Protein 7Y1S (pdb70)

B-factor: mean 58.67, std 17.25, range [24.01, 161.99]

Solvent-accessible surface area: 21332 Å² total; per-residue (Å²): 141,186,188,105,63,66,7,127,8,12,95,99,52,168,78,43,80,5,0,0,0,2,2,16,70,84,117,106,24,69,55,62,8,107,114,2,12,93,130,18,143,30,81,1,68,79,26,55,160,89,54,90,3,21,9,111,110,23,139,45,15,75,17,133,12,81,94,109,12,54,9,116,32,0,0,2,0,0,1,6,146,85,97,110,4,42,62,113,21,0,16,36,0,0,0,94,0,0,60,57,0,48,112,40,128,56,93,64,0,0,0,11,0,47,23,0,35,20,80,136,0,66,5,34,56,0,0,35,0,0,0,6,0,0,25,4,9,23,22,98,61,100,78,130,170,236,143,120,16,85,30,0,11,0,13,3,163,88,74,59,198,105,0,39,48,7,0,76,45,0,21,6,10,0,62,0,0,19,24,0,10,38,6,4,20,37,41,21,132,69,8,25,2,50,55,0,5,56,49,0,40,114,10,7,80,144,16,123,14,118,47,84,42,2,72,98,89,58,0,99,143,93,36,0,17,0,0,25,7,2,4,98,8,23,116,62,63,0,22,0,0,2,0,45,9,93,23,48,149,124,85,93,42,1,0,0,0,0,0,4,0,0,5,56,6,16,0,1,97,30,108,41,97,193,121,30,48,120,34,39,63,13,9,0,2,0,0,0,0,0,0,0,0,0,13,2,2,4,71,50,121,15,145,11,0,0,0,0,0,0,0,0,0,24,2,63,78,40,119,86,5,5,110,52,106,32,66,20,87,2,22,42,42,52,36,0,17,0,74,52,0,47,13,0,1,7,0,0,0,0,0,0,0,6,8,0,56,114,67,40,11,48,12,0,0,0,0,0,12,25,4,47,12,2,64,136,59,44,30,81,147,58,1,0,0,0,16,60,44,84,62,6,22,93,42,0,23,69,0,4,178,98,5,37,10,68,20,153,77,24,74,41,61,111,167,22,64,144,82,0,109,104,20,178,133,16,77,3,11,0,24,27,29,215,105,39,57,4,24,3,0,0,2,0,0,14,23,1,0,93,144,17,36,0,0,0,0,1,0,25,3,13,4,48,38,145,159,62,74,17,68,11,34,43,25,1,36,5,16,0,0,28,0,0,2,8,1,0,77,101,8,97,61,199

Structure (mmCIF, N/CA/C/O backbone):
data_7Y1S
#
_entry.id   7Y1S
#
_cell.length_a   200.245
_cell.length_b   200.245
_cell.length_c   89.022
_cell.angle_alpha   90.000
_cell.angle_beta   90.000
_cell.angle_gamma   120.000
#
_symmetry.space_group_name_H-M   'P 63 2 2'
#
loop_
_entity.id
_entity.type
_entity.pdbx_description
1 polymer 'leucyl aminopeptidase'
2 non-polymer 'CARBONATE ION'
3 non-polymer 'NICKEL (II) ION'
4 non-polymer 'ZINC ION'
5 water water
#
loop_
_atom_site.group_PDB
_atom_site.id
_atom_site.type_symbol
_atom_site.label_atom_id
_atom_site.label_alt_id
_atom_site.label_comp_id
_atom_site.label_asym_id
_atom_site.label_entity_id
_atom_site.label_seq_id
_atom_site.pdbx_PDB_ins_code
_atom_site.Cartn_x
_atom_site.Cartn_y
_atom_site.Cartn_z
_atom_site.occupancy
_atom_site.B_iso_or_equiv
_atom_site.auth_seq_id
_atom_site.auth_comp_id
_atom_site.auth_asym_id
_atom_site.auth_atom_id
_atom_site.pdbx_PDB_model_num
ATOM 1 N N . SER A 1 19 ? 80.248 -7.119 14.271 1.000 81.220 -4 SER A N 1
ATOM 2 C CA . SER A 1 19 ? 81.729 -7.257 14.102 1.000 100.269 -4 SER A CA 1
ATOM 3 C C . SER A 1 19 ? 82.217 -6.823 12.713 1.000 108.467 -4 SER A C 1
ATOM 4 O O . SER A 1 19 ? 83.431 -6.702 12.528 1.000 98.567 -4 SER A O 1
ATOM 7 N N . HIS A 1 20 ? 81.285 -6.627 11.752 1.000 109.243 -3 HIS A N 1
ATOM 8 C CA . HIS A 1 20 ? 81.506 -6.054 10.419 1.000 104.912 -3 HIS A CA 1
ATOM 9 C C . HIS A 1 20 ? 82.614 -6.739 9.600 1.000 116.864 -3 HIS A C 1
ATOM 10 O O . HIS A 1 20 ? 83.359 -6.032 8.921 1.000 100.667 -3 HIS A O 1
ATOM 17 N N . MET A 1 21 ? 82.715 -8.086 9.618 1.000 126.323 -2 MET A N 1
ATOM 18 C CA . MET A 1 21 ? 83.834 -8.802 8.999 1.000 116.579 -2 MET A CA 1
ATOM 19 C C . MET A 1 21 ? 83.916 -8.497 7.497 1.000 96.504 -2 MET A C 1
ATOM 20 O O . MET A 1 21 ? 82.900 -8.450 6.812 1.000 91.729 -2 MET A O 1
ATOM 25 N N . ALA A 1 22 ? 85.137 -8.225 7.008 1.000 85.268 -1 ALA A N 1
ATOM 26 C CA . ALA A 1 22 ? 85.417 -7.921 5.608 1.000 76.802 -1 ALA A CA 1
ATOM 27 C C . ALA A 1 22 ? 85.340 -9.212 4.793 1.000 80.627 -1 ALA A C 1
ATOM 28 O O . ALA A 1 22 ? 85.907 -10.220 5.196 1.000 87.602 -1 ALA A O 1
ATOM 30 N N . SER A 1 23 ? 84.643 -9.185 3.647 1.000 81.552 0 SER A N 1
ATOM 31 C CA . SER A 1 23 ? 84.579 -10.316 2.723 1.000 72.025 0 SER A CA 1
ATOM 32 C C . SER A 1 23 ? 85.510 -10.089 1.517 1.000 77.444 0 SER A C 1
ATOM 33 O O . SER A 1 23 ? 85.845 -8.938 1.208 1.000 70.712 0 SER A O 1
ATOM 36 N N . MET A 1 24 ? 85.943 -11.164 0.825 1.000 63.394 1 MET A N 1
ATOM 37 C CA . MET A 1 24 ? 86.857 -10.953 -0.293 1.000 55.978 1 MET A CA 1
ATOM 38 C C . MET A 1 24 ? 86.162 -10.189 -1.431 1.000 61.581 1 MET A C 1
ATOM 39 O O . MET A 1 24 ? 86.781 -9.398 -2.176 1.000 52.115 1 MET A O 1
ATOM 44 N N . PHE A 1 25 ? 84.851 -10.438 -1.551 1.000 52.731 2 PHE A N 1
ATOM 45 C CA . PHE A 1 25 ? 84.093 -9.866 -2.641 1.000 61.053 2 PHE A CA 1
ATOM 46 C C . PHE A 1 25 ? 83.204 -8.768 -2.072 1.000 61.220 2 PHE A C 1
ATOM 47 O O . PHE A 1 25 ? 82.492 -8.992 -1.095 1.000 55.680 2 PHE A O 1
ATOM 55 N N . TYR A 1 26 ? 83.277 -7.577 -2.682 1.000 63.514 3 TYR A N 1
ATOM 56 C CA . TYR A 1 26 ? 82.612 -6.394 -2.148 1.000 59.170 3 TYR A CA 1
ATOM 57 C C . TYR A 1 26 ? 81.885 -5.650 -3.268 1.000 54.376 3 TYR A C 1
ATOM 58 O O . TYR A 1 26 ? 82.475 -5.298 -4.301 1.000 54.269 3 TYR A O 1
ATOM 67 N N . ALA A 1 27 ? 80.589 -5.415 -3.063 1.000 49.337 4 ALA A N 1
ATOM 68 C CA . ALA A 1 27 ? 79.823 -4.572 -3.982 1.000 55.641 4 ALA A CA 1
ATOM 69 C C . ALA A 1 27 ? 79.942 -3.093 -3.584 1.000 58.444 4 ALA A C 1
ATOM 70 O O . ALA A 1 27 ? 79.682 -2.748 -2.425 1.000 58.918 4 ALA A O 1
ATOM 72 N N . SER A 1 28 ? 80.327 -2.234 -4.543 1.000 50.205 5 SER A N 1
ATOM 73 C CA . SER A 1 28 ? 80.385 -0.791 -4.350 1.000 58.441 5 SER A CA 1
ATOM 74 C C . SER A 1 28 ? 79.783 -0.067 -5.557 1.000 62.458 5 SER A C 1
ATOM 75 O O . SER A 1 28 ? 79.658 -0.652 -6.630 1.000 67.724 5 SER A O 1
ATOM 78 N N . ASP A 1 29 ? 79.398 1.206 -5.371 1.000 69.614 6 ASP A N 1
ATOM 79 C CA . ASP A 1 29 ? 78.919 2.067 -6.455 1.000 70.711 6 ASP A CA 1
ATOM 80 C C . ASP A 1 29 ? 80.045 2.988 -6.930 1.000 69.367 6 ASP A C 1
ATOM 81 O O . ASP A 1 29 ? 79.864 3.763 -7.867 1.000 61.146 6 ASP A O 1
ATOM 86 N N . GLN A 1 30 ? 81.223 2.853 -6.311 1.000 56.726 7 GLN A N 1
ATOM 87 C CA . GLN A 1 30 ? 82.315 3.763 -6.577 1.000 57.779 7 GLN A CA 1
ATOM 88 C C . GLN A 1 30 ? 83.575 2.965 -6.873 1.000 59.393 7 GLN A C 1
ATOM 89 O O . GLN A 1 30 ? 83.842 1.921 -6.267 1.000 60.283 7 GLN A O 1
ATOM 95 N N . LEU A 1 31 ? 84.394 3.554 -7.739 1.000 52.781 8 LEU A N 1
ATOM 96 C CA . LEU A 1 31 ? 85.655 2.946 -8.089 1.000 55.978 8 LEU A CA 1
ATOM 97 C C . LEU A 1 31 ? 86.734 3.455 -7.135 1.000 58.452 8 LEU A C 1
ATOM 98 O O . LEU A 1 31 ? 87.563 4.285 -7.495 1.000 64.455 8 LEU A O 1
ATOM 103 N N . ARG A 1 32 ? 86.727 2.940 -5.907 1.000 62.317 9 ARG A N 1
ATOM 104 C CA . ARG A 1 32 ? 87.680 3.386 -4.900 1.000 59.292 9 ARG A CA 1
ATOM 105 C C . ARG A 1 32 ? 89.088 2.870 -5.186 1.000 65.291 9 ARG A C 1
ATOM 106 O O . ARG A 1 32 ? 90.065 3.470 -4.759 1.000 69.912 9 ARG A O 1
ATOM 114 N N . HIS A 1 33 ? 89.194 1.751 -5.903 1.000 77.556 10 HIS A N 1
ATOM 115 C CA . HIS A 1 33 ? 90.484 1.095 -6.047 1.000 76.820 10 HIS A CA 1
ATOM 116 C C . HIS A 1 33 ? 90.809 0.929 -7.523 1.000 72.179 10 HIS A C 1
ATOM 117 O O . HIS A 1 33 ? 90.636 -0.126 -8.118 1.000 75.936 10 HIS A O 1
ATOM 124 N N . PRO A 1 34 ? 91.241 2.011 -8.183 1.000 76.267 11 PRO A N 1
ATOM 125 C CA . PRO A 1 34 ? 91.328 1.986 -9.637 1.000 67.777 11 PRO A CA 1
ATOM 126 C C . PRO A 1 34 ? 92.694 1.528 -10.136 1.000 60.450 11 PRO A C 1
ATOM 127 O O . PRO A 1 34 ? 92.942 1.565 -11.340 1.000 63.115 11 PRO A O 1
ATOM 131 N N . GLU A 1 35 ? 93.573 1.100 -9.222 1.000 63.641 12 GLU A N 1
ATOM 132 C CA . GLU A 1 35 ? 94.898 0.662 -9.643 1.000 63.651 12 GLU A CA 1
ATOM 133 C C . GLU A 1 35 ? 94.777 -0.502 -10.647 1.000 61.560 12 GLU A C 1
ATOM 134 O O . GLU A 1 35 ? 95.423 -0.483 -11.708 1.000 59.120 12 GLU A O 1
ATOM 140 N N . THR A 1 36 ? 93.905 -1.490 -10.353 1.000 53.790 13 THR A N 1
ATOM 141 C CA . THR A 1 36 ? 93.816 -2.690 -11.180 1.000 53.863 13 THR A CA 1
ATOM 142 C C . THR A 1 36 ? 92.370 -2.900 -11.639 1.000 55.870 13 THR A C 1
ATOM 143 O O . THR A 1 36 ? 91.487 -3.179 -10.814 1.000 52.447 13 THR A O 1
ATOM 147 N N . LEU A 1 37 ? 92.130 -2.799 -12.961 1.000 54.331 14 LEU A N 1
ATOM 148 C CA . LEU A 1 37 ? 90.763 -2.915 -13.469 1.000 57.155 14 LEU A CA 1
ATOM 149 C C . LEU A 1 37 ? 90.579 -4.159 -14.335 1.000 59.485 14 LEU A C 1
ATOM 150 O O . LEU A 1 37 ? 91.509 -4.596 -15.029 1.000 60.913 14 LEU A O 1
ATOM 155 N N . VAL A 1 38 ? 89.324 -4.627 -14.347 1.000 53.236 15 VAL A N 1
ATOM 156 C CA . VAL A 1 38 ? 88.809 -5.713 -15.172 1.000 53.498 15 VAL A CA 1
ATOM 157 C C . VAL A 1 38 ? 87.549 -5.201 -15.882 1.000 57.938 15 VAL A C 1
ATOM 158 O O . VAL A 1 38 ? 86.569 -4.834 -15.217 1.000 56.749 15 VAL A O 1
ATOM 162 N N . ILE A 1 39 ? 87.579 -5.193 -17.224 1.000 56.692 16 ILE A N 1
ATOM 163 C CA . ILE A 1 39 ? 86.488 -4.686 -18.052 1.000 55.210 16 ILE A CA 1
ATOM 164 C C . ILE A 1 39 ? 86.165 -5.692 -19.163 1.000 59.671 16 ILE A C 1
ATOM 165 O O . ILE A 1 39 ? 87.041 -6.053 -19.972 1.000 56.776 16 ILE A O 1
ATOM 170 N N . GLY A 1 40 ? 84.885 -6.094 -19.242 1.000 56.884 17 GLY A N 1
ATOM 171 C CA . GLY A 1 40 ? 84.378 -6.879 -20.371 1.000 51.792 17 GLY A CA 1
ATOM 172 C C . GLY A 1 40 ? 84.092 -6.019 -21.607 1.000 47.693 17 GLY A C 1
ATOM 173 O O . GLY A 1 40 ? 83.683 -4.869 -21.486 1.000 54.871 17 GLY A O 1
ATOM 174 N N . LEU A 1 41 ? 84.384 -6.554 -22.794 1.000 48.951 18 LEU A N 1
ATOM 175 C CA . LEU A 1 41 ? 84.083 -5.895 -24.058 1.000 54.158 18 LEU A CA 1
ATOM 176 C C . LEU A 1 41 ? 83.262 -6.840 -24.936 1.000 65.604 18 LEU A C 1
ATOM 177 O O . LEU A 1 41 ? 83.718 -7.938 -25.256 1.000 70.950 18 LEU A O 1
ATOM 182 N N . PHE A 1 42 ? 82.083 -6.379 -25.379 1.000 68.235 19 PHE A N 1
ATOM 183 C CA . PHE A 1 42 ? 81.352 -7.040 -26.450 1.000 59.052 19 PHE A CA 1
ATOM 184 C C . PHE A 1 42 ? 81.914 -6.635 -27.801 1.000 61.346 19 PHE A C 1
ATOM 185 O O . PHE A 1 42 ? 82.597 -5.618 -27.896 1.000 65.250 19 PHE A O 1
ATOM 193 N N . GLN A 1 43 ? 81.583 -7.419 -28.839 1.000 69.400 20 GLN A N 1
ATOM 194 C CA . GLN A 1 43 ? 81.878 -7.058 -30.221 1.000 73.328 20 GLN A CA 1
ATOM 195 C C . GLN A 1 43 ? 80.818 -6.126 -30.837 1.000 83.760 20 GLN A C 1
ATOM 196 O O . GLN A 1 43 ? 80.516 -6.249 -32.017 1.000 90.375 20 GLN A O 1
ATOM 202 N N . LYS A 1 44 ? 80.267 -5.174 -30.055 1.000 111.310 21 LYS A N 1
ATOM 203 C CA . LYS A 1 44 ? 79.722 -3.918 -30.568 1.000 93.902 21 LYS A CA 1
ATOM 204 C C . LYS A 1 44 ? 80.842 -3.227 -31.337 1.000 100.659 21 LYS A C 1
ATOM 205 O O . LYS A 1 44 ? 82.018 -3.538 -31.153 1.000 101.144 21 LYS A O 1
ATOM 211 N N . SER A 1 45 ? 80.491 -2.256 -32.177 1.000 119.949 22 SER A N 1
ATOM 212 C CA . SER A 1 45 ? 81.545 -1.485 -32.817 1.000 124.086 22 SER A CA 1
ATOM 213 C C . SER A 1 45 ? 81.453 -0.006 -32.435 1.000 120.471 22 SER A C 1
ATOM 214 O O . SER A 1 45 ? 81.923 0.857 -33.174 1.000 103.567 22 SER A O 1
ATOM 217 N N . THR A 1 46 ? 80.826 0.271 -31.283 1.000 115.760 23 THR A N 1
ATOM 218 C CA . THR A 1 46 ? 81.066 1.495 -30.531 1.000 106.933 23 THR A CA 1
ATOM 219 C C . THR A 1 46 ? 81.159 1.122 -29.059 1.000 93.052 23 THR A C 1
ATOM 220 O O . THR A 1 46 ? 80.563 0.129 -28.636 1.000 92.546 23 THR A O 1
ATOM 224 N N . LEU A 1 47 ? 81.908 1.926 -28.303 1.000 80.222 24 LEU A N 1
ATOM 225 C CA . LEU A 1 47 ? 81.882 1.803 -26.856 1.000 91.199 24 LEU A CA 1
ATOM 226 C C . LEU A 1 47 ? 80.709 2.599 -26.299 1.000 95.408 24 LEU A C 1
ATOM 227 O O . LEU A 1 47 ? 80.185 3.505 -26.950 1.000 102.952 24 LEU A O 1
ATOM 232 N N . SER A 1 48 ? 80.343 2.255 -25.064 1.000 90.472 25 SER A N 1
ATOM 233 C CA . SER A 1 48 ? 79.404 3.026 -24.277 1.000 88.647 25 SER A CA 1
ATOM 234 C C . SER A 1 48 ? 79.821 2.966 -22.809 1.000 88.392 25 SER A C 1
ATOM 235 O O . SER A 1 48 ? 80.965 2.658 -22.486 1.000 90.376 25 SER A O 1
ATOM 238 N N . GLY A 1 49 ? 78.856 3.247 -21.932 1.000 84.615 26 GLY A N 1
ATOM 239 C CA . GLY A 1 49 ? 79.051 3.377 -20.500 1.000 82.859 26 GLY A CA 1
ATOM 240 C C . GLY A 1 49 ? 80.468 3.782 -20.108 1.000 86.388 26 GLY A C 1
ATOM 241 O O . GLY A 1 49 ? 81.096 4.624 -20.761 1.000 87.798 26 GLY A O 1
ATOM 242 N N . PHE A 1 50 ? 80.941 3.151 -19.023 1.000 80.323 27 PHE A N 1
ATOM 243 C CA . PHE A 1 50 ? 82.232 3.447 -18.427 1.000 75.145 27 PHE A CA 1
ATOM 244 C C . PHE A 1 50 ? 83.317 3.369 -19.502 1.000 74.280 27 PHE A C 1
ATOM 245 O O . PHE A 1 50 ? 84.204 4.222 -19.570 1.000 74.269 27 PHE A O 1
ATOM 253 N N . THR A 1 51 ? 83.235 2.330 -20.343 1.000 74.724 28 THR A N 1
ATOM 254 C CA . THR A 1 51 ? 84.319 2.002 -21.255 1.000 75.829 28 THR A CA 1
ATOM 255 C C . THR A 1 51 ? 84.580 3.182 -22.184 1.000 78.046 28 THR A C 1
ATOM 256 O O . THR A 1 51 ? 85.746 3.528 -22.388 1.000 70.651 28 THR A O 1
ATOM 260 N N . LYS A 1 52 ? 83.489 3.787 -22.704 1.000 76.176 29 LYS A N 1
ATOM 261 C CA . LYS A 1 52 ? 83.544 4.986 -23.535 1.000 72.803 29 LYS A CA 1
ATOM 262 C C . LYS A 1 52 ? 84.229 6.148 -22.805 1.000 73.607 29 LYS A C 1
ATOM 263 O O . LYS A 1 52 ? 85.050 6.859 -23.403 1.000 60.783 29 LYS A O 1
ATOM 269 N N . GLU A 1 53 ? 83.884 6.338 -21.518 1.000 64.461 30 GLU A N 1
ATOM 270 C CA . GLU A 1 53 ? 84.468 7.413 -20.736 1.000 60.578 30 GLU A CA 1
ATOM 271 C C . GLU A 1 53 ? 85.954 7.139 -20.617 1.000 69.461 30 GLU A C 1
ATOM 272 O O . GLU A 1 53 ? 86.785 8.033 -20.790 1.000 74.659 30 GLU A O 1
ATOM 278 N N . LEU A 1 54 ? 86.269 5.878 -20.315 1.000 74.456 31 LEU A N 1
ATOM 279 C CA . LEU A 1 54 ? 87.654 5.456 -20.248 1.000 73.748 31 LEU A CA 1
ATOM 280 C C . LEU A 1 54 ? 88.355 5.776 -21.574 1.000 68.254 31 LEU A C 1
ATOM 281 O O . LEU A 1 54 ? 89.461 6.308 -21.612 1.000 63.833 31 LEU A O 1
ATOM 286 N N . ASP A 1 55 ? 87.696 5.472 -22.686 1.000 62.533 32 ASP A N 1
ATOM 287 C CA . ASP A 1 55 ? 88.345 5.667 -23.966 1.000 65.710 32 ASP A CA 1
ATOM 288 C C . ASP A 1 55 ? 88.760 7.128 -24.105 1.000 69.363 32 ASP A C 1
ATOM 289 O O . ASP A 1 55 ? 89.890 7.403 -24.503 1.000 62.923 32 ASP A O 1
ATOM 294 N N . ASP A 1 56 ? 87.825 8.040 -23.773 1.000 77.063 33 ASP A N 1
ATOM 295 C CA . ASP A 1 56 ? 88.004 9.484 -23.878 1.000 72.316 33 ASP A CA 1
ATOM 296 C C . ASP A 1 56 ? 89.104 9.913 -22.913 1.000 74.381 33 ASP A C 1
ATOM 297 O O . ASP A 1 56 ? 90.060 10.569 -23.320 1.000 69.842 33 ASP A O 1
ATOM 302 N N . LYS A 1 57 ? 88.978 9.452 -21.657 1.000 79.475 34 LYS A N 1
ATOM 303 C CA . LYS A 1 57 ? 89.967 9.628 -20.602 1.000 87.973 34 LYS A CA 1
ATOM 304 C C . LYS A 1 57 ? 91.363 9.209 -21.085 1.000 89.082 34 LYS A C 1
ATOM 305 O O . LYS A 1 57 ? 92.355 9.583 -20.465 1.000 91.116 34 LYS A O 1
ATOM 311 N N . LEU A 1 58 ? 91.431 8.433 -22.183 1.000 86.269 35 LEU A N 1
ATOM 312 C CA . LEU A 1 58 ? 92.675 7.856 -22.680 1.000 84.057 35 LEU A CA 1
ATOM 313 C C . LEU A 1 58 ? 92.981 8.370 -24.082 1.000 87.568 35 LEU A C 1
ATOM 314 O O . LEU A 1 58 ? 93.838 7.815 -24.772 1.000 80.566 35 LEU A O 1
ATOM 319 N N . ASP A 1 59 ? 92.277 9.439 -24.471 1.000 80.644 36 ASP A N 1
ATOM 320 C CA . ASP A 1 59 ? 92.469 10.121 -25.741 1.000 83.244 36 ASP A CA 1
ATOM 321 C C . ASP A 1 59 ? 92.297 9.149 -26.910 1.000 80.949 36 ASP A C 1
ATOM 322 O O . ASP A 1 59 ? 93.028 9.230 -27.890 1.000 77.402 36 ASP A O 1
ATOM 327 N N . GLY A 1 60 ? 91.316 8.240 -26.819 1.000 78.446 37 GLY A N 1
ATOM 328 C CA . GLY A 1 60 ? 90.967 7.388 -27.948 1.000 66.805 37 GLY A CA 1
ATOM 329 C C . GLY A 1 60 ? 91.933 6.218 -28.164 1.000 70.195 37 GLY A C 1
ATOM 330 O O . GLY A 1 60 ? 91.926 5.619 -29.234 1.000 68.324 37 GLY A O 1
ATOM 331 N N . HIS A 1 61 ? 92.746 5.885 -27.146 1.000 68.120 38 HIS A N 1
ATOM 332 C CA . HIS A 1 61 ? 93.758 4.838 -27.257 1.000 70.331 38 HIS A CA 1
ATOM 333 C C . HIS A 1 61 ? 93.104 3.463 -27.377 1.000 64.879 38 HIS A C 1
ATOM 334 O O . HIS A 1 61 ? 93.546 2.632 -28.166 1.000 56.966 38 HIS A O 1
ATOM 341 N N . LEU A 1 62 ? 92.049 3.256 -26.584 1.000 59.571 39 LEU A N 1
ATOM 342 C CA . LEU A 1 62 ? 91.345 1.992 -26.506 1.000 67.378 39 LEU A CA 1
ATOM 343 C C . LEU A 1 62 ? 90.704 1.682 -27.867 1.000 66.960 39 LEU A C 1
ATOM 344 O O . LEU A 1 62 ? 90.792 0.560 -28.368 1.000 67.919 39 LEU A O 1
ATOM 349 N N . THR A 1 63 ? 90.133 2.707 -28.505 1.000 65.072 40 THR A N 1
ATOM 350 C CA . THR A 1 63 ? 89.598 2.576 -29.852 1.000 64.724 40 THR A CA 1
ATOM 351 C C . THR A 1 63 ? 90.693 2.107 -30.814 1.000 64.130 40 THR A C 1
ATOM 352 O O . THR A 1 63 ? 90.476 1.227 -31.651 1.000 66.677 40 THR A O 1
ATOM 356 N N . GLN A 1 64 ? 91.867 2.739 -30.718 1.000 57.245 41 GLN A N 1
ATOM 357 C CA . GLN A 1 64 ? 92.957 2.448 -31.626 1.000 54.767 41 GLN A CA 1
ATOM 358 C C . GLN A 1 64 ? 93.378 1.002 -31.393 1.000 65.366 41 GLN A C 1
ATOM 359 O O . GLN A 1 64 ? 93.560 0.239 -32.342 1.000 60.080 41 GLN A O 1
ATOM 365 N N . LEU A 1 65 ? 93.482 0.618 -30.112 1.000 63.753 42 LEU A N 1
ATOM 366 C CA . LEU A 1 65 ? 93.961 -0.717 -29.794 1.000 57.775 42 LEU A CA 1
ATOM 367 C C . LEU A 1 65 ? 92.967 -1.754 -30.318 1.000 61.211 42 LEU A C 1
ATOM 368 O O . LEU A 1 65 ? 93.391 -2.796 -30.825 1.000 53.687 42 LEU A O 1
ATOM 373 N N . LEU A 1 66 ? 91.657 -1.476 -30.190 1.000 58.623 43 LEU A N 1
ATOM 374 C CA . LEU A 1 66 ? 90.680 -2.417 -30.723 1.000 60.634 43 LEU A CA 1
ATOM 375 C C . LEU A 1 66 ? 90.871 -2.494 -32.227 1.000 62.738 43 LEU A C 1
ATOM 376 O O . LEU A 1 66 ? 90.943 -3.590 -32.765 1.000 65.349 43 LEU A O 1
ATOM 381 N N . LYS A 1 67 ? 91.048 -1.315 -32.842 1.000 67.071 44 LYS A N 1
ATOM 382 C CA . LYS A 1 67 ? 91.135 -1.161 -34.281 1.000 66.850 44 LYS A CA 1
ATOM 383 C C . LYS A 1 67 ? 92.303 -1.990 -34.796 1.000 65.464 44 LYS A C 1
ATOM 384 O O . LYS A 1 67 ? 92.168 -2.667 -35.798 1.000 69.852 44 LYS A O 1
ATOM 390 N N . ASP A 1 68 ? 93.435 -1.958 -34.085 1.000 78.357 45 ASP A N 1
ATOM 391 C CA . ASP A 1 68 ? 94.676 -2.598 -34.512 1.000 68.444 45 ASP A CA 1
ATOM 392 C C . ASP A 1 68 ? 94.744 -4.040 -34.003 1.000 70.705 45 ASP A C 1
ATOM 393 O O . ASP A 1 68 ? 95.680 -4.772 -34.321 1.000 63.645 45 ASP A O 1
ATOM 398 N N . GLY A 1 69 ? 93.765 -4.441 -33.178 1.000 63.448 46 GLY A N 1
ATOM 399 C CA . GLY A 1 69 ? 93.724 -5.806 -32.692 1.000 52.412 46 GLY A CA 1
ATOM 400 C C . GLY A 1 69 ? 94.701 -6.064 -31.547 1.000 57.112 46 GLY A C 1
ATOM 401 O O . GLY A 1 69 ? 94.976 -7.198 -31.212 1.000 59.250 46 GLY A O 1
ATOM 402 N N . ASP A 1 70 ? 95.189 -5.015 -30.900 1.000 60.753 47 ASP A N 1
ATOM 403 C CA . ASP A 1 70 ? 95.994 -5.209 -29.715 1.000 58.273 47 ASP A CA 1
ATOM 404 C C . ASP A 1 70 ? 95.088 -5.497 -28.525 1.000 59.611 47 ASP A C 1
ATOM 405 O O . ASP A 1 70 ? 95.520 -6.076 -27.539 1.000 62.997 47 ASP A O 1
ATOM 410 N N . VAL A 1 71 ? 93.845 -5.023 -28.596 1.000 55.463 48 VAL A N 1
ATOM 411 C CA . VAL A 1 71 ? 92.860 -5.379 -27.600 1.000 51.320 48 VAL A CA 1
ATOM 412 C C . VAL A 1 71 ? 91.736 -5.991 -28.409 1.000 58.034 48 VAL A C 1
ATOM 413 O O . VAL A 1 71 ? 91.463 -5.511 -29.505 1.000 67.170 48 VAL A O 1
ATOM 417 N N . SER A 1 72 ? 91.125 -7.051 -27.871 1.000 55.564 49 SER A N 1
ATOM 418 C CA . SER A 1 72 ? 90.173 -7.821 -28.643 1.000 53.186 49 SER A CA 1
ATOM 419 C C . SER A 1 72 ? 88.923 -8.045 -27.823 1.000 58.539 49 SER A C 1
ATOM 420 O O . SER A 1 72 ? 89.019 -8.237 -26.599 1.000 66.015 49 SER A O 1
ATOM 423 N N . ALA A 1 73 ? 87.784 -8.023 -28.536 1.000 51.525 50 ALA A N 1
ATOM 424 C CA . ALA A 1 73 ? 86.517 -8.295 -27.881 1.000 56.147 50 ALA A CA 1
ATOM 425 C C . ALA A 1 73 ? 86.037 -9.707 -28.216 1.000 59.386 50 ALA A C 1
ATOM 426 O O . ALA A 1 73 ? 84.956 -10.113 -27.785 1.000 58.817 50 ALA A O 1
ATOM 428 N N . LYS A 1 74 ? 86.873 -10.459 -28.945 1.000 57.517 51 LYS A N 1
ATOM 429 C CA . LYS A 1 74 ? 86.606 -11.859 -29.218 1.000 62.333 51 LYS A CA 1
ATOM 430 C C . LYS A 1 74 ? 86.562 -12.615 -27.893 1.000 61.855 51 LYS A C 1
ATOM 431 O O . LYS A 1 74 ? 87.400 -12.357 -27.033 1.000 63.272 51 LYS A O 1
ATOM 437 N N . ARG A 1 75 ? 85.563 -13.511 -27.745 1.000 57.966 52 ARG A N 1
ATOM 438 C CA . ARG A 1 75 ? 85.328 -14.263 -26.517 1.000 58.680 52 ARG A CA 1
ATOM 439 C C . ARG A 1 75 ? 86.632 -14.851 -25.990 1.000 66.061 52 ARG A C 1
ATOM 440 O O . ARG A 1 75 ? 87.305 -15.600 -26.696 1.000 66.278 52 ARG A O 1
ATOM 448 N N . ASN A 1 76 ? 86.980 -14.467 -24.754 1.000 61.484 53 ASN A N 1
ATOM 449 C CA . ASN A 1 76 ? 88.015 -15.125 -23.981 1.000 57.576 53 ASN A CA 1
ATOM 450 C C . ASN A 1 76 ? 89.383 -14.567 -24.335 1.000 57.269 53 ASN A C 1
ATOM 451 O O . ASN A 1 76 ? 90.353 -14.963 -23.689 1.000 57.954 53 ASN A O 1
ATOM 456 N N . ARG A 1 77 ? 89.468 -13.677 -25.339 1.000 53.109 54 ARG A N 1
ATOM 457 C CA . ARG A 1 77 ? 90.722 -12.946 -25.491 1.000 59.858 54 ARG A CA 1
ATOM 458 C C . ARG A 1 77 ? 90.925 -12.036 -24.276 1.000 54.661 54 ARG A C 1
ATOM 459 O O . ARG A 1 77 ? 89.999 -11.406 -23.772 1.000 63.510 54 ARG A O 1
ATOM 467 N N . VAL A 1 78 ? 92.138 -12.059 -23.737 1.000 53.905 55 VAL A N 1
ATOM 468 C CA . VAL A 1 78 ? 92.472 -11.200 -22.617 1.000 51.976 55 VAL A CA 1
ATOM 469 C C . VAL A 1 78 ? 93.570 -10.259 -23.082 1.000 50.026 55 VAL A C 1
ATOM 470 O O . VAL A 1 78 ? 94.572 -10.735 -23.588 1.000 46.034 55 VAL A O 1
ATOM 474 N N . SER A 1 79 ? 93.363 -8.943 -22.958 1.000 59.714 56 SER A N 1
ATOM 475 C CA . SER A 1 79 ? 94.406 -7.978 -23.293 1.000 57.514 56 SER A CA 1
ATOM 476 C C . SER A 1 79 ? 94.637 -7.072 -22.087 1.000 55.847 56 SER A C 1
ATOM 477 O O . SER A 1 79 ? 93.691 -6.633 -21.443 1.000 56.529 56 SER A O 1
ATOM 480 N N . LYS A 1 80 ? 95.916 -6.875 -21.764 1.000 56.233 57 LYS A N 1
ATOM 481 C CA . LYS A 1 80 ? 96.379 -6.087 -20.640 1.000 59.733 57 LYS A CA 1
ATOM 482 C C . LYS A 1 80 ? 96.885 -4.753 -21.184 1.000 60.973 57 LYS A C 1
ATOM 483 O O . LYS A 1 80 ? 97.795 -4.727 -22.002 1.000 59.832 57 LYS A O 1
ATOM 489 N N . VAL A 1 81 ? 96.261 -3.651 -20.760 1.000 60.349 58 VAL A N 1
ATOM 490 C CA . VAL A 1 81 ? 96.739 -2.327 -21.121 1.000 62.182 58 VAL A CA 1
ATOM 491 C C . VAL A 1 81 ? 97.180 -1.624 -19.843 1.000 58.764 58 VAL A C 1
ATOM 492 O O . VAL A 1 81 ? 96.468 -1.653 -18.836 1.000 59.494 58 VAL A O 1
ATOM 496 N N . TYR A 1 82 ? 98.342 -0.968 -19.937 1.000 59.867 59 TYR A N 1
ATOM 497 C CA . TYR A 1 82 ? 98.884 -0.134 -18.879 1.000 59.619 59 TYR A CA 1
ATOM 498 C C . TYR A 1 82 ? 98.707 1.332 -19.244 1.000 56.126 59 TYR A C 1
ATOM 499 O O . TYR A 1 82 ? 99.463 1.852 -20.042 1.000 63.875 59 TYR A O 1
ATOM 508 N N . PRO A 1 83 ? 97.711 2.045 -18.686 1.000 60.486 60 PRO A N 1
ATOM 509 C CA . PRO A 1 83 ? 97.484 3.445 -19.040 1.000 63.215 60 PRO A CA 1
ATOM 510 C C . PRO A 1 83 ? 98.549 4.341 -18.409 1.000 77.372 60 PRO A C 1
ATOM 511 O O . PRO A 1 83 ? 99.253 3.920 -17.482 1.000 74.461 60 PRO A O 1
ATOM 515 N N . PRO A 1 84 ? 98.716 5.584 -18.925 1.000 83.289 61 PRO A N 1
ATOM 516 C CA . PRO A 1 84 ? 99.585 6.586 -18.296 1.000 74.875 61 PRO A CA 1
ATOM 517 C C . PRO A 1 84 ? 99.251 6.830 -16.828 1.000 74.334 61 PRO A C 1
ATOM 518 O O . PRO A 1 84 ? 98.080 6.882 -16.452 1.000 71.228 61 PRO A O 1
ATOM 522 N N . ALA A 1 85 ? 100.298 7.032 -16.017 1.000 78.485 62 ALA A N 1
ATOM 523 C CA . ALA A 1 85 ? 100.168 7.218 -14.573 1.000 78.162 62 ALA A CA 1
ATOM 524 C C . ALA A 1 85 ? 99.327 8.443 -14.194 1.000 78.044 62 ALA A C 1
ATOM 525 O O . ALA A 1 85 ? 98.631 8.395 -13.200 1.000 91.879 62 ALA A O 1
ATOM 527 N N . ALA A 1 86 ? 99.390 9.540 -14.959 1.000 96.339 63 ALA A N 1
ATOM 528 C CA . ALA A 1 86 ? 98.457 10.668 -14.900 1.000 88.799 63 ALA A CA 1
ATOM 529 C C . ALA A 1 86 ? 97.029 10.243 -14.520 1.000 83.655 63 ALA A C 1
ATOM 530 O O . ALA A 1 86 ? 96.437 10.847 -13.642 1.000 83.892 63 ALA A O 1
ATOM 532 N N . THR A 1 87 ? 96.442 9.260 -15.224 1.000 84.106 64 THR A N 1
ATOM 533 C CA . THR A 1 87 ? 95.156 8.661 -14.877 1.000 72.373 64 THR A CA 1
ATOM 534 C C . THR A 1 87 ? 95.365 7.981 -13.529 1.000 72.873 64 THR A C 1
ATOM 535 O O . THR A 1 87 ? 96.512 7.802 -13.129 1.000 90.336 64 THR A O 1
ATOM 539 N N . GLY A 1 88 ? 94.319 7.553 -12.822 1.000 60.152 65 GLY A N 1
ATOM 540 C CA . GLY A 1 88 ? 94.640 6.870 -11.566 1.000 69.297 65 GLY A CA 1
ATOM 541 C C . GLY A 1 88 ? 94.907 5.355 -11.683 1.000 75.728 65 GLY A C 1
ATOM 542 O O . GLY A 1 88 ? 94.851 4.627 -10.689 1.000 72.148 65 GLY A O 1
ATOM 543 N N . MET A 1 89 ? 95.208 4.869 -12.896 1.000 71.679 66 MET A N 1
ATOM 544 C CA . MET A 1 89 ? 95.153 3.455 -13.226 1.000 64.867 66 MET A CA 1
ATOM 545 C C . MET A 1 89 ? 96.542 2.954 -13.608 1.000 60.268 66 MET A C 1
ATOM 546 O O . MET A 1 89 ? 97.243 3.611 -14.366 1.000 62.406 66 MET A O 1
ATOM 551 N N . LYS A 1 90 ? 96.884 1.759 -13.120 1.000 56.005 67 LYS A N 1
ATOM 552 C CA . LYS A 1 90 ? 98.091 1.056 -13.512 1.000 57.402 67 LYS A CA 1
ATOM 553 C C . LYS A 1 90 ? 97.838 -0.028 -14.583 1.000 62.956 67 LYS A C 1
ATOM 554 O O . LYS A 1 90 ? 98.557 -0.073 -15.577 1.000 52.693 67 LYS A O 1
ATOM 560 N N . ARG A 1 91 ? 96.831 -0.909 -14.400 1.000 66.545 68 ARG A N 1
ATOM 561 C CA . ARG A 1 91 ? 96.623 -2.073 -15.266 1.000 53.328 68 ARG A CA 1
ATOM 562 C C . ARG A 1 91 ? 95.155 -2.115 -15.656 1.000 52.831 68 ARG A C 1
ATOM 563 O O . ARG A 1 91 ? 94.279 -1.935 -14.803 1.000 59.865 68 ARG A O 1
ATOM 571 N N . ILE A 1 92 ? 94.886 -2.392 -16.936 1.000 52.122 69 ILE A N 1
ATOM 572 C CA . ILE A 1 92 ? 93.541 -2.816 -17.288 1.000 53.774 69 ILE A CA 1
ATOM 573 C C . ILE A 1 92 ? 93.601 -4.188 -17.944 1.000 56.986 69 ILE A C 1
ATOM 574 O O . ILE A 1 92 ? 94.319 -4.381 -18.921 1.000 55.115 69 ILE A O 1
ATOM 579 N N . TYR A 1 93 ? 92.826 -5.119 -17.377 1.000 59.045 70 TYR A N 1
ATOM 580 C CA . TYR A 1 93 ? 92.532 -6.422 -17.959 1.000 51.023 70 TYR A CA 1
ATOM 581 C C . TYR A 1 93 ? 91.192 -6.351 -18.675 1.000 53.826 70 TYR A C 1
ATOM 582 O O . TYR A 1 93 ? 90.126 -6.303 -18.041 1.000 52.054 70 TYR A O 1
ATOM 591 N N . PHE A 1 94 ? 91.284 -6.252 -20.001 1.000 49.869 71 PHE A N 1
ATOM 592 C CA . PHE A 1 94 ? 90.143 -6.364 -20.887 1.000 53.571 71 PHE A CA 1
ATOM 593 C C . PHE A 1 94 ? 89.884 -7.841 -21.171 1.000 55.391 71 PHE A C 1
ATOM 594 O O . PHE A 1 94 ? 90.792 -8.598 -21.517 1.000 63.126 71 PHE A O 1
ATOM 602 N N . ILE A 1 95 ? 88.633 -8.260 -21.021 1.000 56.301 72 ILE A N 1
ATOM 603 C CA . ILE A 1 95 ? 88.309 -9.619 -21.410 1.000 55.052 72 ILE A CA 1
ATOM 604 C C . ILE A 1 95 ? 87.203 -9.570 -22.452 1.000 53.549 72 ILE A C 1
ATOM 605 O O . ILE A 1 95 ? 86.139 -9.004 -22.183 1.000 58.750 72 ILE A O 1
ATOM 610 N N . GLY A 1 96 ? 87.510 -10.093 -23.650 1.000 53.447 73 GLY A N 1
ATOM 611 C CA . GLY A 1 96 ? 86.566 -10.215 -24.760 1.000 54.441 73 GLY A CA 1
ATOM 612 C C . GLY A 1 96 ? 85.360 -11.087 -24.382 1.000 56.483 73 GLY A C 1
ATOM 613 O O . GLY A 1 96 ? 85.475 -12.022 -23.597 1.000 57.517 73 GLY A O 1
ATOM 614 N N . MET A 1 97 ? 84.166 -10.750 -24.874 1.000 58.533 74 MET A N 1
ATOM 615 C CA . MET A 1 97 ? 83.000 -11.526 -24.482 1.000 58.593 74 MET A CA 1
ATOM 616 C C . MET A 1 97 ? 82.270 -12.070 -25.714 1.000 66.269 74 MET A C 1
ATOM 617 O O . MET A 1 97 ? 81.201 -12.654 -25.596 1.000 68.200 74 MET A O 1
ATOM 622 N N . GLY A 1 98 ? 82.863 -11.889 -26.901 1.000 72.617 75 GLY A N 1
ATOM 623 C CA . GLY A 1 98 ? 82.192 -12.187 -28.152 1.000 69.159 75 GLY A CA 1
ATOM 624 C C . GLY A 1 98 ? 80.997 -11.264 -28.409 1.000 74.978 75 GLY A C 1
ATOM 625 O O . GLY A 1 98 ? 80.971 -10.093 -28.009 1.000 70.911 75 GLY A O 1
ATOM 626 N N . ARG A 1 99 ? 80.005 -11.839 -29.089 1.000 69.256 76 ARG A N 1
ATOM 627 C CA . ARG A 1 99 ? 78.862 -11.108 -29.585 1.000 68.410 76 ARG A CA 1
ATOM 628 C C . ARG A 1 99 ? 77.807 -11.086 -28.490 1.000 63.451 76 ARG A C 1
ATOM 629 O O . ARG A 1 99 ? 77.603 -12.094 -27.813 1.000 75.602 76 ARG A O 1
ATOM 637 N N . GLU A 1 100 ? 77.119 -9.949 -28.344 1.000 67.024 77 GLU A N 1
ATOM 638 C CA . GLU A 1 100 ? 76.158 -9.816 -27.257 1.000 70.444 77 GLU A CA 1
ATOM 639 C C . GLU A 1 100 ? 74.909 -10.659 -27.506 1.000 73.980 77 GLU A C 1
ATOM 640 O O . GLU A 1 100 ? 74.207 -10.996 -26.556 1.000 67.796 77 GLU A O 1
ATOM 646 N N . ALA A 1 101 ? 74.625 -10.976 -28.776 1.000 70.967 78 ALA A N 1
ATOM 647 C CA . ALA A 1 101 ? 73.450 -11.776 -29.085 1.000 70.960 78 ALA A CA 1
ATOM 648 C C . ALA A 1 101 ? 73.631 -13.233 -28.635 1.000 75.613 78 ALA A C 1
ATOM 649 O O . ALA A 1 101 ? 72.646 -13.901 -28.316 1.000 71.324 78 ALA A O 1
ATOM 651 N N . ASP A 1 102 ? 74.882 -13.723 -28.592 1.000 71.031 79 ASP A N 1
ATOM 652 C CA . ASP A 1 102 ? 75.178 -15.105 -28.223 1.000 76.454 79 ASP A CA 1
ATOM 653 C C . ASP A 1 102 ? 75.544 -15.236 -26.745 1.000 74.723 79 ASP A C 1
ATOM 654 O O . ASP A 1 102 ? 75.713 -16.352 -26.259 1.000 82.678 79 ASP A O 1
ATOM 659 N N . TYR A 1 103 ? 75.659 -14.107 -26.034 1.000 68.348 80 TYR A N 1
ATOM 660 C CA . TYR A 1 103 ? 76.259 -14.090 -24.713 1.000 63.571 80 TYR A CA 1
ATOM 661 C C . TYR A 1 103 ? 75.329 -14.708 -23.675 1.000 61.552 80 TYR A C 1
ATOM 662 O O . TYR A 1 103 ? 74.211 -14.223 -23.526 1.000 66.306 80 TYR A O 1
ATOM 671 N N . SER A 1 104 ? 75.816 -15.722 -22.930 1.000 59.187 81 SER A N 1
ATOM 672 C CA . SER A 1 104 ? 75.058 -16.317 -21.828 1.000 67.706 81 SER A CA 1
ATOM 673 C C . SER A 1 104 ? 75.832 -16.384 -20.500 1.000 69.051 81 SER A C 1
ATOM 674 O O . SER A 1 104 ? 77.064 -16.338 -20.458 1.000 61.207 81 SER A O 1
ATOM 677 N N . PHE A 1 105 ? 75.080 -16.600 -19.407 1.000 59.786 82 PHE A N 1
ATOM 678 C CA . PHE A 1 105 ? 75.647 -16.809 -18.087 1.000 56.327 82 PHE A CA 1
ATOM 679 C C . PHE A 1 105 ? 76.932 -17.632 -18.158 1.000 64.064 82 PHE A C 1
ATOM 680 O O . PHE A 1 105 ? 77.927 -17.267 -17.538 1.000 78.154 82 PHE A O 1
ATOM 688 N N . GLU A 1 106 ? 76.935 -18.746 -18.888 1.000 61.832 83 GLU A N 1
ATOM 689 C CA . GLU A 1 106 ? 78.084 -19.612 -18.722 1.000 61.200 83 GLU A CA 1
ATOM 690 C C . GLU A 1 106 ? 79.257 -19.077 -19.526 1.000 58.919 83 GLU A C 1
ATOM 691 O O . GLU A 1 106 ? 80.400 -19.378 -19.200 1.000 57.632 83 GLU A O 1
ATOM 697 N N . ASP A 1 107 ? 78.968 -18.217 -20.508 1.000 56.168 84 ASP A N 1
ATOM 698 C CA . ASP A 1 107 ? 79.989 -17.362 -21.091 1.000 55.647 84 ASP A CA 1
ATOM 699 C C . ASP A 1 107 ? 80.621 -16.434 -20.048 1.000 59.636 84 ASP A C 1
ATOM 700 O O . ASP A 1 107 ? 81.836 -16.219 -20.070 1.000 62.516 84 ASP A O 1
ATOM 705 N N . THR A 1 108 ? 79.800 -15.909 -19.125 1.000 50.426 85 THR A N 1
ATOM 706 C CA . THR A 1 108 ? 80.289 -15.062 -18.046 1.000 49.008 85 THR A CA 1
ATOM 707 C C . THR A 1 108 ? 81.262 -15.827 -17.156 1.000 46.156 85 THR A C 1
ATOM 708 O O . THR A 1 108 ? 82.336 -15.333 -16.832 1.000 52.875 85 THR A O 1
ATOM 712 N N . LYS A 1 109 ? 80.847 -17.008 -16.709 1.000 47.524 86 LYS A N 1
ATOM 713 C CA . LYS A 1 109 ? 81.700 -17.839 -15.888 1.000 44.917 86 LYS A CA 1
ATOM 714 C C . LYS A 1 109 ? 83.058 -18.012 -16.572 1.000 53.451 86 LYS A C 1
ATOM 715 O O . LYS A 1 109 ? 84.109 -17.900 -15.933 1.000 54.017 86 LYS A O 1
ATOM 721 N N . GLU A 1 110 ? 83.055 -18.228 -17.893 1.000 57.774 87 GLU A N 1
ATOM 722 C CA . GLU A 1 110 ? 84.315 -18.561 -18.539 1.000 58.881 87 GLU A CA 1
ATOM 723 C C . GLU A 1 110 ? 85.143 -17.297 -18.733 1.000 57.813 87 GLU A C 1
ATOM 724 O O . GLU A 1 110 ? 86.368 -17.349 -18.700 1.000 54.939 87 GLU A O 1
ATOM 730 N N . CYS A 1 111 ? 84.455 -16.162 -18.913 1.000 63.043 88 CYS A N 1
ATOM 731 C CA . CYS A 1 111 ? 85.115 -14.871 -19.058 1.000 57.537 88 CYS A CA 1
ATOM 732 C C . CYS A 1 111 ? 85.821 -14.492 -17.752 1.000 58.514 88 CYS A C 1
ATOM 733 O O . CYS A 1 111 ? 86.999 -14.122 -17.763 1.000 56.170 88 CYS A O 1
ATOM 736 N N . PHE A 1 112 ? 85.125 -14.656 -16.617 1.000 48.676 89 PHE A N 1
ATOM 737 C CA . PHE A 1 112 ? 85.789 -14.418 -15.349 1.000 52.980 89 PHE A CA 1
ATOM 738 C C . PHE A 1 112 ? 86.948 -15.391 -15.137 1.000 56.266 89 PHE A C 1
ATOM 739 O O . PHE A 1 112 ? 88.045 -14.947 -14.801 1.000 62.151 89 PHE A O 1
ATOM 747 N N . ALA A 1 113 ? 86.728 -16.693 -15.368 1.000 55.364 90 ALA A N 1
ATOM 748 C CA . ALA A 1 113 ? 87.791 -17.670 -15.192 1.000 46.428 90 ALA A CA 1
ATOM 749 C C . ALA A 1 113 ? 89.019 -17.304 -16.030 1.000 48.356 90 ALA A C 1
ATOM 750 O O . ALA A 1 113 ? 90.145 -17.295 -15.497 1.000 43.271 90 ALA A O 1
ATOM 752 N N . ARG A 1 114 ? 88.812 -16.942 -17.314 1.000 41.068 91 ARG A N 1
ATOM 753 C CA . ARG A 1 114 ? 89.968 -16.624 -18.145 1.000 48.553 91 ARG A CA 1
ATOM 754 C C . ARG A 1 114 ? 90.744 -15.443 -17.573 1.000 55.088 91 ARG A C 1
ATOM 755 O O . ARG A 1 114 ? 91.974 -15.453 -17.595 1.000 60.812 91 ARG A O 1
ATOM 763 N N . VAL A 1 115 ? 90.020 -14.439 -17.059 1.000 53.560 92 VAL A N 1
ATOM 764 C CA . VAL A 1 115 ? 90.652 -13.189 -16.685 1.000 49.959 92 VAL A CA 1
ATOM 765 C C . VAL A 1 115 ? 91.329 -13.307 -15.328 1.000 52.315 92 VAL A C 1
ATOM 766 O O . VAL A 1 115 ? 92.367 -12.693 -15.116 1.000 52.527 92 VAL A O 1
ATOM 770 N N . PHE A 1 116 ? 90.768 -14.111 -14.419 1.000 54.713 93 PHE A N 1
ATOM 771 C CA . PHE A 1 116 ? 91.447 -14.271 -13.141 1.000 56.848 93 PHE A CA 1
ATOM 772 C C . PHE A 1 116 ? 92.553 -15.316 -13.243 1.000 59.982 93 PHE A C 1
ATOM 773 O O . PHE A 1 116 ? 93.433 -15.366 -12.386 1.000 59.608 93 PHE A O 1
ATOM 781 N N . GLN A 1 117 ? 92.520 -16.160 -14.281 1.000 61.151 94 GLN A N 1
ATOM 782 C CA . GLN A 1 117 ? 93.703 -16.979 -14.487 1.000 59.229 94 GLN A CA 1
ATOM 783 C C . GLN A 1 117 ? 94.899 -16.041 -14.668 1.000 56.647 94 GLN A C 1
ATOM 784 O O . GLN A 1 117 ? 95.956 -16.237 -14.096 1.000 56.296 94 GLN A O 1
ATOM 790 N N . GLN A 1 118 ? 94.701 -14.969 -15.426 1.000 52.865 95 GLN A N 1
ATOM 791 C CA . GLN A 1 118 ? 95.786 -14.103 -15.830 1.000 51.342 95 GLN A CA 1
ATOM 792 C C . GLN A 1 118 ? 96.227 -13.235 -14.645 1.000 57.539 95 GLN A C 1
ATOM 793 O O . GLN A 1 118 ? 97.405 -12.927 -14.497 1.000 58.270 95 GLN A O 1
ATOM 799 N N . ILE A 1 119 ? 95.266 -12.876 -13.782 1.000 53.030 96 ILE A N 1
ATOM 800 C CA . ILE A 1 119 ? 95.509 -12.009 -12.649 1.000 51.030 96 ILE A CA 1
ATOM 801 C C . ILE A 1 119 ? 96.233 -12.798 -11.559 1.000 55.414 96 ILE A C 1
ATOM 802 O O . ILE A 1 119 ? 97.156 -12.277 -10.922 1.000 53.175 96 ILE A O 1
ATOM 807 N N . HIS A 1 120 ? 95.792 -14.049 -11.340 1.000 53.828 97 HIS A N 1
ATOM 808 C CA . HIS A 1 120 ? 96.496 -14.988 -10.482 1.000 46.476 97 HIS A CA 1
ATOM 809 C C . HIS A 1 120 ? 97.960 -15.161 -10.922 1.000 54.015 97 HIS A C 1
ATOM 810 O O . HIS A 1 120 ? 98.869 -15.164 -10.082 1.000 48.713 97 HIS A O 1
ATOM 817 N N . GLN A 1 121 ? 98.209 -15.249 -12.239 1.000 51.519 98 GLN A N 1
ATOM 818 C CA . GLN A 1 121 ? 99.573 -15.354 -12.724 1.000 52.548 98 GLN A CA 1
ATOM 819 C C . GLN A 1 121 ? 100.311 -14.072 -12.397 1.000 58.545 98 GLN A C 1
ATOM 820 O O . GLN A 1 121 ? 101.471 -14.115 -12.033 1.000 62.492 98 GLN A O 1
ATOM 826 N N . ASP A 1 122 ? 99.622 -12.936 -12.518 1.000 63.596 99 ASP A N 1
ATOM 827 C CA . ASP A 1 122 ? 100.256 -11.635 -12.364 1.000 58.382 99 ASP A CA 1
ATOM 828 C C . ASP A 1 122 ? 100.505 -11.322 -10.884 1.000 58.636 99 ASP A C 1
ATOM 829 O O . ASP A 1 122 ? 101.147 -10.330 -10.568 1.000 63.092 99 ASP A O 1
ATOM 834 N N . LYS A 1 123 ? 99.937 -12.133 -9.991 1.000 51.063 100 LYS A N 1
ATOM 835 C CA . LYS A 1 123 ? 100.218 -12.097 -8.565 1.000 58.685 100 LYS A CA 1
ATOM 836 C C . LYS A 1 123 ? 99.651 -10.839 -7.897 1.000 55.258 100 LYS A C 1
ATOM 837 O O . LYS A 1 123 ? 100.118 -10.482 -6.832 1.000 70.773 100 LYS A O 1
ATOM 843 N N . LYS A 1 124 ? 98.578 -10.251 -8.457 1.000 57.299 101 LYS A N 1
ATOM 844 C CA . LYS A 1 124 ? 97.899 -9.043 -7.977 1.000 56.872 101 LYS A CA 1
ATOM 845 C C . LYS A 1 124 ? 96.998 -9.327 -6.773 1.000 61.466 101 LYS A C 1
ATOM 846 O O . LYS A 1 124 ? 96.419 -10.405 -6.679 1.000 69.069 101 LYS A O 1
ATOM 852 N N . GLN A 1 125 ? 96.864 -8.334 -5.871 1.000 68.099 102 GLN A N 1
ATOM 853 C CA . GLN A 1 125 ? 96.246 -8.521 -4.562 1.000 64.951 102 GLN A CA 1
ATOM 854 C C . GLN A 1 125 ? 94.817 -7.974 -4.546 1.000 62.089 102 GLN A C 1
ATOM 855 O O . GLN A 1 125 ? 93.944 -8.527 -3.882 1.000 64.547 102 GLN A O 1
ATOM 861 N N . GLU A 1 126 ? 94.591 -6.861 -5.244 1.000 62.811 103 GLU A N 1
ATOM 862 C CA . GLU A 1 126 ? 93.316 -6.158 -5.241 1.000 56.858 103 GLU A CA 1
ATOM 863 C C . GLU A 1 126 ? 92.868 -5.904 -6.683 1.000 54.240 103 GLU A C 1
ATOM 864 O O . GLU A 1 126 ? 93.673 -5.604 -7.569 1.000 56.061 103 GLU A O 1
ATOM 870 N N . VAL A 1 127 ? 91.564 -6.011 -6.936 1.000 52.890 104 VAL A N 1
ATOM 871 C CA . VAL A 1 127 ? 91.087 -5.887 -8.307 1.000 52.779 104 VAL A CA 1
ATOM 872 C C . VAL A 1 127 ? 89.728 -5.208 -8.253 1.000 48.970 104 VAL A C 1
ATOM 873 O O . VAL A 1 127 ? 88.898 -5.532 -7.399 1.000 54.839 104 VAL A O 1
ATOM 877 N N . SER A 1 128 ? 89.506 -4.297 -9.196 1.000 47.788 105 SER A N 1
ATOM 878 C CA . SER A 1 128 ? 88.187 -3.719 -9.335 1.000 51.932 105 SER A CA 1
ATOM 879 C C . SER A 1 128 ? 87.584 -4.193 -10.653 1.000 57.737 105 SER A C 1
ATOM 880 O O . SER A 1 128 ? 88.167 -4.003 -11.735 1.000 49.133 105 SER A O 1
ATOM 883 N N . VAL A 1 129 ? 86.435 -4.868 -10.526 1.000 53.309 106 VAL A N 1
ATOM 884 C CA . VAL A 1 129 ? 85.747 -5.340 -11.709 1.000 52.883 106 VAL A CA 1
ATOM 885 C C . VAL A 1 129 ? 84.618 -4.370 -11.985 1.000 55.013 106 VAL A C 1
ATOM 886 O O . VAL A 1 129 ? 83.798 -4.086 -11.102 1.000 52.361 106 VAL A O 1
ATOM 890 N N . LEU A 1 130 ? 84.570 -3.926 -13.237 1.000 48.678 107 LEU A N 1
ATOM 891 C CA . LEU A 1 130 ? 83.422 -3.164 -13.681 1.000 50.409 107 LEU A CA 1
ATOM 892 C C . LEU A 1 130 ? 82.305 -4.084 -14.156 1.000 55.628 107 LEU A C 1
ATOM 893 O O . LEU A 1 130 ? 82.110 -4.305 -15.364 1.000 50.007 107 LEU A O 1
ATOM 898 N N . LEU A 1 131 ? 81.554 -4.555 -13.151 1.000 50.560 108 LEU A N 1
ATOM 899 C CA . LEU A 1 131 ? 80.525 -5.567 -13.292 1.000 56.073 108 LEU A CA 1
ATOM 900 C C . LEU A 1 131 ? 79.583 -5.227 -14.446 1.000 58.427 108 LEU A C 1
ATOM 901 O O . LEU A 1 131 ? 79.120 -6.111 -15.146 1.000 66.458 108 LEU A O 1
ATOM 906 N N . ASP A 1 132 ? 79.289 -3.946 -14.639 1.000 63.450 109 ASP A N 1
ATOM 907 C CA . ASP A 1 132 ? 78.193 -3.595 -15.518 1.000 61.454 109 ASP A CA 1
ATOM 908 C C . ASP A 1 132 ? 78.602 -3.901 -16.947 1.000 64.436 109 ASP A C 1
ATOM 909 O O . ASP A 1 132 ? 77.731 -4.156 -17.774 1.000 61.665 109 ASP A O 1
ATOM 914 N N . THR A 1 133 ? 79.919 -3.908 -17.209 1.000 60.953 110 THR A N 1
ATOM 915 C CA . THR A 1 133 ? 80.433 -4.186 -18.546 1.000 64.622 110 THR A CA 1
ATOM 916 C C . THR A 1 133 ? 80.168 -5.647 -18.934 1.000 70.786 110 THR A C 1
ATOM 917 O O . THR A 1 133 ? 80.390 -6.026 -20.082 1.000 84.445 110 THR A O 1
ATOM 921 N N . PHE A 1 134 ? 79.636 -6.431 -17.982 1.000 66.212 111 PHE A N 1
ATOM 922 C CA . PHE A 1 134 ? 79.385 -7.862 -18.079 1.000 61.260 111 PHE A CA 1
ATOM 923 C C . PHE A 1 134 ? 77.890 -8.191 -18.078 1.000 62.576 111 PHE A C 1
ATOM 924 O O . PHE A 1 134 ? 77.537 -9.332 -18.365 1.000 65.399 111 PHE A O 1
ATOM 932 N N . VAL A 1 135 ? 77.020 -7.245 -17.688 1.000 66.696 112 VAL A N 1
ATOM 933 C CA . VAL A 1 135 ? 75.579 -7.496 -17.645 1.000 69.640 112 VAL A CA 1
ATOM 934 C C . VAL A 1 135 ? 74.956 -7.358 -19.038 1.000 67.427 112 VAL A C 1
ATOM 935 O O . VAL A 1 135 ? 75.509 -6.747 -19.948 1.000 67.855 112 VAL A O 1
ATOM 939 N N . SER A 1 136 ? 73.809 -8.004 -19.222 1.000 72.403 113 SER A N 1
ATOM 940 C CA . SER A 1 136 ? 73.091 -7.969 -20.488 1.000 69.241 113 SER A CA 1
ATOM 941 C C . SER A 1 136 ? 71.667 -8.433 -20.214 1.000 72.773 113 SER A C 1
ATOM 942 O O . SER A 1 136 ? 71.386 -8.853 -19.088 1.000 68.685 113 SER A O 1
ATOM 945 N N . GLY A 1 137 ? 70.805 -8.381 -21.250 1.000 67.364 114 GLY A N 1
ATOM 946 C CA . GLY A 1 137 ? 69.451 -8.901 -21.159 1.000 60.691 114 GLY A CA 1
ATOM 947 C C . GLY A 1 137 ? 69.437 -10.232 -20.411 1.000 72.685 114 GLY A C 1
ATOM 948 O O . GLY A 1 137 ? 68.753 -10.359 -19.393 1.000 68.157 114 GLY A O 1
ATOM 949 N N . GLU A 1 138 ? 70.275 -11.174 -20.884 1.000 70.236 115 GLU A N 1
ATOM 950 C CA . GLU A 1 138 ? 70.287 -12.551 -20.414 1.000 75.118 115 GLU A CA 1
ATOM 951 C C . GLU A 1 138 ? 70.942 -12.663 -19.043 1.000 73.441 115 GLU A C 1
ATOM 952 O O . GLU A 1 138 ? 70.539 -13.491 -18.236 1.000 69.843 115 GLU A O 1
ATOM 958 N N . VAL A 1 139 ? 71.988 -11.864 -18.814 1.000 73.809 116 VAL A N 1
ATOM 959 C CA . VAL A 1 139 ? 72.763 -11.970 -17.590 1.000 72.411 116 VAL A CA 1
ATOM 960 C C . VAL A 1 139 ? 72.611 -10.685 -16.769 1.000 73.283 116 VAL A C 1
ATOM 961 O O . VAL A 1 139 ? 73.362 -9.730 -16.981 1.000 71.132 116 VAL A O 1
ATOM 965 N N . PRO A 1 140 ? 71.676 -10.612 -15.784 1.000 72.346 117 PRO A N 1
ATOM 966 C CA . PRO A 1 140 ? 71.564 -9.415 -14.943 1.000 62.861 117 PRO A CA 1
ATOM 967 C C . PRO A 1 140 ? 72.722 -9.364 -13.937 1.000 68.342 117 PRO A C 1
ATOM 968 O O . PRO A 1 140 ? 73.393 -10.372 -13.676 1.000 62.271 117 PRO A O 1
ATOM 972 N N . ALA A 1 141 ? 72.908 -8.170 -13.357 1.000 69.723 118 ALA A N 1
ATOM 973 C CA . ALA A 1 141 ? 73.927 -7.838 -12.376 1.000 56.677 118 ALA A CA 1
ATOM 974 C C . ALA A 1 141 ? 74.076 -8.922 -11.309 1.000 57.014 118 ALA A C 1
ATOM 975 O O . ALA A 1 141 ? 75.174 -9.435 -11.123 1.000 66.651 118 ALA A O 1
ATOM 977 N N . ALA A 1 142 ? 73.004 -9.272 -10.596 1.000 52.949 119 ALA A N 1
ATOM 978 C CA . ALA A 1 142 ? 73.137 -10.273 -9.535 1.000 61.713 119 ALA A CA 1
ATOM 979 C C . ALA A 1 142 ? 73.783 -11.567 -10.051 1.000 66.678 119 ALA A C 1
ATOM 980 O O . ALA A 1 142 ? 74.420 -12.281 -9.285 1.000 68.015 119 ALA A O 1
ATOM 982 N N . ASP A 1 143 ? 73.570 -11.872 -11.340 1.000 64.987 120 ASP A N 1
ATOM 983 C CA . ASP A 1 143 ? 74.001 -13.116 -11.951 1.000 63.015 120 ASP A CA 1
ATOM 984 C C . ASP A 1 143 ? 75.487 -13.021 -12.289 1.000 62.170 120 ASP A C 1
ATOM 985 O O . ASP A 1 143 ? 76.274 -13.848 -11.828 1.000 56.430 120 ASP A O 1
ATOM 990 N N . ALA A 1 144 ? 75.851 -12.001 -13.087 1.000 54.433 121 ALA A N 1
ATOM 991 C CA . ALA A 1 144 ? 77.240 -11.616 -13.295 1.000 52.937 121 ALA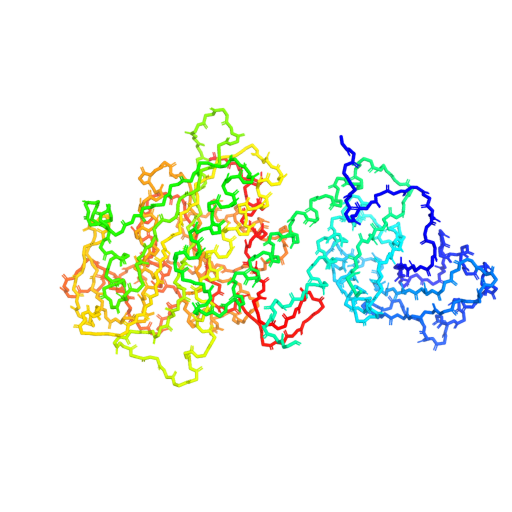 A CA 1
ATOM 992 C C . ALA A 1 144 ? 78.048 -11.659 -11.991 1.000 55.077 121 ALA A C 1
ATOM 993 O O . ALA A 1 144 ? 79.202 -12.054 -12.001 1.000 59.047 121 ALA A O 1
ATOM 995 N N . ALA A 1 145 ? 77.432 -11.290 -10.860 1.000 54.160 122 ALA A N 1
ATOM 996 C CA . ALA A 1 145 ? 78.111 -11.244 -9.583 1.000 52.263 122 ALA A CA 1
ATOM 997 C C . ALA A 1 145 ? 78.426 -12.655 -9.112 1.000 50.593 122 ALA A C 1
ATOM 998 O O . ALA A 1 145 ? 79.484 -12.908 -8.536 1.000 57.721 122 ALA A O 1
ATOM 1000 N N . HIS A 1 146 ? 77.457 -13.551 -9.292 1.000 54.495 123 HIS A N 1
ATOM 1001 C CA . HIS A 1 146 ? 77.608 -14.945 -8.902 1.000 57.933 123 HIS A CA 1
ATOM 1002 C C . HIS A 1 146 ? 78.747 -15.586 -9.713 1.000 57.526 123 HIS A C 1
ATOM 1003 O O . HIS A 1 146 ? 79.642 -16.237 -9.160 1.000 47.560 123 HIS A O 1
ATOM 1010 N N . ALA A 1 147 ? 78.724 -15.333 -11.030 1.000 45.651 124 ALA A N 1
ATOM 1011 C CA . ALA A 1 147 ? 79.719 -15.814 -11.967 1.000 51.030 124 ALA A CA 1
ATOM 1012 C C . ALA A 1 147 ? 81.110 -15.410 -11.496 1.000 56.769 124 ALA A C 1
ATOM 1013 O O . ALA A 1 147 ? 82.016 -16.237 -11.433 1.000 63.645 124 ALA A O 1
ATOM 1015 N N . LEU A 1 148 ? 81.243 -14.125 -11.173 1.000 57.310 125 LEU A N 1
ATOM 1016 C CA . LEU A 1 148 ? 82.490 -13.518 -10.756 1.000 56.179 125 LEU A CA 1
ATOM 1017 C C . LEU A 1 148 ? 83.064 -14.202 -9.517 1.000 50.618 125 LEU A C 1
ATOM 1018 O O . LEU A 1 148 ? 84.218 -14.598 -9.532 1.000 49.664 125 LEU A O 1
ATOM 1023 N N . SER A 1 149 ? 82.314 -14.270 -8.416 1.000 45.206 126 SER A N 1
ATOM 1024 C CA . SER A 1 149 ? 82.934 -14.821 -7.222 1.000 46.801 126 SER A CA 1
ATOM 1025 C C . SER A 1 149 ? 83.271 -16.308 -7.416 1.000 48.456 126 SER A C 1
ATOM 1026 O O . SER A 1 149 ? 84.388 -16.735 -7.125 1.000 48.428 126 SER A O 1
ATOM 1029 N N . GLU A 1 150 ? 82.328 -17.097 -7.953 1.000 49.342 127 GLU A N 1
ATOM 1030 C CA . GLU A 1 150 ? 82.537 -18.527 -8.153 1.000 45.130 127 GLU A CA 1
ATOM 1031 C C . GLU A 1 150 ? 83.711 -18.747 -9.107 1.000 44.736 127 GLU A C 1
ATOM 1032 O O . GLU A 1 150 ? 84.672 -19.434 -8.777 1.000 50.214 127 GLU A O 1
ATOM 1038 N N . SER A 1 151 ? 83.678 -18.103 -10.266 1.000 37.752 128 SER A N 1
ATOM 1039 C CA . SER A 1 151 ? 84.706 -18.346 -11.257 1.000 41.140 128 SER A CA 1
ATOM 1040 C C . SER A 1 151 ? 86.050 -17.855 -10.756 1.000 47.004 128 SER A C 1
ATOM 1041 O O . SER A 1 151 ? 87.080 -18.467 -11.012 1.000 56.894 128 SER A O 1
ATOM 1044 N N . CYS A 1 152 ? 86.029 -16.763 -9.999 1.000 52.742 129 CYS A N 1
ATOM 1045 C CA . CYS A 1 152 ? 87.259 -16.217 -9.475 1.000 50.423 129 CYS A CA 1
ATOM 1046 C C . CYS A 1 152 ? 87.892 -17.260 -8.552 1.000 53.961 129 CYS A C 1
ATOM 1047 O O . CYS A 1 152 ? 89.048 -17.680 -8.751 1.000 48.222 129 CYS A O 1
ATOM 1050 N N . LEU A 1 153 ? 87.102 -17.700 -7.561 1.000 44.525 130 LEU A N 1
ATOM 1051 C CA . LEU A 1 153 ? 87.623 -18.652 -6.591 1.000 53.956 130 LEU A CA 1
ATOM 1052 C C . LEU A 1 153 ? 88.167 -19.917 -7.268 1.000 54.881 130 LEU A C 1
ATOM 1053 O O . LEU A 1 153 ? 89.209 -20.417 -6.863 1.000 56.918 130 LEU A O 1
ATOM 1058 N N . LEU A 1 154 ? 87.477 -20.429 -8.299 1.000 55.035 131 LEU A N 1
ATOM 1059 C CA . LEU A 1 154 ? 87.921 -21.649 -8.957 1.000 49.687 131 LEU A CA 1
ATOM 1060 C C . LEU A 1 154 ? 89.226 -21.360 -9.684 1.000 48.397 131 LEU A C 1
ATOM 1061 O O . LEU A 1 154 ? 90.210 -22.044 -9.424 1.000 48.421 131 LEU A O 1
ATOM 1066 N N . ALA A 1 155 ? 89.250 -20.307 -10.516 1.000 45.793 132 ALA A N 1
ATOM 1067 C CA . ALA A 1 155 ? 90.447 -19.983 -11.287 1.000 48.733 132 ALA A CA 1
ATOM 1068 C C . ALA A 1 155 ? 91.667 -19.702 -10.411 1.000 49.100 132 ALA A C 1
ATOM 1069 O O . ALA A 1 155 ? 92.783 -19.990 -10.822 1.000 57.121 132 ALA A O 1
ATOM 1071 N N . VAL A 1 156 ? 91.501 -19.169 -9.201 1.000 52.205 133 VAL A N 1
ATOM 1072 C CA . VAL A 1 156 ? 92.744 -18.720 -8.577 1.000 55.242 133 VAL A CA 1
ATOM 1073 C C . VAL A 1 156 ? 93.238 -19.724 -7.547 1.000 51.610 133 VAL A C 1
ATOM 1074 O O . VAL A 1 156 ? 94.252 -19.466 -6.898 1.000 48.565 133 VAL A O 1
ATOM 1078 N N . TYR A 1 157 ? 92.538 -20.863 -7.453 1.000 48.142 134 TYR A N 1
ATOM 1079 C CA . TYR A 1 157 ? 92.870 -21.923 -6.513 1.000 46.347 134 TYR A CA 1
ATOM 1080 C C . TYR A 1 157 ? 94.285 -22.453 -6.725 1.000 43.306 134 TYR A C 1
ATOM 1081 O O . TYR A 1 157 ? 94.719 -22.689 -7.840 1.000 50.122 134 TYR A O 1
ATOM 1090 N N . GLU A 1 158 ? 94.994 -22.689 -5.622 1.000 53.804 135 GLU A N 1
ATOM 1091 C CA . GLU A 1 158 ? 96.298 -23.321 -5.715 1.000 56.190 135 GLU A CA 1
ATOM 1092 C C . GLU A 1 158 ? 96.295 -24.664 -4.994 1.000 58.405 135 GLU A C 1
ATOM 1093 O O . GLU A 1 158 ? 95.728 -24.802 -3.912 1.000 62.695 135 GLU A O 1
ATOM 1099 N N . VAL A 1 159 ? 96.943 -25.636 -5.639 1.000 50.695 136 VAL A N 1
ATOM 1100 C CA . VAL A 1 159 ? 97.162 -26.960 -5.095 1.000 52.545 136 VAL A CA 1
ATOM 1101 C C . VAL A 1 159 ? 97.947 -26.816 -3.800 1.000 45.959 136 VAL A C 1
ATOM 1102 O O . VAL A 1 159 ? 99.000 -26.233 -3.799 1.000 45.457 136 VAL A O 1
ATOM 1106 N N . GLN A 1 160 ? 97.412 -27.300 -2.687 1.000 54.086 137 GLN A N 1
ATOM 1107 C CA . GLN A 1 160 ? 98.143 -27.250 -1.435 1.000 47.329 137 GLN A CA 1
ATOM 1108 C C . GLN A 1 160 ? 99.279 -28.264 -1.498 1.000 46.956 137 GLN A C 1
ATOM 1109 O O . GLN A 1 160 ? 99.078 -29.453 -1.301 1.000 55.504 137 GLN A O 1
ATOM 1115 N N . ASP A 1 161 ? 100.494 -27.785 -1.739 1.000 47.551 138 ASP A N 1
ATOM 1116 C CA . ASP A 1 161 ? 101.641 -28.648 -1.958 1.000 48.014 138 ASP A CA 1
ATOM 1117 C C . ASP A 1 161 ? 102.480 -28.808 -0.676 1.000 51.100 138 ASP A C 1
ATOM 1118 O O . ASP A 1 161 ? 102.211 -28.180 0.345 1.000 53.494 138 ASP A O 1
ATOM 1123 N N . TYR A 1 162 ? 103.499 -29.682 -0.706 1.000 52.395 139 TYR A N 1
ATOM 1124 C CA . TYR A 1 162 ? 104.384 -29.888 0.441 1.000 50.508 139 TYR A CA 1
ATOM 1125 C C . TYR A 1 162 ? 105.812 -29.557 0.030 1.000 49.239 139 TYR A C 1
ATOM 1126 O O . TYR A 1 162 ? 106.751 -30.152 0.556 1.000 47.723 139 TYR A O 1
ATOM 1135 N N . LYS A 1 163 ? 105.935 -28.623 -0.927 1.000 50.093 140 LYS A N 1
ATOM 1136 C CA . LYS A 1 163 ? 107.212 -28.131 -1.431 1.000 59.826 140 LYS A CA 1
ATOM 1137 C C . LYS A 1 163 ? 107.934 -27.309 -0.355 1.000 68.354 140 LYS A C 1
ATOM 1138 O O . LYS A 1 163 ? 107.289 -26.782 0.545 1.000 70.637 140 LYS A O 1
ATOM 1144 N N . HIS A 1 164 ? 109.275 -27.209 -0.428 1.000 79.889 141 HIS A N 1
ATOM 1145 C CA . HIS A 1 164 ? 110.018 -26.331 0.473 1.000 81.290 141 HIS A CA 1
ATOM 1146 C C . HIS A 1 164 ? 109.542 -24.870 0.325 1.000 73.844 141 HIS A C 1
ATOM 1147 O O . HIS A 1 164 ? 109.403 -24.417 -0.844 1.000 74.589 141 HIS A O 1
ATOM 1154 N N . GLN A 1 171 ? 101.077 -12.285 -2.753 1.000 73.322 148 GLN A N 1
ATOM 1155 C CA . GLN A 1 171 ? 100.831 -13.224 -3.880 1.000 87.628 148 GLN A CA 1
ATOM 1156 C C . GLN A 1 171 ? 99.337 -13.510 -3.990 1.000 84.817 148 GLN A C 1
ATOM 1157 O O . GLN A 1 171 ? 98.788 -13.514 -5.089 1.000 89.319 148 GLN A O 1
ATOM 1163 N N . GLU A 1 172 ? 98.698 -13.752 -2.841 1.000 86.190 149 GLU A N 1
ATOM 1164 C CA . GLU A 1 172 ? 97.279 -14.063 -2.792 1.000 80.642 149 GLU A CA 1
ATOM 1165 C C . GLU A 1 172 ? 96.462 -12.839 -3.171 1.000 74.035 149 GLU A C 1
ATOM 1166 O O . GLU A 1 172 ? 96.835 -11.711 -2.873 1.000 91.136 149 GLU A O 1
ATOM 1172 N N . LEU A 1 173 ? 95.348 -13.085 -3.846 1.000 65.448 150 LEU A N 1
ATOM 1173 C CA . LEU A 1 173 ? 94.397 -12.042 -4.177 1.000 64.651 150 LEU A CA 1
ATOM 1174 C C . LEU A 1 173 ? 93.390 -11.909 -3.030 1.000 63.858 150 LEU A C 1
ATOM 1175 O O . LEU A 1 173 ? 92.718 -12.881 -2.702 1.000 60.890 150 LEU A O 1
ATOM 1180 N N . THR A 1 174 ? 93.277 -10.733 -2.388 1.000 62.555 151 THR A N 1
ATOM 1181 C CA . THR A 1 174 ? 92.418 -10.721 -1.205 1.000 68.397 151 THR A CA 1
ATOM 1182 C C . THR A 1 174 ? 91.286 -9.691 -1.236 1.000 67.075 151 THR A C 1
ATOM 1183 O O . THR A 1 174 ? 90.448 -9.690 -0.330 1.000 63.325 151 THR A O 1
ATOM 1187 N N . SER A 1 175 ? 91.200 -8.885 -2.302 1.000 59.747 152 SER A N 1
ATOM 1188 C CA . SER A 1 175 ? 90.042 -8.023 -2.438 1.000 54.581 152 SER A CA 1
ATOM 1189 C C . SER A 1 175 ? 89.575 -7.984 -3.892 1.000 53.436 152 SER A C 1
ATOM 1190 O O . SER A 1 175 ? 90.323 -7.612 -4.804 1.000 55.008 152 SER A O 1
ATOM 1193 N N . VAL A 1 176 ? 88.304 -8.338 -4.104 1.000 48.536 153 VAL A N 1
ATOM 1194 C CA . VAL A 1 176 ? 87.729 -8.044 -5.408 1.000 50.048 153 VAL A CA 1
ATOM 1195 C C . VAL A 1 176 ? 86.497 -7.189 -5.181 1.000 50.944 153 VAL A C 1
ATOM 1196 O O . VAL A 1 176 ? 85.565 -7.589 -4.473 1.000 57.402 153 VAL A O 1
ATOM 1200 N N . CYS A 1 177 ? 86.528 -6.022 -5.812 1.000 46.894 154 CYS A N 1
ATOM 1201 C CA . CYS A 1 177 ? 85.427 -5.075 -5.802 1.000 54.389 154 CYS A CA 1
ATOM 1202 C C . CYS A 1 177 ? 84.651 -5.226 -7.108 1.000 50.930 154 CYS A C 1
ATOM 1203 O O . CYS A 1 177 ? 85.190 -5.120 -8.226 1.000 54.926 154 CYS A O 1
ATOM 1206 N N . ALA A 1 178 ? 83.359 -5.457 -6.930 1.000 43.530 155 ALA A N 1
ATOM 1207 C CA . ALA A 1 178 ? 82.426 -5.447 -8.034 1.000 44.236 155 ALA A CA 1
ATOM 1208 C C . ALA A 1 178 ? 81.777 -4.068 -8.053 1.000 50.019 155 ALA A C 1
ATOM 1209 O O . ALA A 1 178 ? 80.917 -3.768 -7.219 1.000 53.703 155 ALA A O 1
ATOM 1211 N N . VAL A 1 179 ? 82.197 -3.246 -9.018 1.000 51.795 156 VAL A N 1
ATOM 1212 C CA . VAL A 1 179 ? 81.738 -1.877 -9.124 1.000 55.117 156 VAL A CA 1
ATOM 1213 C C . VAL A 1 179 ? 80.528 -1.799 -10.053 1.000 62.819 156 VAL A C 1
ATOM 1214 O O . VAL A 1 179 ? 80.610 -2.148 -11.238 1.000 72.112 156 VAL A O 1
ATOM 1218 N N . THR A 1 180 ? 79.405 -1.313 -9.507 1.000 64.692 157 THR A N 1
ATOM 1219 C CA . THR A 1 180 ? 78.152 -1.381 -10.243 1.000 64.904 157 THR A CA 1
ATOM 1220 C C . THR A 1 180 ? 77.176 -0.246 -9.904 1.000 68.629 157 THR A C 1
ATOM 1221 O O . THR A 1 180 ? 77.120 0.265 -8.781 1.000 65.286 157 THR A O 1
ATOM 1225 N N . GLU A 1 181 ? 76.314 0.057 -10.883 1.000 71.360 158 GLU A N 1
ATOM 1226 C CA . GLU A 1 181 ? 75.209 0.982 -10.697 1.000 64.543 158 GLU A CA 1
ATOM 1227 C C . GLU A 1 181 ? 73.925 0.250 -10.341 1.000 64.579 158 GLU A C 1
ATOM 1228 O O . GLU A 1 181 ? 72.862 0.803 -10.560 1.000 78.008 158 GLU A O 1
ATOM 1234 N N . GLU A 1 182 ? 73.986 -0.969 -9.800 1.000 63.050 159 GLU A N 1
ATOM 1235 C CA . GLU A 1 182 ? 72.733 -1.681 -9.550 1.000 63.041 159 GLU A CA 1
ATOM 1236 C C . GLU A 1 182 ? 72.564 -1.964 -8.058 1.000 58.257 159 GLU A C 1
ATOM 1237 O O . GLU A 1 182 ? 73.419 -1.617 -7.245 1.000 67.724 159 GLU A O 1
ATOM 1243 N N . ASP A 1 183 ? 71.458 -2.609 -7.688 1.000 51.663 160 ASP A N 1
ATOM 1244 C CA . ASP A 1 183 ? 71.203 -2.753 -6.264 1.000 59.435 160 ASP A CA 1
ATOM 1245 C C . ASP A 1 183 ? 72.376 -3.472 -5.576 1.000 60.389 160 ASP A C 1
ATOM 1246 O O . ASP A 1 183 ? 72.659 -4.641 -5.824 1.000 66.695 160 ASP A O 1
ATOM 1251 N N . LEU A 1 184 ? 73.057 -2.762 -4.678 1.000 56.196 161 LEU A N 1
ATOM 1252 C CA . LEU A 1 184 ? 74.187 -3.331 -3.968 1.000 63.643 161 LEU A CA 1
ATOM 1253 C C . LEU A 1 184 ? 73.791 -4.503 -3.068 1.000 67.553 161 LEU A C 1
ATOM 1254 O O . LEU A 1 184 ? 74.603 -5.393 -2.875 1.000 78.231 161 LEU A O 1
ATOM 1259 N N . ARG A 1 185 ? 72.579 -4.532 -2.505 1.000 72.509 162 ARG A N 1
ATOM 1260 C CA . ARG A 1 185 ? 72.290 -5.622 -1.576 1.000 70.449 162 ARG A CA 1
ATOM 1261 C C . ARG A 1 185 ? 72.167 -6.920 -2.365 1.000 64.397 162 ARG A C 1
ATOM 1262 O O . ARG A 1 185 ? 72.553 -7.970 -1.867 1.000 65.176 162 ARG A O 1
ATOM 1270 N N . GLU A 1 186 ? 71.634 -6.804 -3.588 1.000 58.117 163 GLU A N 1
ATOM 1271 C CA . GLU A 1 186 ? 71.411 -7.894 -4.529 1.000 63.294 163 GLU A CA 1
ATOM 1272 C C . GLU A 1 186 ? 72.728 -8.399 -5.118 1.000 63.857 163 GLU A C 1
ATOM 1273 O O . GLU A 1 186 ? 72.996 -9.601 -5.089 1.000 62.701 163 GLU A O 1
ATOM 1279 N N . VAL A 1 187 ? 73.507 -7.481 -5.710 1.000 50.978 164 VAL A N 1
ATOM 1280 C CA . VAL A 1 187 ? 74.816 -7.807 -6.235 1.000 48.489 164 VAL A CA 1
ATOM 1281 C C . VAL A 1 187 ? 75.674 -8.513 -5.174 1.000 50.949 164 VAL A C 1
ATOM 1282 O O . VAL A 1 187 ? 76.186 -9.610 -5.401 1.000 58.630 164 VAL A O 1
ATOM 1286 N N . GLN A 1 188 ? 75.785 -7.919 -3.991 1.000 47.912 165 GLN A N 1
ATOM 1287 C CA . GLN A 1 188 ? 76.482 -8.550 -2.884 1.000 50.991 165 GLN A CA 1
ATOM 1288 C C . GLN A 1 188 ? 75.889 -9.928 -2.595 1.000 52.795 165 GLN A C 1
ATOM 1289 O O . GLN A 1 188 ? 76.601 -10.849 -2.179 1.000 56.771 165 GLN A O 1
ATOM 1295 N N . ALA A 1 189 ? 74.582 -10.076 -2.799 1.000 50.247 166 ALA A N 1
ATOM 1296 C CA . ALA A 1 189 ? 73.994 -11.383 -2.530 1.000 56.449 166 ALA A CA 1
ATOM 1297 C C . ALA A 1 189 ? 74.539 -12.406 -3.534 1.000 56.759 166 ALA A C 1
ATOM 1298 O O . ALA A 1 189 ? 74.937 -13.504 -3.148 1.000 55.996 166 ALA A O 1
ATOM 1300 N N . GLY A 1 190 ? 74.559 -12.018 -4.818 1.000 49.339 167 GLY A N 1
ATOM 1301 C CA . GLY A 1 190 ? 75.186 -12.801 -5.866 1.000 50.323 167 GLY A CA 1
ATOM 1302 C C . GLY A 1 190 ? 76.643 -13.106 -5.525 1.000 55.476 167 GLY A C 1
ATOM 1303 O O . GLY A 1 190 ? 77.074 -14.247 -5.634 1.000 65.063 167 GLY A O 1
ATOM 1304 N N . LEU A 1 191 ? 77.413 -12.088 -5.126 1.000 50.110 168 LEU A N 1
ATOM 1305 C CA . LEU A 1 191 ? 78.801 -12.370 -4.822 1.000 48.298 168 LEU A CA 1
ATOM 1306 C C . LEU A 1 191 ? 78.847 -13.408 -3.711 1.000 46.192 168 LEU A C 1
ATOM 1307 O O . LEU A 1 191 ? 79.644 -14.321 -3.759 1.000 60.023 168 LEU A O 1
ATOM 1312 N N . ASN A 1 192 ? 77.942 -13.317 -2.744 1.000 51.767 169 ASN A N 1
ATOM 1313 C CA . ASN A 1 192 ? 78.038 -14.204 -1.599 1.000 53.006 169 ASN A CA 1
ATOM 1314 C C . ASN A 1 192 ? 77.785 -15.658 -1.979 1.000 52.877 169 ASN A C 1
ATOM 1315 O O . ASN A 1 192 ? 78.522 -16.515 -1.502 1.000 57.775 169 ASN A O 1
ATOM 1320 N N . VAL A 1 193 ? 76.753 -15.934 -2.792 1.000 51.063 170 VAL A N 1
ATOM 1321 C CA . VAL A 1 193 ? 76.471 -17.309 -3.212 1.000 61.377 170 VAL A CA 1
ATOM 1322 C C . VAL A 1 193 ? 77.570 -17.818 -4.162 1.000 56.303 170 VAL A C 1
ATOM 1323 O O . VAL A 1 193 ? 78.188 -18.832 -3.860 1.000 58.654 170 VAL A O 1
ATOM 1327 N N . GLY A 1 194 ? 77.866 -17.102 -5.261 1.000 55.387 171 GLY A N 1
ATOM 1328 C CA . GLY A 1 194 ? 79.076 -17.347 -6.033 1.000 51.239 171 GLY A CA 1
ATOM 1329 C C . GLY A 1 194 ? 80.232 -17.813 -5.142 1.000 58.178 171 GLY A C 1
ATOM 1330 O O . GLY A 1 194 ? 80.769 -18.903 -5.336 1.000 61.358 171 GLY A O 1
ATOM 1331 N N . ALA A 1 195 ? 80.590 -16.999 -4.136 1.000 53.704 172 ALA A N 1
ATOM 1332 C CA . ALA A 1 195 ? 81.707 -17.320 -3.248 1.000 54.749 172 ALA A CA 1
ATOM 1333 C C . ALA A 1 195 ? 81.492 -18.596 -2.418 1.000 52.092 172 ALA A C 1
ATOM 1334 O O . ALA A 1 195 ? 82.459 -19.294 -2.105 1.000 51.243 172 ALA A O 1
ATOM 1336 N N . ALA A 1 196 ? 80.247 -18.897 -2.015 1.000 47.005 173 ALA A N 1
ATOM 1337 C CA . ALA A 1 196 ? 80.018 -20.111 -1.248 1.000 50.704 173 ALA A CA 1
ATOM 1338 C C . ALA A 1 196 ? 80.330 -21.355 -2.097 1.000 63.305 173 ALA A C 1
ATOM 1339 O O . ALA A 1 196 ? 81.107 -22.225 -1.668 1.000 57.793 173 ALA A O 1
ATOM 1341 N N . TYR A 1 197 ? 79.738 -21.401 -3.305 1.000 54.408 174 TYR A N 1
ATOM 1342 C CA . TYR A 1 197 ? 79.952 -22.434 -4.303 1.000 54.157 174 TYR A CA 1
ATOM 1343 C C . TYR A 1 197 ? 81.441 -22.649 -4.613 1.000 56.871 174 TYR A C 1
ATOM 1344 O O . TYR A 1 197 ? 81.929 -23.782 -4.564 1.000 56.187 174 TYR A O 1
ATOM 1353 N N . GLY A 1 198 ? 82.181 -21.575 -4.916 1.000 50.165 175 GLY A N 1
ATOM 1354 C CA . GLY A 1 198 ? 83.606 -21.721 -5.183 1.000 52.133 175 GLY A CA 1
ATOM 1355 C C . GLY A 1 198 ? 84.368 -22.325 -3.999 1.000 56.577 175 GLY A C 1
ATOM 1356 O O . GLY A 1 198 ? 85.286 -23.127 -4.177 1.000 63.874 175 GLY A O 1
ATOM 1357 N N . GLN A 1 199 ? 83.971 -21.941 -2.784 1.000 53.809 176 GLN A N 1
ATOM 1358 C CA . GLN A 1 199 ? 84.696 -22.278 -1.569 1.000 54.519 176 GLN A CA 1
ATOM 1359 C C . GLN A 1 199 ? 84.553 -23.781 -1.321 1.000 48.189 176 GLN A C 1
ATOM 1360 O O . GLN A 1 199 ? 85.530 -24.481 -1.044 1.000 56.531 176 GLN A O 1
ATOM 1366 N N . GLY A 1 200 ? 83.329 -24.285 -1.490 1.000 47.729 177 GLY A N 1
ATOM 1367 C CA . GLY A 1 200 ? 83.040 -25.700 -1.312 1.000 50.963 177 GLY A CA 1
ATOM 1368 C C . GLY A 1 200 ? 83.754 -26.543 -2.370 1.000 56.763 177 GLY A C 1
ATOM 1369 O O . GLY A 1 200 ? 84.343 -27.574 -2.042 1.000 56.675 177 GLY A O 1
ATOM 1370 N N . THR A 1 201 ? 83.717 -26.069 -3.626 1.000 42.937 178 THR A N 1
ATOM 1371 C CA . THR A 1 201 ? 84.453 -26.714 -4.689 1.000 45.699 178 THR A CA 1
ATOM 1372 C C . THR A 1 201 ? 85.921 -26.894 -4.292 1.000 48.962 178 THR A C 1
ATOM 1373 O O . THR A 1 201 ? 86.409 -28.033 -4.291 1.000 47.044 178 THR A O 1
ATOM 1377 N N . ASN A 1 202 ? 86.589 -25.781 -3.924 1.000 41.319 179 ASN A N 1
ATOM 1378 C CA . ASN A 1 202 ? 88.014 -25.748 -3.631 1.000 38.288 179 ASN A CA 1
ATOM 1379 C C . ASN A 1 202 ? 88.339 -26.630 -2.429 1.000 45.777 179 ASN A C 1
ATOM 1380 O O . ASN A 1 202 ? 89.395 -27.299 -2.379 1.000 39.490 179 ASN A O 1
ATOM 1385 N N . SER A 1 203 ? 87.385 -26.655 -1.485 1.000 41.241 180 SER A N 1
ATOM 1386 C CA . SER A 1 203 ? 87.489 -27.565 -0.356 1.000 45.145 180 SER A CA 1
ATOM 1387 C C . SER A 1 203 ? 87.645 -29.018 -0.802 1.000 51.951 180 SER A C 1
ATOM 1388 O O . SER A 1 203 ? 88.581 -29.705 -0.374 1.000 61.393 180 SER A O 1
ATOM 1391 N N . ALA A 1 204 ? 86.665 -29.476 -1.605 1.000 47.603 181 ALA A N 1
ATOM 1392 C CA . ALA A 1 204 ? 86.684 -30.760 -2.276 1.000 44.117 181 ALA A CA 1
ATOM 1393 C C . ALA A 1 204 ? 88.010 -30.950 -3.038 1.000 46.642 181 ALA A C 1
ATOM 1394 O O . ALA A 1 204 ? 88.613 -32.017 -2.878 1.000 47.766 181 ALA A O 1
ATOM 1396 N N . ARG A 1 205 ? 88.489 -29.938 -3.807 1.000 33.450 182 ARG A N 1
ATOM 1397 C CA . ARG A 1 205 ? 89.731 -30.117 -4.547 1.000 37.174 182 ARG A CA 1
ATOM 1398 C C . ARG A 1 205 ? 90.839 -30.496 -3.562 1.000 43.226 182 ARG A C 1
ATOM 1399 O O . ARG A 1 205 ? 91.632 -31.420 -3.805 1.000 43.260 182 ARG A O 1
ATOM 1407 N N . THR A 1 206 ? 90.853 -29.786 -2.428 1.000 42.753 183 THR A N 1
ATOM 1408 C CA . THR A 1 206 ? 91.851 -29.990 -1.402 1.000 41.031 183 THR A CA 1
ATOM 1409 C C . THR A 1 206 ? 91.837 -31.433 -0.908 1.000 40.910 183 THR A C 1
ATOM 1410 O O . THR A 1 206 ? 92.873 -32.110 -0.901 1.000 47.329 183 THR A O 1
ATOM 1414 N N . LEU A 1 207 ? 90.670 -31.869 -0.439 1.000 41.459 184 LEU A N 1
ATOM 1415 C CA . LEU A 1 207 ? 90.574 -33.200 0.126 1.000 42.452 184 LEU A CA 1
ATOM 1416 C C . LEU A 1 207 ? 91.091 -34.204 -0.909 1.000 50.183 184 LEU A C 1
ATOM 1417 O O . LEU A 1 207 ? 91.819 -35.154 -0.581 1.000 45.616 184 LEU A O 1
ATOM 1422 N N . VAL A 1 208 ? 90.728 -33.958 -2.180 1.000 48.684 185 VAL A N 1
ATOM 1423 C CA . VAL A 1 208 ? 91.025 -34.923 -3.218 1.000 47.009 185 VAL A CA 1
ATOM 1424 C C . VAL A 1 208 ? 92.521 -34.928 -3.529 1.000 45.300 185 VAL A C 1
ATOM 1425 O O . VAL A 1 208 ? 93.099 -36.011 -3.648 1.000 47.840 185 VAL A O 1
ATOM 1429 N N . ASN A 1 209 ? 93.143 -33.742 -3.631 1.000 39.684 186 ASN A N 1
ATOM 1430 C CA . ASN A 1 209 ? 94.563 -33.660 -3.976 1.000 38.264 186 ASN A CA 1
ATOM 1431 C C . ASN A 1 209 ? 95.478 -34.196 -2.866 1.000 43.474 186 ASN A C 1
ATOM 1432 O O . ASN A 1 209 ? 96.674 -34.409 -3.076 1.000 38.115 186 ASN A O 1
ATOM 1437 N N . MET A 1 210 ? 94.914 -34.461 -1.686 1.000 41.526 187 MET A N 1
ATOM 1438 C CA . MET A 1 210 ? 95.789 -34.793 -0.591 1.000 45.864 187 MET A CA 1
ATOM 1439 C C . MET A 1 210 ? 96.363 -36.199 -0.714 1.000 51.153 187 MET A C 1
ATOM 1440 O O . MET A 1 210 ? 95.649 -37.178 -0.964 1.000 48.810 187 MET A O 1
ATOM 1445 N N . PRO A 1 211 ? 97.694 -36.332 -0.513 1.000 46.779 188 PRO A N 1
ATOM 1446 C CA . PRO A 1 211 ? 98.362 -37.637 -0.576 1.000 37.562 188 PRO A CA 1
ATOM 1447 C C . PRO A 1 211 ? 97.695 -38.563 0.423 1.000 42.886 188 PRO A C 1
ATOM 1448 O O . PRO A 1 211 ? 97.307 -38.158 1.508 1.000 44.509 188 PRO A O 1
ATOM 1452 N N . GLY A 1 212 ? 97.558 -39.819 0.036 1.000 50.930 189 GLY A N 1
ATOM 1453 C CA . GLY A 1 212 ? 96.803 -40.757 0.834 1.000 46.218 189 GLY A CA 1
ATOM 1454 C C . GLY A 1 212 ? 97.346 -40.941 2.242 1.000 46.439 189 GLY A C 1
ATOM 1455 O O . GLY A 1 212 ? 96.555 -41.191 3.137 1.000 62.674 189 GLY A O 1
ATOM 1456 N N . ASN A 1 213 ? 98.667 -40.846 2.436 1.000 46.776 190 ASN A N 1
ATOM 1457 C CA . ASN A 1 213 ? 99.238 -40.948 3.779 1.000 46.063 190 ASN A CA 1
ATOM 1458 C C . ASN A 1 213 ? 98.950 -39.670 4.574 1.000 46.485 190 ASN A C 1
ATOM 1459 O O . ASN A 1 213 ? 99.011 -39.698 5.787 1.000 55.213 190 ASN A O 1
ATOM 1464 N N . MET A 1 214 ? 98.557 -38.582 3.910 1.000 44.558 191 MET A N 1
ATOM 1465 C CA . MET A 1 214 ? 98.047 -37.420 4.612 1.000 41.495 191 MET A CA 1
ATOM 1466 C C . MET A 1 214 ? 96.529 -37.459 4.743 1.000 46.849 191 MET A C 1
ATOM 1467 O O . MET A 1 214 ? 96.003 -36.477 5.243 1.000 51.410 191 MET A O 1
ATOM 1472 N N . LEU A 1 215 ? 95.784 -38.449 4.212 1.000 44.943 192 LEU A N 1
ATOM 1473 C CA . LEU A 1 215 ? 94.337 -38.342 4.458 1.000 42.076 192 LEU A CA 1
ATOM 1474 C C . LEU A 1 215 ? 93.679 -39.707 4.614 1.000 43.802 192 LEU A C 1
ATOM 1475 O O . LEU A 1 215 ? 93.059 -40.198 3.672 1.000 51.123 192 LEU A O 1
ATOM 1480 N N . THR A 1 216 ? 93.813 -40.297 5.802 1.000 34.144 193 THR A N 1
ATOM 1481 C CA . THR A 1 216 ? 93.204 -41.566 6.090 1.000 36.194 193 THR A CA 1
ATOM 1482 C C . THR A 1 216 ? 91.719 -41.355 6.374 1.000 43.510 193 THR A C 1
ATOM 1483 O O . THR A 1 216 ? 91.232 -40.226 6.411 1.000 37.023 193 THR A O 1
ATOM 1487 N N . ALA A 1 217 ? 90.980 -42.457 6.533 1.000 46.770 194 ALA A N 1
ATOM 1488 C CA . ALA A 1 217 ? 89.605 -42.312 6.963 1.000 42.771 194 ALA A CA 1
ATOM 1489 C C . ALA A 1 217 ? 89.572 -41.489 8.249 1.000 55.423 194 ALA A C 1
ATOM 1490 O O . ALA A 1 217 ? 88.639 -40.693 8.455 1.000 56.994 194 ALA A O 1
ATOM 1492 N N . THR A 1 218 ? 90.595 -41.677 9.104 1.000 51.096 195 THR A N 1
ATOM 1493 C CA . THR A 1 218 ? 90.610 -40.940 10.355 1.000 54.319 195 THR A CA 1
ATOM 1494 C C . THR A 1 218 ? 90.673 -39.434 10.078 1.000 60.870 195 THR A C 1
ATOM 1495 O O . THR A 1 218 ? 89.812 -38.697 10.595 1.000 55.289 195 THR A O 1
ATOM 1499 N N . ASP A 1 219 ? 91.652 -38.999 9.242 1.000 48.465 196 ASP A N 1
ATOM 1500 C CA . ASP A 1 219 ? 91.754 -37.587 8.879 1.000 44.469 196 ASP A CA 1
ATOM 1501 C C . ASP A 1 219 ? 90.445 -37.102 8.275 1.000 49.128 196 ASP A C 1
ATOM 1502 O O . ASP A 1 219 ? 89.995 -36.002 8.606 1.000 53.679 196 ASP A O 1
ATOM 1507 N N . LEU A 1 220 ? 89.820 -37.942 7.431 1.000 49.927 197 LEU A N 1
ATOM 1508 C CA . LEU A 1 220 ? 88.585 -37.530 6.787 1.000 52.584 197 LEU A CA 1
ATOM 1509 C C . LEU A 1 220 ? 87.514 -37.282 7.846 1.000 53.724 197 LEU A C 1
ATOM 1510 O O . LEU A 1 220 ? 86.755 -36.333 7.728 1.000 55.168 197 LEU A O 1
ATOM 1515 N N . ALA A 1 221 ? 87.496 -38.106 8.898 1.000 53.937 198 ALA A N 1
ATOM 1516 C CA . ALA A 1 221 ? 86.560 -37.944 10.005 1.000 51.399 198 ALA A CA 1
ATOM 1517 C C . ALA A 1 221 ? 86.849 -36.682 10.828 1.000 57.406 198 ALA A C 1
ATOM 1518 O O . ALA A 1 221 ? 85.899 -36.019 11.235 1.000 56.167 198 ALA A O 1
ATOM 1520 N N . SER A 1 222 ? 88.121 -36.323 11.082 1.000 48.207 199 SER A N 1
ATOM 1521 C CA . SER A 1 222 ? 88.339 -35.016 11.695 1.000 48.667 199 SER A CA 1
ATOM 1522 C C . SER A 1 222 ? 87.774 -33.898 10.822 1.000 54.340 199 SER A C 1
ATOM 1523 O O . SER A 1 222 ? 87.117 -32.982 11.306 1.000 62.344 199 SER A O 1
ATOM 1526 N N . TYR A 1 223 ? 88.064 -33.955 9.529 1.000 56.003 200 TYR A N 1
ATOM 1527 C CA . TYR A 1 223 ? 87.622 -32.869 8.691 1.000 50.300 200 TYR A CA 1
ATOM 1528 C C . TYR A 1 223 ? 86.117 -32.714 8.887 1.000 56.979 200 TYR A C 1
ATOM 1529 O O . TYR A 1 223 ? 85.620 -31.595 9.037 1.000 54.154 200 TYR A O 1
ATOM 1538 N N . ALA A 1 224 ? 85.396 -33.845 8.922 1.000 52.994 201 ALA A N 1
ATOM 1539 C CA . ALA A 1 224 ? 83.945 -33.772 8.962 1.000 55.420 201 ALA A CA 1
ATOM 1540 C C . ALA A 1 224 ? 83.483 -33.118 10.269 1.000 57.824 201 ALA A C 1
ATOM 1541 O O . ALA A 1 224 ? 82.554 -32.313 10.269 1.000 57.079 201 ALA A O 1
ATOM 1543 N N . ALA A 1 225 ? 84.174 -33.449 11.366 1.000 59.713 202 ALA A N 1
ATOM 1544 C CA . ALA A 1 225 ? 83.878 -32.971 12.708 1.000 60.758 202 ALA A CA 1
ATOM 1545 C C . ALA A 1 225 ? 84.102 -31.454 12.766 1.000 63.089 202 ALA A C 1
ATOM 1546 O O . ALA A 1 225 ? 83.222 -30.703 13.217 1.000 59.595 202 ALA A O 1
ATOM 1548 N N . GLU A 1 226 ? 85.252 -31.009 12.237 1.000 51.155 203 GLU A N 1
ATOM 1549 C CA . GLU A 1 226 ? 85.529 -29.590 12.144 1.000 57.400 203 GLU A CA 1
ATOM 1550 C C . GLU A 1 226 ? 84.401 -28.893 11.393 1.000 56.013 203 GLU A C 1
ATOM 1551 O O . GLU A 1 226 ? 84.039 -27.774 11.743 1.000 69.430 203 GLU A O 1
ATOM 1557 N N . LEU A 1 227 ? 83.888 -29.536 10.344 1.000 55.504 204 LEU A N 1
ATOM 1558 C CA . LEU A 1 227 ? 82.863 -28.941 9.511 1.000 52.946 204 LEU A CA 1
ATOM 1559 C C . LEU A 1 227 ? 81.574 -28.883 10.318 1.000 63.002 204 LEU A C 1
ATOM 1560 O O . LEU A 1 227 ? 80.773 -27.952 10.162 1.000 67.066 204 LEU A O 1
ATOM 1565 N N . ALA A 1 228 ? 81.397 -29.893 11.181 1.000 54.608 205 ALA A N 1
ATOM 1566 C CA . ALA A 1 228 ? 80.148 -30.068 11.914 1.000 62.611 205 ALA A CA 1
ATOM 1567 C C . ALA A 1 228 ? 80.051 -29.007 13.002 1.000 63.738 205 ALA A C 1
ATOM 1568 O O . ALA A 1 228 ? 78.986 -28.427 13.206 1.000 64.745 205 ALA A O 1
ATOM 1570 N N . ALA A 1 229 ? 81.178 -28.818 13.699 1.000 51.691 206 ALA A N 1
ATOM 1571 C CA . ALA A 1 229 ? 81.400 -27.736 14.643 1.000 55.943 206 ALA A CA 1
ATOM 1572 C C . ALA A 1 229 ? 81.132 -26.397 13.952 1.000 58.750 206 ALA A C 1
ATOM 1573 O O . ALA A 1 229 ? 80.132 -25.749 14.230 1.000 69.713 206 ALA A O 1
ATOM 1575 N N . LYS A 1 230 ? 81.987 -26.026 12.999 1.000 54.954 207 LYS A N 1
ATOM 1576 C CA . LYS A 1 230 ? 81.872 -24.771 12.276 1.000 55.726 207 LYS A CA 1
ATOM 1577 C C . LYS A 1 230 ? 80.433 -24.438 11.874 1.000 53.738 207 LYS A C 1
ATOM 1578 O O . LYS A 1 230 ? 80.065 -23.279 11.937 1.000 68.494 207 LYS A O 1
ATOM 1584 N N . TYR A 1 231 ? 79.625 -25.402 11.419 1.000 62.702 208 TYR A N 1
ATOM 1585 C CA . TYR A 1 231 ? 78.352 -25.053 10.783 1.000 60.809 208 TYR A CA 1
ATOM 1586 C C . TYR A 1 231 ? 77.195 -25.572 11.624 1.000 61.987 208 TYR A C 1
ATOM 1587 O O . TYR A 1 231 ? 76.030 -25.489 11.235 1.000 57.336 208 TYR A O 1
ATOM 1596 N N . ASP A 1 232 ? 77.559 -26.110 12.786 1.000 73.323 209 ASP A N 1
ATOM 1597 C CA . ASP A 1 232 ? 76.604 -26.646 13.740 1.000 84.987 209 ASP A CA 1
ATOM 1598 C C . ASP A 1 232 ? 75.711 -27.662 13.029 1.000 77.396 209 ASP A C 1
ATOM 1599 O O . ASP A 1 232 ? 74.521 -27.422 12.831 1.000 75.561 209 ASP A O 1
ATOM 1604 N N . PHE A 1 233 ? 76.320 -28.780 12.613 1.000 63.756 210 PHE A N 1
ATOM 1605 C CA . PHE A 1 233 ? 75.563 -29.882 12.053 1.000 58.178 210 PHE A CA 1
ATOM 1606 C C . PHE A 1 233 ? 75.664 -30.946 13.119 1.000 58.414 210 PHE A C 1
ATOM 1607 O O . PHE A 1 233 ? 76.642 -30.901 13.858 1.000 52.004 210 PHE A O 1
ATOM 1615 N N . GLU A 1 234 ? 74.697 -31.876 13.173 1.000 56.310 211 GLU A N 1
ATOM 1616 C CA . GLU A 1 234 ? 74.879 -33.087 13.960 1.000 65.663 211 GLU A CA 1
ATOM 1617 C C . GLU A 1 234 ? 75.922 -33.985 13.261 1.000 63.614 211 GLU A C 1
ATOM 1618 O O . GLU A 1 234 ? 75.886 -34.163 12.050 1.000 65.671 211 GLU A O 1
ATOM 1624 N N . CYS A 1 235 ? 76.907 -34.496 13.998 1.000 52.505 212 CYS A N 1
ATOM 1625 C CA . CYS A 1 235 ? 77.925 -35.357 13.428 1.000 60.237 212 CYS A CA 1
ATOM 1626 C C . CYS A 1 235 ? 77.968 -36.640 14.241 1.000 57.934 212 CYS A C 1
ATOM 1627 O O . CYS A 1 235 ? 78.086 -36.586 15.445 1.000 61.421 212 CYS A O 1
ATOM 1630 N N . GLU A 1 236 ? 77.819 -37.798 13.596 1.000 70.327 213 GLU A N 1
ATOM 1631 C CA . GLU A 1 236 ? 78.216 -39.017 14.280 1.000 70.894 213 GLU A CA 1
ATOM 1632 C C . GLU A 1 236 ? 79.265 -39.739 13.439 1.000 71.202 213 GLU A C 1
ATOM 1633 O O . GLU A 1 236 ? 79.184 -39.739 12.210 1.000 70.697 213 GLU A O 1
ATOM 1639 N N . ILE A 1 237 ? 80.247 -40.336 14.124 1.000 61.337 214 ILE A N 1
ATOM 1640 C CA . ILE A 1 237 ? 81.293 -41.100 13.470 1.000 56.385 214 ILE A CA 1
ATOM 1641 C C . ILE A 1 237 ? 81.358 -42.501 14.069 1.000 62.928 214 ILE A C 1
ATOM 1642 O O . ILE A 1 237 ? 81.929 -42.671 15.146 1.000 71.734 214 ILE A O 1
ATOM 1647 N N . LEU A 1 238 ? 80.808 -43.487 13.330 1.000 57.420 215 LEU A N 1
ATOM 1648 C CA . LEU A 1 238 ? 80.786 -44.889 13.718 1.000 52.056 215 LEU A CA 1
ATOM 1649 C C . LEU A 1 238 ? 82.168 -45.513 13.548 1.000 58.521 215 LEU A C 1
ATOM 1650 O O . LEU A 1 238 ? 82.889 -45.166 12.627 1.000 58.576 215 LEU A O 1
ATOM 1655 N N . GLU A 1 239 ? 82.562 -46.384 14.484 1.000 61.958 216 GLU A N 1
ATOM 1656 C CA . GLU A 1 239 ? 83.886 -46.977 14.433 1.000 52.336 216 GLU A CA 1
ATOM 1657 C C . GLU A 1 239 ? 83.677 -48.451 14.146 1.000 53.215 216 GLU A C 1
ATOM 1658 O O . GLU A 1 239 ? 82.532 -48.917 14.164 1.000 50.061 216 GLU A O 1
ATOM 1664 N N . LYS A 1 240 ? 84.789 -49.170 13.944 1.000 52.398 217 LYS A N 1
ATOM 1665 C CA . LYS A 1 240 ? 84.756 -50.590 13.606 1.000 52.622 217 LYS A CA 1
ATOM 1666 C C . LYS A 1 240 ? 83.774 -51.387 14.477 1.000 55.920 217 LYS A C 1
ATOM 1667 O O . LYS A 1 240 ? 82.929 -52.113 13.949 1.000 59.751 217 LYS A O 1
ATOM 1673 N N . ASP A 1 241 ? 83.878 -51.251 15.808 1.000 66.871 218 ASP A N 1
ATOM 1674 C CA . ASP A 1 241 ? 83.129 -52.091 16.738 1.000 66.895 218 ASP A CA 1
ATOM 1675 C C . ASP A 1 241 ? 81.617 -51.873 16.587 1.000 61.070 218 ASP A C 1
ATOM 1676 O O . ASP A 1 241 ? 80.828 -52.824 16.596 1.000 55.566 218 ASP A O 1
ATOM 1681 N N . GLU A 1 242 ? 81.197 -50.616 16.411 1.000 55.996 219 GLU A N 1
ATOM 1682 C CA . GLU A 1 242 ? 79.780 -50.340 16.217 1.000 60.338 219 GLU A CA 1
ATOM 1683 C C . GLU A 1 242 ? 79.313 -50.906 14.878 1.000 63.500 219 GLU A C 1
ATOM 1684 O O . GLU A 1 242 ? 78.152 -51.288 14.747 1.000 63.648 219 GLU A O 1
ATOM 1690 N N . MET A 1 243 ? 80.235 -50.933 13.898 1.000 66.305 220 MET A N 1
ATOM 1691 C CA . MET A 1 243 ? 79.992 -51.465 12.566 1.000 61.110 220 MET A CA 1
ATOM 1692 C C . MET A 1 243 ? 79.820 -52.984 12.647 1.000 66.649 220 MET A C 1
ATOM 1693 O O . MET A 1 243 ? 78.901 -53.547 12.023 1.000 59.290 220 MET A O 1
ATOM 1698 N N . GLU A 1 244 ? 80.695 -53.637 13.434 1.000 56.906 221 GLU A N 1
ATOM 1699 C CA . GLU A 1 244 ? 80.528 -55.058 13.698 1.000 55.426 221 GLU A CA 1
ATOM 1700 C C . GLU A 1 244 ? 79.162 -55.310 14.329 1.000 60.286 221 GLU A C 1
ATOM 1701 O O . GLU A 1 244 ? 78.410 -56.102 13.777 1.000 56.881 221 GLU A O 1
ATOM 1707 N N . GLU A 1 245 ? 78.813 -54.580 15.417 1.000 72.976 222 GLU A N 1
ATOM 1708 C CA . GLU A 1 245 ? 77.551 -54.808 16.124 1.000 66.310 222 GLU A CA 1
ATOM 1709 C C . GLU A 1 245 ? 76.382 -54.629 15.168 1.000 52.370 222 GLU A C 1
ATOM 1710 O O . GLU A 1 245 ? 75.555 -55.513 15.062 1.000 56.791 222 GLU A O 1
ATOM 1716 N N . LEU A 1 246 ? 76.374 -53.535 14.406 1.000 52.739 223 LEU A N 1
ATOM 1717 C CA . LEU A 1 246 ? 75.326 -53.241 13.433 1.000 55.614 223 LEU A CA 1
ATOM 1718 C C . LEU A 1 246 ? 75.329 -54.154 12.196 1.000 58.086 223 LEU A C 1
ATOM 1719 O O . LEU A 1 246 ? 74.388 -54.068 11.409 1.000 58.097 223 LEU A O 1
ATOM 1724 N N . GLY A 1 247 ? 76.389 -54.949 11.950 1.000 52.070 224 GLY A N 1
ATOM 1725 C CA . GLY A 1 247 ? 76.447 -55.812 10.770 1.000 49.841 224 GLY A CA 1
ATOM 1726 C C . GLY A 1 247 ? 76.767 -55.093 9.443 1.000 58.757 224 GLY A C 1
ATOM 1727 O O . GLY A 1 247 ? 76.166 -55.395 8.397 1.000 49.806 224 GLY A O 1
ATOM 1728 N N . MET A 1 248 ? 77.719 -54.139 9.463 1.000 55.831 225 MET A N 1
ATOM 1729 C CA . MET A 1 248 ? 78.094 -53.433 8.241 1.000 62.007 225 MET A CA 1
ATOM 1730 C C . MET A 1 248 ? 79.142 -54.220 7.440 1.000 62.221 225 MET A C 1
ATOM 1731 O O . MET A 1 248 ? 80.307 -53.838 7.370 1.000 62.313 225 MET A O 1
ATOM 1736 N N . GLY A 1 249 ? 78.698 -55.281 6.762 1.000 57.124 226 GLY A N 1
ATOM 1737 C CA . GLY A 1 249 ? 79.585 -56.273 6.175 1.000 58.780 226 GLY A CA 1
ATOM 1738 C C . GLY A 1 249 ? 80.328 -55.809 4.924 1.000 57.754 226 GLY A C 1
ATOM 1739 O O . GLY A 1 249 ? 81.403 -56.340 4.640 1.000 57.797 226 GLY A O 1
ATOM 1740 N N . GLY A 1 250 ? 79.712 -54.870 4.181 1.000 52.897 227 GLY A N 1
ATOM 1741 C CA . GLY A 1 250 ? 80.280 -54.236 3.002 1.000 46.677 227 GLY A CA 1
ATOM 1742 C C . GLY A 1 250 ? 81.529 -53.457 3.373 1.000 51.072 227 GLY A C 1
ATOM 1743 O O . GLY A 1 250 ? 82.647 -53.784 2.955 1.000 61.924 227 GLY A O 1
ATOM 1744 N N . LEU A 1 251 ? 81.316 -52.459 4.224 1.000 53.646 228 LEU A N 1
ATOM 1745 C CA . LEU A 1 251 ? 82.391 -51.599 4.683 1.000 50.488 228 LEU A CA 1
ATOM 1746 C C . LEU A 1 251 ? 83.423 -52.414 5.471 1.000 51.131 228 LEU A C 1
ATOM 1747 O O . LEU A 1 251 ? 84.612 -52.155 5.350 1.000 53.465 228 LEU A O 1
ATOM 1752 N N . LEU A 1 252 ? 83.013 -53.465 6.196 1.000 51.361 229 LEU A N 1
ATOM 1753 C CA . LEU A 1 252 ? 84.004 -54.218 6.961 1.000 48.459 229 LEU A CA 1
ATOM 1754 C C . LEU A 1 252 ? 84.793 -55.170 6.065 1.000 49.599 229 LEU A C 1
ATOM 1755 O O . LEU A 1 252 ? 85.946 -55.477 6.368 1.000 67.310 229 LEU A O 1
ATOM 1760 N N . ALA A 1 253 ? 84.169 -55.668 4.988 1.000 45.706 230 ALA A N 1
ATOM 1761 C CA . ALA A 1 253 ? 84.914 -56.503 4.062 1.000 42.698 230 ALA A CA 1
ATOM 1762 C C . ALA A 1 253 ? 86.037 -55.664 3.439 1.000 45.653 230 ALA A C 1
ATOM 1763 O O . ALA A 1 253 ? 87.205 -56.061 3.423 1.000 41.326 230 ALA A O 1
ATOM 1765 N N . VAL A 1 254 ? 85.709 -54.443 3.003 1.000 37.282 231 VAL A N 1
ATOM 1766 C CA . VAL A 1 254 ? 86.761 -53.702 2.342 1.000 39.380 231 VAL A CA 1
ATOM 1767 C C . VAL A 1 254 ? 87.886 -53.381 3.319 1.000 44.775 231 VAL A C 1
ATOM 1768 O O . VAL A 1 254 ? 89.068 -53.394 2.947 1.000 52.807 231 VAL A O 1
ATOM 1772 N N . ASN A 1 255 ? 87.524 -53.145 4.589 1.000 53.913 232 ASN A N 1
ATOM 1773 C CA . ASN A 1 255 ? 88.495 -52.721 5.598 1.000 48.460 232 ASN A CA 1
ATOM 1774 C C . ASN A 1 255 ? 89.352 -53.876 6.138 1.000 46.972 232 ASN A C 1
ATOM 1775 O O . ASN A 1 255 ? 90.415 -53.584 6.696 1.000 43.177 232 ASN A O 1
ATOM 1780 N N . LYS A 1 256 ? 88.995 -55.156 5.864 1.000 42.658 233 LYS A N 1
ATOM 1781 C CA . LYS A 1 256 ? 89.701 -56.299 6.447 1.000 46.428 233 LYS A CA 1
ATOM 1782 C C . LYS A 1 256 ? 91.210 -56.291 6.181 1.000 48.698 233 LYS A C 1
ATOM 1783 O O . LYS A 1 256 ? 91.982 -56.806 6.981 1.000 63.541 233 LYS A O 1
ATOM 1789 N N . GLY A 1 257 ? 91.650 -55.743 5.050 1.000 50.862 234 GLY A N 1
ATOM 1790 C CA . GLY A 1 257 ? 93.063 -55.755 4.718 1.000 46.526 234 GLY A CA 1
ATOM 1791 C C . GLY A 1 257 ? 93.835 -54.564 5.296 1.000 54.879 234 GLY A C 1
ATOM 1792 O O . GLY A 1 257 ? 95.058 -54.448 5.086 1.000 46.017 234 GLY A O 1
ATOM 1793 N N . SER A 1 258 ? 93.127 -53.699 6.046 1.000 46.820 235 SER A N 1
ATOM 1794 C CA . SER A 1 258 ? 93.683 -52.414 6.444 1.000 48.386 235 SER A CA 1
ATOM 1795 C C . SER A 1 258 ? 94.185 -52.489 7.878 1.000 54.554 235 SER A C 1
ATOM 1796 O O . SER A 1 258 ? 93.627 -53.217 8.695 1.000 61.431 235 SER A O 1
ATOM 1799 N N . SER A 1 259 ? 95.233 -51.726 8.189 1.000 58.642 236 SER A N 1
ATOM 1800 C CA . SER A 1 259 ? 95.513 -51.477 9.595 1.000 57.405 236 SER A CA 1
ATOM 1801 C C . SER A 1 259 ? 94.939 -50.119 9.983 1.000 55.451 236 SER A C 1
ATOM 1802 O O . SER A 1 259 ? 94.462 -49.951 11.089 1.000 61.174 236 SER A O 1
ATOM 1805 N N . GLU A 1 260 ? 94.878 -49.203 9.024 1.000 53.400 237 GLU A N 1
ATOM 1806 C CA . GLU A 1 260 ? 94.121 -47.985 9.222 1.000 58.012 237 GLU A CA 1
ATOM 1807 C C . GLU A 1 260 ? 92.651 -48.291 9.523 1.000 55.140 237 GLU A C 1
ATOM 1808 O O . GLU A 1 260 ? 91.940 -48.757 8.648 1.000 61.292 237 GLU A O 1
ATOM 1814 N N . PRO A 1 261 ? 92.090 -47.925 10.706 1.000 64.210 238 PRO A N 1
ATOM 1815 C CA . PRO A 1 261 ? 90.677 -48.226 10.992 1.000 57.808 238 PRO A CA 1
ATOM 1816 C C . PRO A 1 261 ? 89.707 -47.519 10.038 1.000 52.641 238 PRO A C 1
ATOM 1817 O O . PRO A 1 261 ? 89.996 -46.453 9.465 1.000 56.613 238 PRO A O 1
ATOM 1821 N N . PRO A 1 262 ? 88.485 -48.066 9.923 1.000 47.057 239 PRO A N 1
ATOM 1822 C CA . PRO A 1 262 ? 87.425 -47.472 9.112 1.000 45.541 239 PRO A CA 1
ATOM 1823 C C . PRO A 1 262 ? 86.634 -46.414 9.859 1.000 52.634 239 PRO A C 1
ATOM 1824 O O . PRO A 1 262 ? 86.739 -46.310 11.073 1.000 74.636 239 PRO A O 1
ATOM 1828 N N . LYS A 1 263 ? 85.786 -45.696 9.115 1.000 58.155 240 LYS A N 1
ATOM 1829 C CA . LYS A 1 263 ? 84.847 -44.721 9.639 1.000 48.018 240 LYS A CA 1
ATOM 1830 C C . LYS A 1 263 ? 83.596 -44.697 8.753 1.000 53.725 240 LYS A C 1
ATOM 1831 O O . LYS A 1 263 ? 83.650 -44.750 7.524 1.000 60.811 240 LYS A O 1
ATOM 1837 N N . MET A 1 264 ? 82.437 -44.626 9.396 1.000 54.941 241 MET A N 1
ATOM 1838 C CA . MET A 1 264 ? 81.229 -44.192 8.728 1.000 53.272 241 MET A CA 1
ATOM 1839 C C . MET A 1 264 ? 80.892 -42.822 9.311 1.000 56.356 241 MET A C 1
ATOM 1840 O O . MET A 1 264 ? 80.610 -42.695 10.498 1.000 67.635 241 MET A O 1
ATOM 1845 N N . ILE A 1 265 ? 81.018 -41.796 8.476 1.000 48.439 242 ILE A N 1
ATOM 1846 C CA . ILE A 1 265 ? 80.846 -40.408 8.832 1.000 41.977 242 ILE A CA 1
ATOM 1847 C C . ILE A 1 265 ? 79.408 -39.989 8.525 1.000 52.534 242 ILE A C 1
ATOM 1848 O O . ILE A 1 265 ? 78.943 -40.100 7.385 1.000 52.421 242 ILE A O 1
ATOM 1853 N N . VAL A 1 266 ? 78.706 -39.472 9.541 1.000 50.734 243 VAL A N 1
ATOM 1854 C CA . VAL A 1 266 ? 77.341 -39.042 9.315 1.000 49.505 243 VAL A CA 1
ATOM 1855 C C . VAL A 1 266 ? 77.176 -37.590 9.730 1.000 54.885 243 VAL A C 1
ATOM 1856 O O . VAL A 1 266 ? 77.614 -37.200 10.802 1.000 58.856 243 VAL A O 1
ATOM 1860 N N . LEU A 1 267 ? 76.513 -36.821 8.873 1.000 49.223 244 LEU A N 1
ATOM 1861 C CA . LEU A 1 267 ? 76.278 -35.421 9.124 1.000 50.662 244 LEU A CA 1
ATOM 1862 C C . LEU A 1 267 ? 74.790 -35.171 8.905 1.000 56.966 244 LEU A C 1
ATOM 1863 O O . LEU A 1 267 ? 74.223 -35.678 7.940 1.000 57.248 244 LEU A O 1
ATOM 1868 N N . LYS A 1 268 ? 74.180 -34.451 9.858 1.000 57.640 245 LYS A N 1
ATOM 1869 C CA . LYS A 1 268 ? 72.774 -34.095 9.879 1.000 57.793 245 LYS A CA 1
ATOM 1870 C C . LYS A 1 268 ? 72.709 -32.573 9.819 1.000 56.404 245 LYS A C 1
ATOM 1871 O O . LYS A 1 268 ? 73.424 -31.881 10.537 1.000 68.365 245 LYS A O 1
ATOM 1877 N N . TYR A 1 269 ? 71.930 -32.058 8.878 1.000 53.943 246 TYR A N 1
ATOM 1878 C CA . TYR A 1 269 ? 71.587 -30.651 8.833 1.000 59.385 246 TYR A CA 1
ATOM 1879 C C . TYR A 1 269 ? 70.071 -30.565 8.681 1.000 70.676 246 TYR A C 1
ATOM 1880 O O . TYR A 1 269 ? 69.532 -30.885 7.619 1.000 70.877 246 TYR A O 1
ATOM 1889 N N . GLN A 1 270 ? 69.394 -30.147 9.759 1.000 76.763 247 GLN A N 1
ATOM 1890 C CA . GLN A 1 270 ? 67.943 -30.033 9.741 1.000 76.575 247 GLN A CA 1
ATOM 1891 C C . GLN A 1 270 ? 67.555 -28.567 9.545 1.000 68.621 247 GLN A C 1
ATOM 1892 O O . GLN A 1 270 ? 67.640 -27.805 10.489 1.000 75.640 247 GLN A O 1
ATOM 1898 N N . GLY A 1 271 ? 67.158 -28.155 8.334 1.000 64.473 248 GLY A N 1
ATOM 1899 C CA . GLY A 1 271 ? 66.883 -26.746 8.064 1.000 64.319 248 GLY A CA 1
ATOM 1900 C C . GLY A 1 271 ? 65.389 -26.449 7.892 1.000 70.588 248 GLY A C 1
ATOM 1901 O O . GLY A 1 271 ? 65.007 -25.384 7.408 1.000 77.446 248 GLY A O 1
ATOM 1902 N N . LYS A 1 272 ? 64.560 -27.437 8.242 1.000 73.278 249 LYS A N 1
ATOM 1903 C CA . LYS A 1 272 ? 63.108 -27.385 8.249 1.000 76.611 249 LYS A CA 1
ATOM 1904 C C . LYS A 1 272 ? 62.665 -27.791 9.653 1.000 94.430 249 LYS A C 1
ATOM 1905 O O . LYS A 1 272 ? 63.403 -28.526 10.326 1.000 86.747 249 LYS A O 1
ATOM 1911 N N . ASP A 1 273 ? 61.482 -27.322 10.096 1.000 97.989 250 ASP A N 1
ATOM 1912 C CA . ASP A 1 273 ? 61.065 -27.588 11.474 1.000 92.213 250 ASP A CA 1
ATOM 1913 C C . ASP A 1 273 ? 60.859 -29.088 11.688 1.000 87.034 250 ASP A C 1
ATOM 1914 O O . ASP A 1 273 ? 61.062 -29.579 12.786 1.000 85.323 250 ASP A O 1
ATOM 1919 N N . GLN A 1 274 ? 60.515 -29.830 10.627 1.000 98.581 251 GLN A N 1
ATOM 1920 C CA . GLN A 1 274 ? 60.269 -31.259 10.759 1.000 100.944 251 GLN A CA 1
ATOM 1921 C C . GLN A 1 274 ? 61.306 -32.081 9.979 1.000 97.047 251 GLN A C 1
ATOM 1922 O O . GLN A 1 274 ? 61.495 -31.903 8.774 1.000 96.615 251 GLN A O 1
ATOM 1928 N N . TRP A 1 275 ? 61.960 -33.009 10.687 1.000 81.591 252 TRP A N 1
ATOM 1929 C CA . TRP A 1 275 ? 62.846 -33.985 10.085 1.000 76.623 252 TRP A CA 1
ATOM 1930 C C . TRP A 1 275 ? 62.036 -34.903 9.181 1.000 74.564 252 TRP A C 1
ATOM 1931 O O . TRP A 1 275 ? 61.598 -35.967 9.609 1.000 71.368 252 TRP A O 1
ATOM 1942 N N . GLU A 1 276 ? 61.872 -34.485 7.925 1.000 71.126 253 GLU A N 1
ATOM 1943 C CA . GLU A 1 276 ? 61.084 -35.214 6.943 1.000 69.697 253 GLU A CA 1
ATOM 1944 C C . GLU A 1 276 ? 61.533 -34.730 5.567 1.000 68.272 253 GLU A C 1
ATOM 1945 O O . GLU A 1 276 ? 62.293 -33.762 5.469 1.000 64.375 253 GLU A O 1
ATOM 1951 N N . ASP A 1 277 ? 61.050 -35.388 4.507 1.000 65.365 254 ASP A N 1
ATOM 1952 C CA . ASP A 1 277 ? 61.602 -35.160 3.181 1.000 69.096 254 ASP A CA 1
ATOM 1953 C C . ASP A 1 277 ? 63.129 -35.004 3.218 1.000 68.211 254 ASP A C 1
ATOM 1954 O O . ASP A 1 277 ? 63.655 -34.079 2.605 1.000 67.826 254 ASP A O 1
ATOM 1959 N N . VAL A 1 278 ? 63.829 -35.889 3.946 1.000 54.675 255 VAL A N 1
ATOM 1960 C CA . VAL A 1 278 ? 65.273 -35.845 4.109 1.000 57.631 255 VAL A CA 1
ATOM 1961 C C . VAL A 1 278 ? 65.995 -36.284 2.826 1.000 60.242 255 VAL A C 1
ATOM 1962 O O . VAL A 1 278 ? 65.783 -37.406 2.350 1.000 49.684 255 VAL A O 1
ATOM 1966 N N . ILE A 1 279 ? 66.930 -35.441 2.354 1.000 53.352 256 ILE A N 1
ATOM 1967 C CA . ILE A 1 279 ? 67.796 -35.728 1.217 1.000 53.559 256 ILE A CA 1
ATOM 1968 C C . ILE A 1 279 ? 69.061 -36.421 1.708 1.000 55.863 256 ILE A C 1
ATOM 1969 O O . ILE A 1 279 ? 69.882 -35.771 2.352 1.000 57.602 256 ILE A O 1
ATOM 1974 N N . GLY A 1 280 ? 69.220 -37.717 1.374 1.000 57.120 257 GLY A N 1
ATOM 1975 C CA . GLY A 1 280 ? 70.427 -38.482 1.681 1.000 52.440 257 GLY A CA 1
ATOM 1976 C C . GLY A 1 280 ? 71.485 -38.349 0.574 1.000 51.868 257 GLY A C 1
ATOM 1977 O O . GLY A 1 280 ? 71.202 -38.616 -0.590 1.000 56.547 257 GLY A O 1
ATOM 1978 N N . LEU A 1 281 ? 72.690 -37.888 0.934 1.000 48.464 258 LEU A N 1
ATOM 1979 C CA . LEU A 1 281 ? 73.823 -37.847 0.023 1.000 48.265 258 LEU A CA 1
ATOM 1980 C C . LEU A 1 281 ? 74.899 -38.815 0.512 1.000 48.486 258 LEU A C 1
ATOM 1981 O O . LEU A 1 281 ? 75.423 -38.649 1.613 1.000 43.343 258 LEU A O 1
ATOM 1986 N N . VAL A 1 282 ? 75.202 -39.840 -0.303 1.000 49.867 259 VAL A N 1
ATOM 1987 C CA . VAL A 1 282 ? 76.198 -40.839 0.069 1.000 45.598 259 VAL A CA 1
ATOM 1988 C C . VAL A 1 282 ? 77.417 -40.657 -0.842 1.000 44.764 259 VAL A C 1
ATOM 1989 O O . VAL A 1 282 ? 77.278 -40.565 -2.068 1.000 49.490 259 VAL A O 1
ATOM 1993 N N . GLY A 1 283 ? 78.600 -40.549 -0.225 1.000 37.832 260 GLY A N 1
ATOM 1994 C CA . GLY A 1 283 ? 79.884 -40.378 -0.901 1.000 37.258 260 GLY A CA 1
ATOM 1995 C C . GLY A 1 283 ? 80.807 -41.584 -0.679 1.000 42.958 260 GLY A C 1
ATOM 1996 O O . GLY A 1 283 ? 80.984 -42.066 0.447 1.000 40.196 260 GLY A O 1
ATOM 1997 N N . LYS A 1 284 ? 81.380 -42.104 -1.770 1.000 41.920 261 LYS A N 1
ATOM 1998 C CA . LYS A 1 284 ? 82.430 -43.101 -1.640 1.000 43.575 261 LYS A CA 1
ATOM 1999 C C . LYS A 1 284 ? 83.676 -42.462 -1.026 1.000 43.769 261 LYS A C 1
ATOM 2000 O O . LYS A 1 284 ? 84.298 -41.589 -1.644 1.000 46.782 261 LYS A O 1
ATOM 2006 N N . GLY A 1 285 ? 84.065 -42.911 0.176 1.000 41.364 262 GLY A N 1
ATOM 2007 C CA . GLY A 1 285 ? 85.248 -42.347 0.817 1.000 39.608 262 GLY A CA 1
ATOM 2008 C C . GLY A 1 285 ? 86.405 -43.340 0.950 1.000 51.073 262 GLY A C 1
ATOM 2009 O O . GLY A 1 285 ? 86.978 -43.512 2.031 1.000 56.008 262 GLY A O 1
ATOM 2010 N N . ILE A 1 286 ? 86.782 -43.979 -0.164 1.000 50.146 263 ILE A N 1
ATOM 2011 C CA . ILE A 1 286 ? 87.924 -44.872 -0.136 1.000 46.459 263 ILE A CA 1
ATOM 2012 C C . ILE A 1 286 ? 89.163 -44.002 -0.222 1.000 48.420 263 ILE A C 1
ATOM 2013 O O . ILE A 1 286 ? 89.324 -43.266 -1.184 1.000 51.956 263 ILE A O 1
ATOM 2018 N N . THR A 1 287 ? 90.004 -44.053 0.809 1.000 52.685 264 THR A N 1
ATOM 2019 C CA . THR A 1 287 ? 91.043 -43.043 0.958 1.000 51.312 264 THR A CA 1
ATOM 2020 C C . THR A 1 287 ? 92.278 -43.407 0.143 1.000 50.387 264 THR A C 1
ATOM 2021 O O . THR A 1 287 ? 93.099 -42.531 -0.172 1.000 48.519 264 THR A O 1
ATOM 2025 N N . PHE A 1 288 ? 92.429 -44.710 -0.123 1.000 45.254 265 PHE A N 1
ATOM 2026 C CA . PHE A 1 288 ? 93.373 -45.184 -1.121 1.000 46.345 265 PHE A CA 1
ATOM 2027 C C . PHE A 1 288 ? 92.906 -46.540 -1.650 1.000 48.201 265 PHE A C 1
ATOM 2028 O O . PHE A 1 288 ? 92.535 -47.409 -0.866 1.000 51.138 265 PHE A O 1
ATOM 2036 N N . ASP A 1 289 ? 92.936 -46.691 -2.984 1.000 43.132 266 ASP A N 1
ATOM 2037 C CA . ASP A 1 289 ? 92.514 -47.889 -3.687 1.000 43.526 266 ASP A CA 1
ATOM 2038 C C . ASP A 1 289 ? 93.751 -48.590 -4.261 1.000 46.890 266 ASP A C 1
ATOM 2039 O O . ASP A 1 289 ? 94.294 -48.145 -5.254 1.000 53.763 266 ASP A O 1
ATOM 2044 N N . THR A 1 290 ? 94.217 -49.680 -3.638 1.000 47.845 267 THR A N 1
ATOM 2045 C CA . THR A 1 290 ? 95.276 -50.475 -4.238 1.000 45.021 267 THR A CA 1
ATOM 2046 C C . THR A 1 290 ? 94.646 -51.477 -5.207 1.000 47.323 267 THR A C 1
ATOM 2047 O O . THR A 1 290 ? 95.345 -52.086 -6.003 1.000 40.451 267 THR A O 1
ATOM 2051 N N . GLY A 1 291 ? 93.333 -51.709 -5.066 1.000 45.728 268 GLY A N 1
ATOM 2052 C CA . GLY A 1 291 ? 92.655 -52.733 -5.841 1.000 34.943 268 GLY A CA 1
ATOM 2053 C C . GLY A 1 291 ? 92.559 -54.052 -5.079 1.000 40.290 268 GLY A C 1
ATOM 2054 O O . GLY A 1 291 ? 91.759 -54.912 -5.442 1.000 45.282 268 GLY A O 1
ATOM 2055 N N . GLY A 1 292 ? 93.333 -54.200 -3.999 1.000 38.715 269 GLY A N 1
ATOM 2056 C CA . GLY A 1 292 ? 93.174 -55.403 -3.203 1.000 45.568 269 GLY A CA 1
ATOM 2057 C C . GLY A 1 292 ? 93.754 -56.603 -3.949 1.000 49.479 269 GLY A C 1
ATOM 2058 O O . GLY A 1 292 ? 94.625 -56.430 -4.795 1.000 50.714 269 GLY A O 1
ATOM 2059 N N . TYR A 1 293 ? 93.258 -57.800 -3.639 1.000 50.563 270 TYR A N 1
ATOM 2060 C CA . TYR A 1 293 ? 93.899 -59.011 -4.115 1.000 53.599 270 TYR A CA 1
ATOM 2061 C C . TYR A 1 293 ? 93.796 -59.110 -5.630 1.000 55.239 270 TYR A C 1
ATOM 2062 O O . TYR A 1 293 ? 94.737 -59.549 -6.290 1.000 70.654 270 TYR A O 1
ATOM 2071 N N . SER A 1 294 ? 92.662 -58.680 -6.172 1.000 57.358 271 SER A N 1
ATOM 2072 C CA . SER A 1 294 ? 92.544 -58.524 -7.609 1.000 67.759 271 SER A CA 1
ATOM 2073 C C . SER A 1 294 ? 93.368 -57.301 -8.013 1.000 79.559 271 SER A C 1
ATOM 2074 O O . SER A 1 294 ? 92.808 -56.231 -8.222 1.000 85.665 271 SER A O 1
ATOM 2077 N N . ILE A 1 295 ? 94.700 -57.433 -8.086 1.000 102.273 272 ILE A N 1
ATOM 2078 C CA . ILE A 1 295 ? 95.586 -56.268 -8.017 1.000 105.351 272 ILE A CA 1
ATOM 2079 C C . ILE A 1 295 ? 95.471 -55.402 -9.282 1.000 116.885 272 ILE A C 1
ATOM 2080 O O . ILE A 1 295 ? 95.174 -55.914 -10.364 1.000 119.198 272 ILE A O 1
ATOM 2085 N N . LYS A 1 296 ? 95.703 -54.085 -9.112 1.000 110.502 273 LYS A N 1
ATOM 2086 C CA . LYS A 1 296 ? 95.753 -53.048 -10.146 1.000 119.447 273 LYS A CA 1
ATOM 2087 C C . LYS A 1 296 ? 97.148 -52.929 -10.791 1.000 124.609 273 LYS A C 1
ATOM 2088 O O . LYS A 1 296 ? 98.149 -52.982 -10.069 1.000 103.702 273 LYS A O 1
ATOM 2094 N N . PRO A 1 297 ? 97.278 -52.666 -12.131 1.000 126.680 274 PRO A N 1
ATOM 2095 C CA . PRO A 1 297 ? 98.590 -52.480 -12.776 1.000 115.968 274 PRO A CA 1
ATOM 2096 C C . PRO A 1 297 ? 99.368 -51.228 -12.337 1.000 127.306 274 PRO A C 1
ATOM 2097 O O . PRO A 1 297 ? 98.801 -50.322 -11.720 1.000 121.488 274 PRO A O 1
ATOM 2101 N N . LYS A 1 298 ? 100.667 -51.186 -12.691 1.000 123.512 275 LYS A N 1
ATOM 2102 C CA . LYS A 1 298 ? 101.664 -50.213 -12.248 1.000 123.313 275 LYS A CA 1
ATOM 2103 C C . LYS A 1 298 ? 101.235 -48.769 -12.566 1.000 138.552 275 LYS A C 1
ATOM 2104 O O . LYS A 1 298 ? 101.553 -47.843 -11.813 1.000 114.918 275 LYS A O 1
ATOM 2110 N N . THR A 1 299 ? 100.499 -48.581 -13.678 1.000 146.472 276 THR A N 1
ATOM 2111 C CA . THR A 1 299 ? 100.080 -47.269 -14.164 1.000 129.845 276 THR A CA 1
ATOM 2112 C C . THR A 1 299 ? 98.726 -46.869 -13.566 1.000 123.780 276 THR A C 1
ATOM 2113 O O . THR A 1 299 ? 98.461 -45.678 -13.377 1.000 105.396 276 THR A O 1
ATOM 2117 N N . GLY A 1 300 ? 97.891 -47.884 -13.274 1.000 115.164 277 GLY A N 1
ATOM 2118 C CA . GLY A 1 300 ? 96.511 -47.733 -12.834 1.000 98.992 277 GLY A CA 1
ATOM 2119 C C . GLY A 1 300 ? 96.352 -47.266 -11.384 1.000 95.364 277 GLY A C 1
ATOM 2120 O O . GLY A 1 300 ? 95.346 -46.637 -11.063 1.000 97.716 277 GLY A O 1
ATOM 2121 N N . ILE A 1 301 ? 97.347 -47.562 -10.528 1.000 92.064 278 ILE A N 1
ATOM 2122 C CA . ILE A 1 301 ? 97.337 -47.313 -9.081 1.000 80.092 278 ILE A CA 1
ATOM 2123 C C . ILE A 1 301 ? 97.772 -45.881 -8.704 1.000 78.359 278 ILE A C 1
ATOM 2124 O O . ILE A 1 301 ? 97.344 -45.387 -7.664 1.000 71.113 278 ILE A O 1
ATOM 2129 N N . VAL A 1 302 ? 98.613 -45.216 -9.530 1.000 84.357 279 VAL A N 1
ATOM 2130 C CA . VAL A 1 302 ? 98.971 -43.800 -9.410 1.000 88.818 279 VAL A CA 1
ATOM 2131 C C . VAL A 1 302 ? 97.692 -42.969 -9.501 1.000 91.150 279 VAL A C 1
ATOM 2132 O O . VAL A 1 302 ? 96.873 -43.175 -10.393 1.000 95.404 279 VAL A O 1
ATOM 2136 N N . GLY A 1 303 ? 97.535 -42.035 -8.558 1.000 96.427 280 GLY A N 1
ATOM 2137 C CA . GLY A 1 303 ? 96.396 -41.132 -8.522 1.000 83.201 280 GLY A CA 1
ATOM 2138 C C . GLY A 1 303 ? 95.197 -41.697 -7.757 1.000 82.856 280 GLY A C 1
ATOM 2139 O O . GLY A 1 303 ? 94.142 -41.066 -7.772 1.000 72.575 280 GLY A O 1
ATOM 2140 N N . MET A 1 304 ? 95.362 -42.856 -7.078 1.000 78.307 281 MET A N 1
ATOM 2141 C CA . MET A 1 304 ? 94.265 -43.538 -6.390 1.000 60.522 281 MET A CA 1
ATOM 2142 C C . MET A 1 304 ? 94.058 -42.995 -4.975 1.000 62.069 281 MET A C 1
ATOM 2143 O O . MET A 1 304 ? 93.232 -43.501 -4.212 1.000 51.377 281 MET A O 1
ATOM 2148 N N . LYS A 1 305 ? 94.808 -41.941 -4.628 1.000 62.643 282 LYS A N 1
ATOM 2149 C CA . LYS A 1 305 ? 94.440 -41.114 -3.492 1.000 56.741 282 LYS A CA 1
ATOM 2150 C C . LYS A 1 305 ? 93.106 -40.416 -3.782 1.000 60.740 282 LYS A C 1
ATOM 2151 O O . LYS A 1 305 ? 92.452 -39.920 -2.865 1.000 56.571 282 LYS A O 1
ATOM 2157 N N . SER A 1 306 ? 92.692 -40.405 -5.059 1.000 56.871 283 SER A N 1
ATOM 2158 C CA . SER A 1 306 ? 91.572 -39.586 -5.481 1.000 53.134 283 SER A CA 1
ATOM 2159 C C . SER A 1 306 ? 90.282 -40.402 -5.501 1.000 50.834 283 SER A C 1
ATOM 2160 O O . SER A 1 306 ? 89.221 -39.951 -5.957 1.000 46.578 283 SER A O 1
ATOM 2163 N N . ASP A 1 307 ? 90.359 -41.574 -4.877 1.000 51.436 284 ASP A N 1
ATOM 2164 C CA . ASP A 1 307 ? 89.215 -42.470 -4.848 1.000 51.637 284 ASP A CA 1
ATOM 2165 C C . ASP A 1 307 ? 88.179 -42.070 -3.778 1.000 53.241 284 ASP A C 1
ATOM 2166 O O . ASP A 1 307 ? 87.184 -42.797 -3.535 1.000 41.754 284 ASP A O 1
ATOM 2171 N N . MET A 1 308 ? 88.417 -40.912 -3.125 1.000 43.635 285 MET A N 1
ATOM 2172 C CA . MET A 1 308 ? 87.466 -40.441 -2.132 1.000 45.350 285 MET A CA 1
ATOM 2173 C C . MET A 1 308 ? 86.740 -39.222 -2.680 1.000 45.077 285 MET A C 1
ATOM 2174 O O . MET A 1 308 ? 86.054 -38.524 -1.939 1.000 50.818 285 MET A O 1
ATOM 2179 N N . GLY A 1 309 ? 86.847 -39.061 -4.010 1.000 48.732 286 GLY A N 1
ATOM 2180 C CA . GLY A 1 309 ? 86.324 -37.933 -4.768 1.000 40.674 286 GLY A CA 1
ATOM 2181 C C . GLY A 1 309 ? 84.864 -37.680 -4.426 1.000 43.794 286 GLY A C 1
ATOM 2182 O O . GLY A 1 309 ? 84.463 -36.513 -4.304 1.000 43.263 286 GLY A O 1
ATOM 2183 N N . GLY A 1 310 ? 84.126 -38.794 -4.231 1.000 38.728 287 GLY A N 1
ATOM 2184 C CA . GLY A 1 310 ? 82.704 -38.785 -3.914 1.000 42.628 287 GLY A CA 1
ATOM 2185 C C . GLY A 1 310 ? 82.464 -38.167 -2.534 1.000 51.470 287 GLY A C 1
ATOM 2186 O O . GLY A 1 310 ? 81.628 -37.287 -2.358 1.000 57.866 287 GLY A O 1
ATOM 2187 N N . ALA A 1 311 ? 83.264 -38.595 -1.562 1.000 47.349 288 ALA A N 1
ATOM 2188 C CA . ALA A 1 311 ? 83.259 -37.982 -0.253 1.000 42.954 288 ALA A CA 1
ATOM 2189 C C . ALA A 1 311 ? 83.579 -36.485 -0.359 1.000 47.280 288 ALA A C 1
ATOM 2190 O O . ALA A 1 311 ? 82.968 -35.665 0.320 1.000 48.738 288 ALA A O 1
ATOM 2192 N N . ALA A 1 312 ? 84.551 -36.113 -1.194 1.000 45.890 289 ALA A N 1
ATOM 2193 C CA . ALA A 1 312 ? 84.878 -34.705 -1.328 1.000 43.231 289 ALA A CA 1
ATOM 2194 C C . ALA A 1 312 ? 83.629 -33.975 -1.772 1.000 42.013 289 ALA A C 1
ATOM 2195 O O . ALA A 1 312 ? 83.288 -32.949 -1.221 1.000 53.253 289 ALA A O 1
ATOM 2197 N N . SER A 1 313 ? 82.971 -34.522 -2.786 1.000 46.007 290 SER A N 1
ATOM 2198 C CA . SER A 1 313 ? 81.744 -33.957 -3.318 1.000 45.588 290 SER A CA 1
ATOM 2199 C C . SER A 1 313 ? 80.769 -33.660 -2.184 1.000 48.040 290 SER A C 1
ATOM 2200 O O . SER A 1 313 ? 80.237 -32.557 -2.121 1.000 44.293 290 SER A O 1
ATOM 2203 N N . VAL A 1 314 ? 80.507 -34.656 -1.323 1.000 40.659 291 VAL A N 1
ATOM 2204 C CA . VAL A 1 314 ? 79.446 -34.410 -0.381 1.000 46.554 291 VAL A CA 1
ATOM 2205 C C . VAL A 1 314 ? 79.910 -33.442 0.705 1.000 50.271 291 VAL A C 1
ATOM 2206 O O . VAL A 1 314 ? 79.163 -32.549 1.068 1.000 55.145 291 VAL A O 1
ATOM 2210 N N . LEU A 1 315 ? 81.145 -33.589 1.187 1.000 54.263 292 LEU A N 1
ATOM 2211 C CA . LEU A 1 315 ? 81.681 -32.671 2.179 1.000 50.335 292 LEU A CA 1
ATOM 2212 C C . LEU A 1 315 ? 81.712 -31.256 1.604 1.000 53.420 292 LEU A C 1
ATOM 2213 O O . LEU A 1 315 ? 81.381 -30.293 2.295 1.000 62.753 292 LEU A O 1
ATOM 2218 N N . GLY A 1 316 ? 82.183 -31.128 0.363 1.000 44.506 293 GLY A N 1
ATOM 2219 C CA . GLY A 1 316 ? 82.174 -29.832 -0.285 1.000 40.966 293 GLY A CA 1
ATOM 2220 C C . GLY A 1 316 ? 80.761 -29.246 -0.269 1.000 49.556 293 GLY A C 1
ATOM 2221 O O . GLY A 1 316 ? 80.567 -28.050 -0.074 1.000 57.738 293 GLY A O 1
ATOM 2222 N N . ALA A 1 317 ? 79.760 -30.096 -0.483 1.000 50.793 294 ALA A N 1
ATOM 2223 C CA . ALA A 1 317 ? 78.399 -29.608 -0.619 1.000 49.645 294 ALA A CA 1
ATOM 2224 C C . ALA A 1 317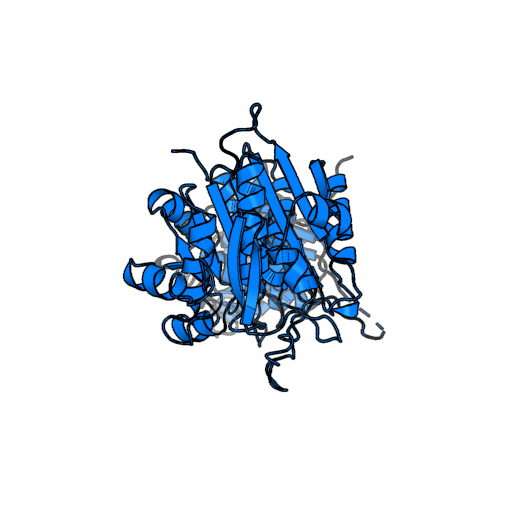 ? 77.813 -29.287 0.765 1.000 50.702 294 ALA A C 1
ATOM 2225 O O . ALA A 1 317 ? 77.012 -28.374 0.921 1.000 57.480 294 ALA A O 1
ATOM 2227 N N . MET A 1 318 ? 78.231 -30.015 1.798 1.000 51.566 295 MET A N 1
ATOM 2228 C CA . MET A 1 318 ? 77.820 -29.675 3.147 1.000 52.204 295 MET A CA 1
ATOM 2229 C C . MET A 1 318 ? 78.329 -28.269 3.496 1.000 55.485 295 MET A C 1
ATOM 2230 O O . MET A 1 318 ? 77.587 -27.442 4.021 1.000 57.495 295 MET A O 1
ATOM 2235 N N . GLU A 1 319 ? 79.591 -27.980 3.179 1.000 43.908 296 GLU A N 1
ATOM 2236 C CA . GLU A 1 319 ? 80.107 -26.656 3.434 1.000 46.614 296 GLU A CA 1
ATOM 2237 C C . GLU A 1 319 ? 79.195 -25.606 2.785 1.000 52.650 296 GLU A C 1
ATOM 2238 O O . GLU A 1 319 ? 78.894 -24.579 3.380 1.000 53.033 296 GLU A O 1
ATOM 2244 N N . ILE A 1 320 ? 78.735 -25.862 1.564 1.000 50.373 297 ILE A N 1
ATOM 2245 C CA . ILE A 1 320 ? 77.967 -24.870 0.838 1.000 51.812 297 ILE A CA 1
ATOM 2246 C C . ILE A 1 320 ? 76.615 -24.688 1.543 1.000 58.548 297 ILE A C 1
ATOM 2247 O O . ILE A 1 320 ? 76.118 -23.571 1.733 1.000 59.422 297 ILE A O 1
ATOM 2252 N N . ILE A 1 321 ? 76.033 -25.804 1.974 1.000 55.978 298 ILE A N 1
ATOM 2253 C CA . ILE A 1 321 ? 74.739 -25.779 2.623 1.000 55.265 298 ILE A CA 1
ATOM 2254 C C . ILE A 1 321 ? 74.857 -25.054 3.964 1.000 58.038 298 ILE A C 1
ATOM 2255 O O . ILE A 1 321 ? 73.941 -24.336 4.343 1.000 67.505 298 ILE A O 1
ATOM 2260 N N . GLY A 1 322 ? 75.999 -25.220 4.637 1.000 53.102 299 GLY A N 1
ATOM 2261 C CA . GLY A 1 322 ? 76.285 -24.634 5.936 1.000 57.051 299 GLY A CA 1
ATOM 2262 C C . GLY A 1 322 ? 76.380 -23.117 5.825 1.000 60.175 299 GLY A C 1
ATOM 2263 O O . GLY A 1 322 ? 75.900 -22.380 6.684 1.000 67.051 299 GLY A O 1
ATOM 2264 N N . GLU A 1 323 ? 76.918 -22.676 4.696 1.000 54.427 300 GLU A N 1
ATOM 2265 C CA . GLU A 1 323 ? 77.006 -21.270 4.391 1.000 51.501 300 GLU A CA 1
ATOM 2266 C C . GLU A 1 323 ? 75.651 -20.686 4.002 1.000 57.570 300 GLU A C 1
ATOM 2267 O O . GLU A 1 323 ? 75.385 -19.564 4.388 1.000 72.088 300 GLU A O 1
ATOM 2273 N N . LEU A 1 324 ? 74.797 -21.402 3.256 1.000 60.475 301 LEU A N 1
ATOM 2274 C CA . LEU A 1 324 ? 73.590 -20.770 2.717 1.000 54.064 301 LEU A CA 1
ATOM 2275 C C . LEU A 1 324 ? 72.315 -21.180 3.458 1.000 54.467 301 LEU A C 1
ATOM 2276 O O . LEU A 1 324 ? 71.222 -20.850 3.023 1.000 58.770 301 LEU A O 1
ATOM 2281 N N . ARG A 1 325 ? 72.447 -21.981 4.511 1.000 57.748 302 ARG A N 1
ATOM 2282 C CA . ARG A 1 325 ? 71.350 -22.501 5.315 1.000 61.942 302 ARG A CA 1
ATOM 2283 C C . ARG A 1 325 ? 70.015 -22.580 4.561 1.000 67.452 302 ARG A C 1
ATOM 2284 O O . ARG A 1 325 ? 69.083 -21.862 4.872 1.000 67.617 302 ARG A O 1
ATOM 2292 N N . PRO A 1 326 ? 69.827 -23.477 3.565 1.000 75.049 303 PRO A N 1
ATOM 2293 C CA . PRO A 1 326 ? 68.523 -23.617 2.919 1.000 65.829 303 PRO A CA 1
ATOM 2294 C C . PRO A 1 326 ? 67.526 -24.410 3.762 1.000 63.804 303 PRO A C 1
ATOM 2295 O O . PRO A 1 326 ? 67.889 -25.154 4.678 1.000 51.533 303 PRO A O 1
ATOM 2299 N N . GLU A 1 327 ? 66.251 -24.237 3.411 1.000 62.412 304 GLU A N 1
ATOM 2300 C CA . GLU A 1 327 ? 65.156 -24.828 4.150 1.000 64.489 304 GLU A CA 1
ATOM 2301 C C . GLU A 1 327 ? 64.938 -26.257 3.662 1.000 68.226 304 GLU A C 1
ATOM 2302 O O . GLU A 1 327 ? 63.965 -26.533 2.935 1.000 58.854 304 GLU A O 1
ATOM 2308 N N . GLN A 1 328 ? 65.850 -27.147 4.089 1.000 54.831 305 GLN A N 1
ATOM 2309 C CA . GLN A 1 328 ? 65.874 -28.522 3.618 1.000 54.384 305 GLN A CA 1
ATOM 2310 C C . GLN A 1 328 ? 66.629 -29.340 4.630 1.000 58.087 305 GLN A C 1
ATOM 2311 O O . GLN A 1 328 ? 67.550 -28.821 5.255 1.000 60.444 305 GLN A O 1
ATOM 2317 N N . ASN A 1 329 ? 66.269 -30.619 4.715 1.000 63.054 306 ASN A N 1
ATOM 2318 C CA . ASN A 1 329 ? 67.002 -31.528 5.575 1.000 60.357 306 ASN A CA 1
ATOM 2319 C C . ASN A 1 329 ? 67.916 -32.412 4.736 1.000 62.874 306 ASN A C 1
ATOM 2320 O O . ASN A 1 329 ? 67.555 -32.888 3.663 1.000 60.774 306 ASN A O 1
ATOM 2325 N N . VAL A 1 330 ? 69.108 -32.637 5.278 1.000 61.202 307 VAL A N 1
ATOM 2326 C CA . VAL A 1 330 ? 70.148 -33.350 4.575 1.000 55.567 307 VAL A CA 1
ATOM 2327 C C . VAL A 1 330 ? 70.868 -34.273 5.551 1.000 57.574 307 VAL A C 1
ATOM 2328 O O . VAL A 1 330 ? 71.299 -33.826 6.611 1.000 57.138 307 VAL A O 1
ATOM 2332 N N . LEU A 1 331 ? 70.958 -35.561 5.180 1.000 59.422 308 LEU A N 1
ATOM 2333 C CA . LEU A 1 331 ? 71.772 -36.547 5.874 1.000 51.874 308 LEU A CA 1
ATOM 2334 C C . LEU A 1 331 ? 72.928 -36.888 4.940 1.000 55.664 308 LEU A C 1
ATOM 2335 O O . LEU A 1 331 ? 72.679 -37.300 3.807 1.000 65.146 308 LEU A O 1
ATOM 2340 N N . ALA A 1 332 ? 74.171 -36.647 5.383 1.000 49.110 309 ALA A N 1
ATOM 2341 C CA . ALA A 1 332 ? 75.352 -37.008 4.606 1.000 51.448 309 ALA A CA 1
ATOM 2342 C C . ALA A 1 332 ? 75.964 -38.258 5.201 1.000 49.372 309 ALA A C 1
ATOM 2343 O O . ALA A 1 332 ? 76.277 -38.287 6.386 1.000 53.441 309 ALA A O 1
ATOM 2345 N N . VAL A 1 333 ? 76.167 -39.270 4.360 1.000 53.325 310 VAL A N 1
ATOM 2346 C CA . VAL A 1 333 ? 76.750 -40.507 4.851 1.000 52.497 310 VAL A CA 1
ATOM 2347 C C . VAL A 1 333 ? 77.930 -40.864 3.958 1.000 51.962 310 VAL A C 1
ATOM 2348 O O . VAL A 1 333 ? 77.785 -40.920 2.740 1.000 60.363 310 VAL A O 1
ATOM 2352 N N . ILE A 1 334 ? 79.081 -41.096 4.590 1.000 48.246 311 ILE A N 1
ATOM 2353 C CA . ILE A 1 334 ? 80.324 -41.337 3.886 1.000 45.575 311 ILE A CA 1
ATOM 2354 C C . ILE A 1 334 ? 80.963 -42.565 4.506 1.000 44.746 311 ILE A C 1
ATOM 2355 O O . ILE A 1 334 ? 81.535 -42.463 5.573 1.000 46.942 311 ILE A O 1
ATOM 2360 N N . PRO A 1 335 ? 80.879 -43.763 3.880 1.000 50.143 312 PRO A N 1
ATOM 2361 C CA . PRO A 1 335 ? 81.672 -44.911 4.326 1.000 43.833 312 PRO A CA 1
ATOM 2362 C C . PRO A 1 335 ? 83.096 -44.637 3.867 1.000 48.871 312 PRO A C 1
ATOM 2363 O O . PRO A 1 335 ? 83.333 -44.238 2.719 1.000 53.245 312 PRO A O 1
ATOM 2367 N N . SER A 1 336 ? 84.046 -44.864 4.769 1.000 47.734 313 SER A N 1
ATOM 2368 C CA . SER A 1 336 ? 85.416 -44.474 4.493 1.000 47.653 313 SER A CA 1
ATOM 2369 C C . SER A 1 336 ? 86.379 -45.561 4.980 1.000 48.896 313 SER A C 1
ATOM 2370 O O . SER A 1 336 ? 86.235 -46.099 6.075 1.000 55.822 313 SER A O 1
ATOM 2373 N N . THR A 1 337 ? 87.354 -45.898 4.137 1.000 48.412 314 THR A N 1
ATOM 2374 C CA . THR A 1 337 ? 88.347 -46.938 4.389 1.000 48.110 314 THR A CA 1
ATOM 2375 C C . THR A 1 337 ? 89.324 -46.915 3.219 1.000 45.517 314 THR A C 1
ATOM 2376 O O . THR A 1 337 ? 89.023 -46.350 2.167 1.000 49.168 314 THR A O 1
ATOM 2380 N N . ASP A 1 338 ? 90.493 -47.512 3.436 1.000 39.962 315 ASP A N 1
ATOM 2381 C CA . ASP A 1 338 ? 91.428 -47.759 2.365 1.000 40.433 315 ASP A CA 1
ATOM 2382 C C . ASP A 1 338 ? 91.207 -49.200 1.933 1.000 44.051 315 ASP A C 1
ATOM 2383 O O . ASP A 1 338 ? 90.565 -49.952 2.655 1.000 44.984 315 ASP A O 1
ATOM 2388 N N . ASN A 1 339 ? 91.680 -49.539 0.728 1.000 48.631 316 ASN A N 1
ATOM 2389 C CA . ASN A 1 339 ? 91.532 -50.867 0.158 1.000 44.352 316 ASN A CA 1
ATOM 2390 C C . ASN A 1 339 ? 92.918 -51.460 -0.109 1.000 44.559 316 ASN A C 1
ATOM 2391 O O . ASN A 1 339 ? 93.647 -50.976 -0.984 1.000 39.214 316 ASN A O 1
ATOM 2396 N N . MET A 1 340 ? 93.296 -52.465 0.705 1.000 45.624 317 MET A N 1
ATOM 2397 C CA . MET A 1 340 ? 94.699 -52.853 0.845 1.000 46.337 317 MET A CA 1
ATOM 2398 C C . MET A 1 340 ? 94.860 -54.365 0.728 1.000 52.703 317 MET A C 1
ATOM 2399 O O . MET A 1 340 ? 93.901 -55.132 0.828 1.000 53.389 317 MET A O 1
ATOM 2404 N N . ILE A 1 341 ? 96.114 -54.776 0.532 1.000 51.002 318 ILE A N 1
ATOM 2405 C CA . ILE A 1 341 ? 96.455 -56.179 0.529 1.000 49.847 318 ILE A CA 1
ATOM 2406 C C . ILE A 1 341 ? 97.092 -56.517 1.875 1.000 48.820 318 ILE A C 1
ATOM 2407 O O . ILE A 1 341 ? 97.862 -55.731 2.410 1.000 53.109 318 ILE A O 1
ATOM 2412 N N . SER A 1 342 ? 96.757 -57.685 2.428 1.000 51.897 319 SER A N 1
ATOM 2413 C CA . SER A 1 342 ? 97.388 -58.182 3.644 1.000 51.641 319 SER A CA 1
ATOM 2414 C C . SER A 1 342 ? 97.002 -59.645 3.781 1.000 52.249 319 SER A C 1
ATOM 2415 O O . SER A 1 342 ? 96.305 -60.145 2.898 1.000 49.701 319 SER A O 1
ATOM 2418 N N . SER A 1 343 ? 97.374 -60.266 4.920 1.000 59.357 320 SER A N 1
ATOM 2419 C CA . SER A 1 343 ? 97.012 -61.652 5.241 1.000 58.612 320 SER A CA 1
ATOM 2420 C C . SER A 1 343 ? 95.512 -61.846 5.443 1.000 50.423 320 SER A C 1
ATOM 2421 O O . SER A 1 343 ? 95.040 -62.960 5.432 1.000 61.104 320 SER A O 1
ATOM 2424 N N . ASP A 1 344 ? 94.750 -60.765 5.588 1.000 62.015 321 ASP A N 1
ATOM 2425 C CA . ASP A 1 344 ? 93.353 -60.916 5.923 1.000 57.963 321 ASP A CA 1
ATOM 2426 C C . ASP A 1 344 ? 92.459 -60.170 4.954 1.000 56.381 321 ASP A C 1
ATOM 2427 O O . ASP A 1 344 ? 91.256 -60.089 5.211 1.000 57.334 321 ASP A O 1
ATOM 2432 N N . ALA A 1 345 ? 93.022 -59.638 3.860 1.000 54.722 322 ALA A N 1
ATOM 2433 C CA . ALA A 1 345 ? 92.179 -58.825 2.999 1.000 51.614 322 ALA A CA 1
ATOM 2434 C C . ALA A 1 345 ? 91.069 -59.709 2.427 1.000 48.462 322 ALA A C 1
ATOM 2435 O O . ALA A 1 345 ? 91.218 -60.944 2.374 1.000 47.712 322 ALA A O 1
ATOM 2437 N N . MET A 1 346 ? 89.939 -59.091 2.053 1.000 42.519 323 MET A N 1
ATOM 2438 C CA . MET A 1 346 ? 88.914 -59.815 1.303 1.000 48.179 323 MET A CA 1
ATOM 2439 C C . MET A 1 346 ? 89.502 -60.520 0.067 1.000 46.922 323 MET A C 1
ATOM 2440 O O . MET A 1 346 ? 90.494 -60.080 -0.502 1.000 45.769 323 MET A O 1
ATOM 2445 N N . LYS A 1 347 ? 88.919 -61.659 -0.321 1.000 45.858 324 LYS A N 1
ATOM 2446 C CA . LYS A 1 347 ? 89.436 -62.434 -1.442 1.000 50.276 324 LYS A CA 1
ATOM 2447 C C . LYS A 1 347 ? 88.333 -62.596 -2.478 1.000 46.454 324 LYS A C 1
ATOM 2448 O O . LYS A 1 347 ? 87.160 -62.626 -2.125 1.000 44.175 324 LYS A O 1
ATOM 2454 N N . PRO A 1 348 ? 88.672 -62.685 -3.780 1.000 48.866 325 PRO A N 1
ATOM 2455 C CA . PRO A 1 348 ? 87.690 -63.051 -4.811 1.000 45.101 325 PRO A CA 1
ATOM 2456 C C . PRO A 1 348 ? 86.971 -64.320 -4.371 1.000 44.384 325 PRO A C 1
ATOM 2457 O O . PRO A 1 348 ? 87.555 -65.146 -3.677 1.000 52.880 325 PRO A O 1
ATOM 2461 N N . ASP A 1 349 ? 85.671 -64.411 -4.675 1.000 46.471 326 ASP A N 1
ATOM 2462 C CA . ASP A 1 349 ? 84.850 -65.550 -4.306 1.000 49.091 326 ASP A CA 1
ATOM 2463 C C . ASP A 1 349 ? 84.367 -65.508 -2.858 1.000 47.474 326 ASP A C 1
ATOM 2464 O O . ASP A 1 349 ? 83.588 -66.366 -2.485 1.000 52.807 326 ASP A O 1
ATOM 2469 N N . ASP A 1 350 ? 84.850 -64.587 -2.023 1.000 45.528 327 ASP A N 1
ATOM 2470 C CA . ASP A 1 350 ? 84.262 -64.434 -0.705 1.000 43.260 327 ASP A CA 1
ATOM 2471 C C . ASP A 1 350 ? 82.782 -64.089 -0.853 1.000 49.480 327 ASP A C 1
ATOM 2472 O O . ASP A 1 350 ? 82.369 -63.430 -1.818 1.000 48.719 327 ASP A O 1
ATOM 2477 N N . VAL A 1 351 ? 81.975 -64.527 0.124 1.000 49.973 328 VAL A N 1
ATOM 2478 C CA . VAL A 1 351 ? 80.590 -64.072 0.159 1.000 49.529 328 VAL A CA 1
ATOM 2479 C C . VAL A 1 351 ? 80.357 -63.265 1.431 1.000 50.676 328 VAL A C 1
ATOM 2480 O O . VAL A 1 351 ? 80.891 -63.601 2.490 1.000 55.160 328 VAL A O 1
ATOM 2484 N N . ILE A 1 352 ? 79.643 -62.142 1.297 1.000 49.854 329 ILE A N 1
ATOM 2485 C CA . ILE A 1 352 ? 79.526 -61.247 2.440 1.000 48.986 329 ILE A CA 1
ATOM 2486 C C . ILE A 1 352 ? 78.069 -60.836 2.656 1.000 53.246 329 ILE A C 1
ATOM 2487 O O . ILE A 1 352 ? 77.246 -60.858 1.718 1.000 46.538 329 ILE A O 1
ATOM 2492 N N . VAL A 1 353 ? 77.780 -60.500 3.927 1.000 47.336 330 VAL A N 1
ATOM 2493 C CA . VAL A 1 353 ? 76.455 -60.035 4.288 1.000 46.801 330 VAL A CA 1
ATOM 2494 C C . VAL A 1 353 ? 76.545 -58.538 4.502 1.000 47.506 330 VAL A C 1
ATOM 2495 O O . VAL A 1 353 ? 77.180 -58.121 5.467 1.000 47.174 330 VAL A O 1
ATOM 2499 N N . SER A 1 354 ? 75.935 -57.793 3.565 1.000 41.030 331 SER A N 1
ATOM 2500 C CA . SER A 1 354 ? 75.817 -56.355 3.625 1.000 46.381 331 SER A CA 1
ATOM 2501 C C . SER A 1 354 ? 74.981 -55.969 4.839 1.000 54.072 331 SER A C 1
ATOM 2502 O O . SER A 1 354 ? 74.318 -56.810 5.438 1.000 62.493 331 SER A O 1
ATOM 2505 N N . LEU A 1 355 ? 74.999 -54.677 5.168 1.000 59.415 332 LEU A N 1
ATOM 2506 C CA . LEU A 1 355 ? 74.082 -54.117 6.141 1.000 56.201 332 LEU A CA 1
ATOM 2507 C C . LEU A 1 355 ? 72.636 -54.498 5.841 1.000 54.548 332 LEU A C 1
ATOM 2508 O O . LEU A 1 355 ? 71.902 -54.832 6.749 1.000 59.537 332 LEU A O 1
ATOM 2513 N N . SER A 1 356 ? 72.194 -54.358 4.592 1.000 55.045 333 SER A N 1
ATOM 2514 C CA . SER A 1 356 ? 70.804 -54.602 4.261 1.000 43.513 333 SER A CA 1
ATOM 2515 C C . SER A 1 356 ? 70.474 -56.060 4.533 1.000 46.282 333 SER A C 1
ATOM 2516 O O . SER A 1 356 ? 69.312 -56.432 4.473 1.000 45.022 333 SER A O 1
ATOM 2519 N N . GLY A 1 357 ? 71.502 -56.908 4.657 1.000 47.120 334 GLY A N 1
ATOM 2520 C CA . GLY A 1 357 ? 71.256 -58.334 4.804 1.000 41.183 334 GLY A CA 1
ATOM 2521 C C . GLY A 1 357 ? 71.331 -59.093 3.476 1.000 43.043 334 GLY A C 1
ATOM 2522 O O . GLY A 1 357 ? 71.522 -60.305 3.490 1.000 43.882 334 GLY A O 1
ATOM 2523 N N . LYS A 1 358 ? 71.233 -58.392 2.332 1.000 44.700 335 LYS A N 1
ATOM 2524 C CA . LYS A 1 358 ? 71.663 -58.947 1.043 1.000 48.090 335 LYS A CA 1
ATOM 2525 C C . LYS A 1 358 ? 73.097 -59.512 1.088 1.000 51.467 335 LYS A C 1
ATOM 2526 O O . LYS A 1 358 ? 74.025 -58.966 1.710 1.000 47.871 335 LYS A O 1
ATOM 2532 N N . THR A 1 359 ? 73.274 -60.660 0.429 1.000 52.522 336 THR A N 1
ATOM 2533 C CA . THR A 1 359 ? 74.590 -61.273 0.344 1.000 48.710 336 THR A CA 1
ATOM 2534 C C . THR A 1 359 ? 75.216 -60.937 -1.002 1.000 49.417 336 THR A C 1
ATOM 2535 O O . THR A 1 359 ? 74.530 -60.893 -2.023 1.000 48.773 336 THR A O 1
ATOM 2539 N N . ILE A 1 360 ? 76.528 -60.720 -0.972 1.000 47.606 337 ILE A N 1
ATOM 2540 C CA . ILE A 1 360 ? 77.271 -60.281 -2.142 1.000 47.617 337 ILE A CA 1
ATOM 2541 C C . ILE A 1 360 ? 78.443 -61.234 -2.344 1.000 48.384 337 ILE A C 1
ATOM 2542 O O . ILE A 1 360 ? 79.156 -61.524 -1.374 1.000 47.786 337 ILE A O 1
ATOM 2547 N N . GLU A 1 361 ? 78.623 -61.707 -3.593 1.000 46.312 338 GLU A N 1
ATOM 2548 C CA . GLU A 1 361 ? 79.832 -62.428 -3.974 1.000 42.311 338 GLU A CA 1
ATOM 2549 C C . GLU A 1 361 ? 80.870 -61.456 -4.516 1.000 45.849 338 GLU A C 1
ATOM 2550 O O . GLU A 1 361 ? 80.585 -60.607 -5.369 1.000 47.075 338 GLU A O 1
ATOM 2556 N N . ILE A 1 362 ? 82.080 -61.559 -3.975 1.000 45.135 339 ILE A N 1
ATOM 2557 C CA . ILE A 1 362 ? 83.135 -60.689 -4.448 1.000 45.885 339 ILE A CA 1
ATOM 2558 C C . ILE A 1 362 ? 83.863 -61.390 -5.591 1.000 47.073 339 ILE A C 1
ATOM 2559 O O . ILE A 1 362 ? 84.752 -62.200 -5.352 1.000 53.187 339 ILE A O 1
ATOM 2564 N N . LEU A 1 363 ? 83.425 -61.106 -6.824 1.000 42.767 340 LEU A N 1
ATOM 2565 C CA . LEU A 1 363 ? 84.100 -61.589 -8.022 1.000 49.139 340 LEU A CA 1
ATOM 2566 C C . LEU A 1 363 ? 85.403 -60.822 -8.248 1.000 45.738 340 LEU A C 1
ATOM 2567 O O . LEU A 1 363 ? 86.332 -61.381 -8.799 1.000 57.727 340 LEU A O 1
ATOM 2572 N N . ASN A 1 364 ? 85.488 -59.579 -7.766 1.000 42.993 341 ASN A N 1
ATOM 2573 C CA . ASN A 1 364 ? 86.595 -58.681 -8.036 1.000 39.826 341 ASN A CA 1
ATOM 2574 C C . ASN A 1 364 ? 86.794 -57.737 -6.847 1.000 44.879 341 ASN A C 1
ATOM 2575 O O . ASN A 1 364 ? 85.920 -56.921 -6.512 1.000 42.446 341 ASN A O 1
ATOM 2580 N N . THR A 1 365 ? 87.978 -57.787 -6.229 1.000 42.485 342 THR A N 1
ATOM 2581 C CA . THR A 1 365 ? 88.189 -56.912 -5.083 1.000 40.373 342 THR A CA 1
ATOM 2582 C C . THR A 1 365 ? 88.430 -55.439 -5.479 1.000 45.540 342 THR A C 1
ATOM 2583 O O . THR A 1 365 ? 88.580 -54.581 -4.609 1.000 49.867 342 THR A O 1
ATOM 2587 N N . ASP A 1 366 ? 88.489 -55.122 -6.777 1.000 46.450 343 ASP A N 1
ATOM 2588 C CA . ASP A 1 366 ? 88.718 -53.749 -7.193 1.000 44.495 343 ASP A CA 1
ATOM 2589 C C . ASP A 1 366 ? 87.367 -53.045 -7.335 1.000 43.519 343 ASP A C 1
ATOM 2590 O O . ASP A 1 366 ? 87.301 -51.811 -7.436 1.000 58.944 343 ASP A O 1
ATOM 2595 N N . ALA A 1 367 ? 86.304 -53.842 -7.259 1.000 43.034 344 ALA A N 1
ATOM 2596 C CA . ALA A 1 367 ? 84.953 -53.314 -7.216 1.000 44.539 344 ALA A CA 1
ATOM 2597 C C . ALA A 1 367 ? 84.536 -53.194 -5.743 1.000 49.496 344 ALA A C 1
ATOM 2598 O O . ALA A 1 367 ? 83.540 -53.786 -5.307 1.000 48.282 344 ALA A O 1
ATOM 2600 N N . GLU A 1 368 ? 85.318 -52.401 -4.985 1.000 47.467 345 GLU A N 1
ATOM 2601 C CA . GLU A 1 368 ? 85.183 -52.316 -3.539 1.000 48.054 345 GLU A CA 1
ATOM 2602 C C . GLU A 1 368 ? 84.247 -51.163 -3.194 1.000 46.330 345 GLU A C 1
ATOM 2603 O O . GLU A 1 368 ? 83.613 -51.174 -2.142 1.000 46.996 345 GLU A O 1
ATOM 2609 N N . GLY A 1 369 ? 84.181 -50.188 -4.109 1.000 43.112 346 GLY A N 1
ATOM 2610 C CA . GLY A 1 369 ? 83.449 -48.945 -3.920 1.000 44.493 346 GLY A CA 1
ATOM 2611 C C . GLY A 1 369 ? 81.961 -49.200 -3.741 1.000 44.282 346 GLY A C 1
ATOM 2612 O O . GLY A 1 369 ? 81.302 -48.648 -2.850 1.000 57.156 346 GLY A O 1
ATOM 2613 N N . ARG A 1 370 ? 81.459 -50.107 -4.561 1.000 41.216 347 ARG A N 1
ATOM 2614 C CA . ARG A 1 370 ? 80.040 -50.368 -4.538 1.000 43.666 347 ARG A CA 1
ATOM 2615 C C . ARG A 1 370 ? 79.704 -51.178 -3.296 1.000 48.057 347 ARG A C 1
ATOM 2616 O O . ARG A 1 370 ? 78.549 -51.169 -2.893 1.000 50.515 347 ARG A O 1
ATOM 2624 N N . LEU A 1 371 ? 80.694 -51.882 -2.712 1.000 44.655 348 LEU A N 1
ATOM 2625 C CA . LEU A 1 371 ? 80.423 -52.562 -1.456 1.000 39.557 348 LEU A CA 1
ATOM 2626 C C . LEU A 1 371 ? 80.176 -51.537 -0.344 1.000 52.899 348 LEU A C 1
ATOM 2627 O O . LEU A 1 371 ? 79.214 -51.674 0.428 1.000 55.919 348 LEU A O 1
ATOM 2632 N N . VAL A 1 372 ? 81.028 -50.497 -0.275 1.000 49.219 349 VAL A N 1
ATOM 2633 C CA . VAL A 1 372 ? 80.903 -49.539 0.806 1.000 44.105 349 VAL A CA 1
ATOM 2634 C C . VAL A 1 372 ? 79.685 -48.631 0.590 1.000 52.523 349 VAL A C 1
ATOM 2635 O O . VAL A 1 372 ? 78.910 -48.390 1.533 1.000 53.398 349 VAL A O 1
ATOM 2639 N N . LEU A 1 373 ? 79.466 -48.194 -0.662 1.000 47.253 350 LEU A N 1
ATOM 2640 C CA . LEU A 1 373 ? 78.263 -47.446 -0.998 1.000 42.923 350 LEU A CA 1
ATOM 2641 C C . LEU A 1 373 ? 77.001 -48.241 -0.654 1.000 44.213 350 LEU A C 1
ATOM 2642 O O . LEU A 1 373 ? 75.968 -47.654 -0.357 1.000 47.188 350 LEU A O 1
ATOM 2647 N N . ALA A 1 374 ? 77.061 -49.573 -0.704 1.000 39.455 351 ALA A N 1
ATOM 2648 C CA . ALA A 1 374 ? 75.830 -50.314 -0.487 1.000 47.513 351 ALA A CA 1
ATOM 2649 C C . ALA A 1 374 ? 75.386 -50.151 0.965 1.000 50.113 351 ALA A C 1
ATOM 2650 O O . ALA A 1 374 ? 74.223 -49.879 1.211 1.000 57.349 351 ALA A O 1
ATOM 2652 N N . ASP A 1 375 ? 76.315 -50.336 1.908 1.000 49.936 352 ASP A N 1
ATOM 2653 C CA . ASP A 1 375 ? 76.125 -50.052 3.321 1.000 45.908 352 ASP A CA 1
ATOM 2654 C C . ASP A 1 375 ? 75.745 -48.579 3.561 1.000 52.666 352 ASP A C 1
ATOM 2655 O O . ASP A 1 375 ? 74.804 -48.279 4.299 1.000 51.980 352 ASP A O 1
ATOM 2660 N N . GLY A 1 376 ? 76.430 -47.647 2.886 1.000 47.074 353 GLY A N 1
ATOM 2661 C CA . GLY A 1 376 ? 76.113 -46.242 3.055 1.000 46.465 353 GLY A CA 1
ATOM 2662 C C . GLY A 1 376 ? 74.656 -45.945 2.718 1.000 48.483 353 GLY A C 1
ATOM 2663 O O . GLY A 1 376 ? 73.979 -45.232 3.444 1.000 49.538 353 GLY A O 1
ATOM 2664 N N . ILE A 1 377 ? 74.206 -46.474 1.577 1.000 49.799 354 ILE A N 1
ATOM 2665 C CA . ILE A 1 377 ? 72.854 -46.304 1.091 1.000 42.985 354 ILE A CA 1
ATOM 2666 C C . ILE A 1 377 ? 71.900 -46.993 2.054 1.000 50.506 354 ILE A C 1
ATOM 2667 O O . ILE A 1 377 ? 70.848 -46.437 2.328 1.000 56.642 354 ILE A O 1
ATOM 2672 N N . THR A 1 378 ? 72.231 -48.188 2.572 1.000 53.194 355 THR A N 1
ATOM 2673 C CA . THR A 1 378 ? 71.212 -48.783 3.415 1.000 54.501 355 THR A CA 1
ATOM 2674 C C . THR A 1 378 ? 71.123 -48.000 4.718 1.000 56.478 355 THR A C 1
ATOM 2675 O O . THR A 1 378 ? 70.016 -47.729 5.193 1.000 51.278 355 THR A O 1
ATOM 2679 N N . TYR A 1 379 ? 72.279 -47.574 5.235 1.000 53.142 356 TYR A N 1
ATOM 2680 C CA . TYR A 1 379 ? 72.261 -46.745 6.426 1.000 52.122 356 TYR A CA 1
ATOM 2681 C C . TYR A 1 379 ? 71.414 -45.488 6.196 1.000 60.022 356 TYR A C 1
ATOM 2682 O O . TYR A 1 379 ? 70.469 -45.221 6.931 1.000 61.161 356 TYR A O 1
ATOM 2691 N N . ALA A 1 380 ? 71.703 -44.733 5.134 1.000 54.284 357 ALA A N 1
ATOM 2692 C CA . ALA A 1 380 ? 70.957 -43.510 4.903 1.000 56.120 357 ALA A CA 1
ATOM 2693 C C . ALA A 1 380 ? 69.459 -43.773 4.965 1.000 54.622 357 ALA A C 1
ATOM 2694 O O . ALA A 1 380 ? 68.723 -42.952 5.495 1.000 53.368 357 ALA A O 1
ATOM 2696 N N . LYS A 1 381 ? 69.017 -44.887 4.370 1.000 61.465 358 LYS A N 1
ATOM 2697 C CA . LYS A 1 381 ? 67.605 -45.249 4.305 1.000 54.070 358 LYS A CA 1
ATOM 2698 C C . LYS A 1 381 ? 67.075 -45.514 5.718 1.000 60.515 358 LYS A C 1
ATOM 2699 O O . LYS A 1 381 ? 66.036 -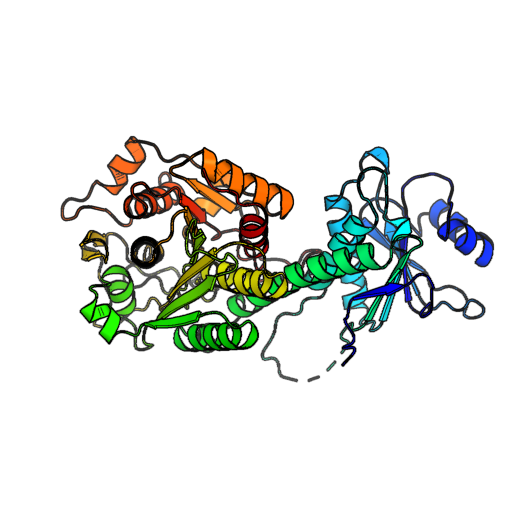44.982 6.123 1.000 59.727 358 LYS A O 1
ATOM 2705 N N . GLN A 1 382 ? 67.841 -46.301 6.474 1.000 54.448 359 GLN A N 1
ATOM 2706 C CA . GLN A 1 382 ? 67.544 -46.595 7.862 1.000 55.988 359 GLN A CA 1
ATOM 2707 C C . GLN A 1 382 ? 67.457 -45.308 8.689 1.000 58.942 359 GLN A C 1
ATOM 2708 O O . GLN A 1 382 ? 66.850 -45.333 9.738 1.000 74.592 359 GLN A O 1
ATOM 2714 N N . HIS A 1 383 ? 68.062 -44.196 8.257 1.000 55.639 360 HIS A N 1
ATOM 2715 C CA . HIS A 1 383 ? 68.105 -42.990 9.076 1.000 50.664 360 HIS A CA 1
ATOM 2716 C C . HIS A 1 383 ? 67.250 -41.885 8.462 1.000 50.553 360 HIS A C 1
ATOM 2717 O O . HIS A 1 383 ? 67.534 -40.706 8.656 1.000 48.431 360 HIS A O 1
ATOM 2724 N N . GLY A 1 384 ? 66.235 -42.290 7.680 1.000 49.815 361 GLY A N 1
ATOM 2725 C CA . GLY A 1 384 ? 65.116 -41.441 7.294 1.000 45.679 361 GLY A CA 1
ATOM 2726 C C . GLY A 1 384 ? 65.320 -40.755 5.946 1.000 57.722 361 GLY A C 1
ATOM 2727 O O . GLY A 1 384 ? 64.567 -39.854 5.564 1.000 62.227 361 GLY A O 1
ATOM 2728 N N . ALA A 1 385 ? 66.328 -41.196 5.191 1.000 65.530 362 ALA A N 1
ATOM 2729 C CA . ALA A 1 385 ? 66.521 -40.576 3.891 1.000 61.671 362 ALA A CA 1
ATOM 2730 C C . ALA A 1 385 ? 65.274 -40.835 3.049 1.000 57.962 362 ALA A C 1
ATOM 2731 O O . ALA A 1 385 ? 64.720 -41.939 3.044 1.000 54.061 362 ALA A O 1
ATOM 2733 N N . SER A 1 386 ? 64.806 -39.822 2.333 1.000 45.023 363 SER A N 1
ATOM 2734 C CA . SER A 1 386 ? 63.617 -40.144 1.587 1.000 46.129 363 SER A CA 1
ATOM 2735 C C . SER A 1 386 ? 63.851 -39.942 0.099 1.000 46.457 363 SER A C 1
ATOM 2736 O O . SER A 1 386 ? 63.061 -40.411 -0.708 1.000 52.945 363 SER A O 1
ATOM 2739 N N . VAL A 1 387 ? 64.948 -39.269 -0.252 1.000 49.904 364 VAL A N 1
ATOM 2740 C CA . VAL A 1 387 ? 65.575 -39.437 -1.556 1.000 48.408 364 VAL A CA 1
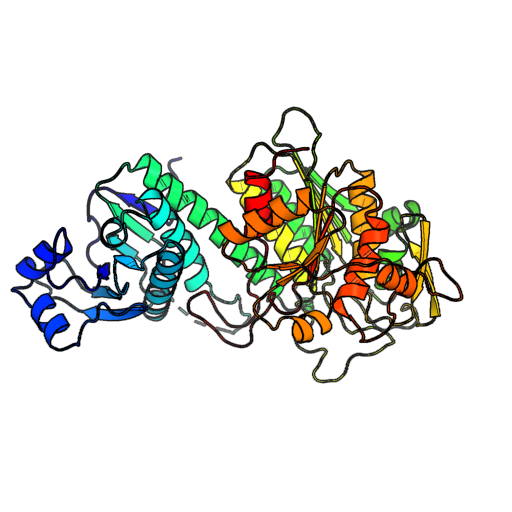ATOM 2741 C C . VAL A 1 387 ? 67.080 -39.646 -1.368 1.000 53.173 364 VAL A C 1
ATOM 2742 O O . VAL A 1 387 ? 67.600 -39.310 -0.306 1.000 53.510 364 VAL A O 1
ATOM 2746 N N . LEU A 1 388 ? 67.763 -40.247 -2.375 1.000 56.844 365 LEU A N 1
ATOM 2747 C CA . LEU A 1 388 ? 69.200 -40.521 -2.291 1.000 47.630 365 LEU A CA 1
ATOM 2748 C C . LEU A 1 388 ? 69.935 -40.029 -3.537 1.000 52.519 365 LEU A C 1
ATOM 2749 O O . LEU A 1 388 ? 69.424 -40.159 -4.652 1.000 46.137 365 LEU A O 1
ATOM 2754 N N . VAL A 1 389 ? 71.162 -39.526 -3.316 1.000 45.973 366 VAL A N 1
ATOM 2755 C CA . VAL A 1 389 ? 72.162 -39.331 -4.348 1.000 43.646 366 VAL A CA 1
ATOM 2756 C C . VAL A 1 389 ? 73.499 -39.850 -3.822 1.000 54.751 366 VAL A C 1
ATOM 2757 O O . VAL A 1 389 ? 73.978 -39.376 -2.783 1.000 49.924 366 VAL A O 1
ATOM 2761 N N . ASP A 1 390 ? 74.072 -40.852 -4.527 1.000 50.088 367 ASP A N 1
ATOM 2762 C CA . ASP A 1 390 ? 75.401 -41.337 -4.193 1.000 42.369 367 ASP A CA 1
ATOM 2763 C C . ASP A 1 390 ? 76.382 -40.718 -5.183 1.000 42.534 367 ASP A C 1
ATOM 2764 O O . ASP A 1 390 ? 76.012 -40.439 -6.313 1.000 41.544 367 ASP A O 1
ATOM 2769 N N . VAL A 1 391 ? 77.602 -40.401 -4.723 1.000 45.750 368 VAL A N 1
ATOM 2770 C CA . VAL A 1 391 ? 78.624 -39.896 -5.624 1.000 43.771 368 VAL A CA 1
ATOM 2771 C C . VAL A 1 391 ? 79.901 -40.695 -5.409 1.000 49.971 368 VAL A C 1
ATOM 2772 O O . VAL A 1 391 ? 80.400 -40.816 -4.291 1.000 56.459 368 VAL A O 1
ATOM 2776 N N . ALA A 1 392 ? 80.411 -41.259 -6.503 1.000 49.124 369 ALA A N 1
ATOM 2777 C CA . ALA A 1 392 ? 81.541 -42.162 -6.389 1.000 50.386 369 ALA A CA 1
ATOM 2778 C C . ALA A 1 392 ? 82.361 -42.004 -7.651 1.000 45.703 369 ALA A C 1
ATOM 2779 O O . ALA A 1 392 ? 81.788 -41.790 -8.712 1.000 49.475 369 ALA A O 1
ATOM 2781 N N . THR A 1 393 ? 83.681 -41.989 -7.479 1.000 44.974 370 THR A N 1
ATOM 2782 C CA . THR A 1 393 ? 84.601 -42.313 -8.559 1.000 45.474 370 THR A CA 1
ATOM 2783 C C . THR A 1 393 ? 84.642 -43.829 -8.629 1.000 48.903 370 THR A C 1
ATOM 2784 O O . THR A 1 393 ? 85.336 -44.486 -7.836 1.000 46.297 370 THR A O 1
ATOM 2788 N N . LEU A 1 394 ? 83.804 -44.369 -9.515 1.000 47.991 371 LEU A N 1
ATOM 2789 C CA . LEU A 1 394 ? 83.427 -45.759 -9.348 1.000 41.756 371 LEU A CA 1
ATOM 2790 C C . LEU A 1 394 ? 83.997 -46.645 -10.447 1.000 42.711 371 LEU A C 1
ATOM 2791 O O . LEU A 1 394 ? 84.517 -47.687 -10.100 1.000 41.833 371 LEU A O 1
ATOM 2796 N N . THR A 1 395 ? 83.916 -46.282 -11.739 1.000 42.002 372 THR A N 1
ATOM 2797 C CA . THR A 1 395 ? 84.321 -47.258 -12.755 1.000 41.699 372 THR A CA 1
ATOM 2798 C C . THR A 1 395 ? 85.140 -46.614 -13.864 1.000 36.968 372 THR A C 1
ATOM 2799 O O . THR A 1 395 ? 84.780 -45.546 -14.320 1.000 39.992 372 THR A O 1
ATOM 2803 N N . GLY A 1 396 ? 86.176 -47.315 -14.361 1.000 39.188 373 GLY A N 1
ATOM 2804 C CA . GLY A 1 396 ? 86.826 -46.906 -15.600 1.000 32.898 373 GLY A CA 1
ATOM 2805 C C . GLY A 1 396 ? 85.805 -46.816 -16.749 1.000 40.091 373 GLY A C 1
ATOM 2806 O O . GLY A 1 396 ? 85.953 -45.998 -17.669 1.000 40.959 373 GLY A O 1
ATOM 2807 N N . GLY A 1 397 ? 84.755 -47.652 -16.666 1.000 31.327 374 GLY A N 1
ATOM 2808 C CA . GLY A 1 397 ? 83.800 -47.811 -17.737 1.000 35.839 374 GLY A CA 1
ATOM 2809 C C . GLY A 1 397 ? 83.129 -46.487 -18.058 1.000 47.463 374 GLY A C 1
ATOM 2810 O O . GLY A 1 397 ? 82.821 -46.203 -19.233 1.000 50.943 374 GLY A O 1
ATOM 2811 N N . VAL A 1 398 ? 82.945 -45.665 -17.010 1.000 41.910 375 VAL A N 1
ATOM 2812 C CA . VAL A 1 398 ? 82.220 -44.437 -17.288 1.000 40.915 375 VAL A CA 1
ATOM 2813 C C . VAL A 1 398 ? 83.047 -43.564 -18.229 1.000 39.786 375 VAL A C 1
ATOM 2814 O O . VAL A 1 398 ? 82.488 -42.896 -19.108 1.000 43.258 375 VAL A O 1
ATOM 2818 N N . ILE A 1 399 ? 84.378 -43.678 -18.112 1.000 38.978 376 ILE A N 1
ATOM 2819 C CA . ILE A 1 399 ? 85.294 -42.873 -18.915 1.000 37.484 376 ILE A CA 1
ATOM 2820 C C . ILE A 1 399 ? 85.207 -43.325 -20.364 1.000 37.480 376 ILE A C 1
ATOM 2821 O O . ILE A 1 399 ? 85.329 -42.510 -21.281 1.000 37.121 376 ILE A O 1
ATOM 2826 N N . VAL A 1 400 ? 85.014 -44.636 -20.540 1.000 37.916 377 VAL A N 1
ATOM 2827 C CA . VAL A 1 400 ? 84.939 -45.207 -21.866 1.000 38.963 377 VAL A CA 1
ATOM 2828 C C . VAL A 1 400 ? 83.616 -44.766 -22.466 1.000 36.934 377 VAL A C 1
ATOM 2829 O O . VAL A 1 400 ? 83.597 -44.367 -23.618 1.000 45.797 377 VAL A O 1
ATOM 2833 N N . ALA A 1 401 ? 82.563 -44.757 -21.643 1.000 39.119 378 ALA A N 1
ATOM 2834 C CA . ALA A 1 401 ? 81.214 -44.464 -22.106 1.000 41.969 378 ALA A CA 1
ATOM 2835 C C . ALA A 1 401 ? 81.049 -42.985 -22.457 1.000 44.214 378 ALA A C 1
ATOM 2836 O O . ALA A 1 401 ? 80.451 -42.684 -23.500 1.000 50.550 378 ALA A O 1
ATOM 2838 N N . LEU A 1 402 ? 81.595 -42.070 -21.627 1.000 41.503 379 LEU A N 1
ATOM 2839 C CA . LEU A 1 402 ? 81.164 -40.676 -21.726 1.000 39.000 379 LEU A CA 1
ATOM 2840 C C . LEU A 1 402 ? 82.323 -39.694 -21.785 1.000 41.215 379 LEU A C 1
ATOM 2841 O O . LEU A 1 402 ? 82.067 -38.500 -21.950 1.000 42.508 379 LEU A O 1
ATOM 2846 N N . GLY A 1 403 ? 83.557 -40.186 -21.560 1.000 38.931 380 GLY A N 1
ATOM 2847 C CA . GLY A 1 403 ? 84.742 -39.345 -21.506 1.000 35.572 380 GLY A CA 1
ATOM 2848 C C . GLY A 1 403 ? 85.032 -38.810 -20.108 1.000 43.543 380 GLY A C 1
ATOM 2849 O O . GLY A 1 403 ? 84.346 -39.172 -19.127 1.000 41.765 380 GLY A O 1
ATOM 2850 N N . ASN A 1 404 ? 86.033 -37.908 -20.049 1.000 42.633 381 ASN A N 1
ATOM 2851 C CA . ASN A 1 404 ? 86.472 -37.295 -18.792 1.000 42.508 381 ASN A CA 1
ATOM 2852 C C . ASN A 1 404 ? 85.679 -36.050 -18.386 1.000 46.560 381 ASN A C 1
ATOM 2853 O O . ASN A 1 404 ? 85.890 -35.531 -17.291 1.000 54.853 381 ASN A O 1
ATOM 2858 N N . GLU A 1 405 ? 84.745 -35.581 -19.217 1.000 49.840 382 GLU A N 1
ATOM 2859 C CA . GLU A 1 405 ? 84.174 -34.285 -18.911 1.000 44.971 382 GLU A CA 1
ATOM 2860 C C . GLU A 1 405 ? 82.651 -34.312 -18.805 1.000 41.529 382 GLU A C 1
ATOM 2861 O O . GLU A 1 405 ? 82.005 -33.289 -18.930 1.000 50.358 382 GLU A O 1
ATOM 2867 N N . MET A 1 406 ? 82.072 -35.476 -18.550 1.000 43.586 383 MET A N 1
ATOM 2868 C CA . MET A 1 406 ? 80.633 -35.670 -18.537 1.000 41.577 383 MET A CA 1
ATOM 2869 C C . MET A 1 406 ? 80.405 -36.784 -17.530 1.000 39.579 383 MET A C 1
ATOM 2870 O O . MET A 1 406 ? 80.880 -37.886 -17.733 1.000 45.572 383 MET A O 1
ATOM 2875 N N . THR A 1 407 ? 79.798 -36.453 -16.406 1.000 33.841 384 THR A N 1
ATOM 2876 C CA . THR A 1 407 ? 79.604 -37.394 -15.329 1.000 33.499 384 THR A CA 1
ATOM 2877 C C . THR A 1 407 ? 78.469 -38.310 -15.717 1.000 37.340 384 THR A C 1
ATOM 2878 O O . THR A 1 407 ? 77.513 -37.864 -16.346 1.000 46.839 384 THR A O 1
ATOM 2882 N N . GLY A 1 408 ? 78.570 -39.594 -15.358 1.000 39.810 385 GLY A N 1
ATOM 2883 C CA . GLY A 1 408 ? 77.497 -40.510 -15.714 1.000 36.737 385 GLY A CA 1
ATOM 2884 C C . GLY A 1 408 ? 76.441 -40.582 -14.614 1.000 38.918 385 GLY A C 1
ATOM 2885 O O . GLY A 1 408 ? 76.772 -40.483 -13.426 1.000 45.526 385 GLY A O 1
ATOM 2886 N N . ALA A 1 409 ? 75.172 -40.762 -14.997 1.000 39.647 386 ALA A N 1
ATOM 2887 C CA . ALA A 1 409 ? 74.135 -40.861 -13.973 1.000 44.109 386 ALA A CA 1
ATOM 2888 C C . ALA A 1 409 ? 73.252 -42.074 -14.251 1.000 51.171 386 ALA A C 1
ATOM 2889 O O . ALA A 1 409 ? 73.021 -42.418 -15.424 1.000 44.884 386 ALA A O 1
ATOM 2891 N N . MET A 1 410 ? 72.785 -42.681 -13.141 1.000 41.748 387 MET A N 1
ATOM 2892 C CA . MET A 1 410 ? 71.805 -43.741 -13.164 1.000 40.118 387 MET A CA 1
ATOM 2893 C C . MET A 1 410 ? 70.780 -43.498 -12.060 1.000 43.984 387 MET A C 1
ATOM 2894 O O . MET A 1 410 ? 71.074 -42.871 -11.036 1.000 44.957 387 MET A O 1
ATOM 2899 N N . THR A 1 411 ? 69.553 -43.974 -12.296 1.000 46.721 388 THR A N 1
ATOM 2900 C CA . THR A 1 411 ? 68.467 -43.621 -11.398 1.000 49.293 388 THR A CA 1
ATOM 2901 C C . THR A 1 411 ? 67.446 -44.748 -11.339 1.000 50.250 388 THR A C 1
ATOM 2902 O O . THR A 1 411 ? 67.397 -45.583 -12.222 1.000 48.652 388 THR A O 1
ATOM 2906 N N . ASN A 1 412 ? 66.587 -44.747 -10.322 1.000 53.158 389 ASN A N 1
ATOM 2907 C CA . ASN A 1 412 ? 65.483 -45.697 -10.340 1.000 48.734 389 ASN A CA 1
ATOM 2908 C C . ASN A 1 412 ? 64.155 -44.952 -10.343 1.000 48.895 389 ASN A C 1
ATOM 2909 O O . ASN A 1 412 ? 63.171 -45.556 -9.965 1.000 62.366 389 ASN A O 1
ATOM 2914 N N . ASN A 1 413 ? 64.165 -43.658 -10.704 1.000 46.731 390 ASN A N 1
ATOM 2915 C CA . ASN A 1 413 ? 63.062 -42.730 -10.526 1.000 42.193 390 ASN A CA 1
ATOM 2916 C C . ASN A 1 413 ? 63.250 -41.483 -11.387 1.000 41.453 390 ASN A C 1
ATOM 2917 O O . ASN A 1 413 ? 63.955 -40.554 -11.004 1.000 47.015 390 ASN A O 1
ATOM 2922 N N . ALA A 1 414 ? 62.567 -41.440 -12.532 1.000 45.314 391 ALA A N 1
ATOM 2923 C CA . ALA A 1 414 ? 62.632 -40.326 -13.471 1.000 44.457 391 ALA A CA 1
ATOM 2924 C C . ALA A 1 414 ? 62.305 -38.973 -12.822 1.000 48.719 391 ALA A C 1
ATOM 2925 O O . ALA A 1 414 ? 62.946 -37.969 -13.136 1.000 49.507 391 ALA A O 1
ATOM 2927 N N . ALA A 1 415 ? 61.334 -38.923 -11.901 1.000 53.172 392 ALA A N 1
ATOM 2928 C CA . ALA A 1 415 ? 60.930 -37.608 -11.409 1.000 56.042 392 ALA A CA 1
ATOM 2929 C C . ALA A 1 415 ? 62.079 -36.972 -10.638 1.000 52.682 392 ALA A C 1
ATOM 2930 O O . ALA A 1 415 ? 62.399 -35.801 -10.840 1.000 52.519 392 ALA A O 1
ATOM 2932 N N . PHE A 1 416 ? 62.656 -37.765 -9.735 1.000 48.461 393 PHE A N 1
ATOM 2933 C CA . PHE A 1 416 ? 63.753 -37.311 -8.902 1.000 52.460 393 PHE A CA 1
ATOM 2934 C C . PHE A 1 416 ? 64.978 -37.011 -9.764 1.000 57.526 393 PHE A C 1
ATOM 2935 O O . PHE A 1 416 ? 65.669 -36.020 -9.515 1.000 57.003 393 PHE A O 1
ATOM 2943 N N . TYR A 1 417 ? 65.204 -37.851 -10.786 1.000 50.151 394 TYR A N 1
ATOM 2944 C CA . TYR A 1 417 ? 66.287 -37.608 -11.717 1.000 52.916 394 TYR A CA 1
ATOM 2945 C C . TYR A 1 417 ? 66.129 -36.241 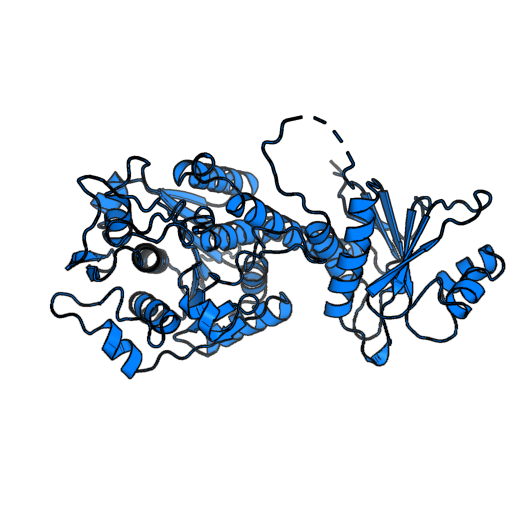-12.408 1.000 57.577 394 TYR A C 1
ATOM 2946 O O . TYR A 1 417 ? 67.111 -35.518 -12.602 1.000 63.073 394 TYR A O 1
ATOM 2955 N N . GLU A 1 418 ? 64.899 -35.862 -12.768 1.000 58.095 395 GLU A N 1
ATOM 2956 C CA . GLU A 1 418 ? 64.691 -34.557 -13.384 1.000 61.392 395 GLU A CA 1
ATOM 2957 C C . GLU A 1 418 ? 65.212 -33.444 -12.466 1.000 57.389 395 GLU A C 1
ATOM 2958 O O . GLU A 1 418 ? 65.802 -32.476 -12.941 1.000 54.546 395 GLU A O 1
ATOM 2964 N N . GLN A 1 419 ? 65.001 -33.595 -11.151 1.000 48.170 396 GLN A N 1
ATOM 2965 C CA . GLN A 1 419 ? 65.449 -32.594 -10.204 1.000 51.217 396 GLN A CA 1
ATOM 2966 C C . GLN A 1 419 ? 66.977 -32.555 -10.199 1.000 57.576 396 GLN A C 1
ATOM 2967 O O . GLN A 1 419 ? 67.553 -31.466 -10.290 1.000 48.833 396 GLN A O 1
ATOM 2973 N N . VAL A 1 420 ? 67.613 -33.749 -10.174 1.000 52.440 397 VAL A N 1
ATOM 2974 C CA . VAL A 1 420 ? 69.066 -33.822 -10.202 1.000 46.369 397 VAL A CA 1
ATOM 2975 C C . VAL A 1 420 ? 69.621 -33.285 -11.523 1.000 46.343 397 VAL A C 1
ATOM 2976 O O . VAL A 1 420 ? 70.586 -32.527 -11.515 1.000 42.765 397 VAL A O 1
ATOM 2980 N N . ALA A 1 421 ? 68.996 -33.630 -12.651 1.000 45.353 398 ALA A N 1
ATOM 2981 C CA . ALA A 1 421 ? 69.460 -33.134 -13.942 1.000 46.720 398 ALA A CA 1
ATOM 2982 C C . ALA A 1 421 ? 69.416 -31.612 -14.021 1.000 49.757 398 ALA A C 1
ATOM 2983 O O . ALA A 1 421 ? 70.291 -31.017 -14.653 1.000 55.693 398 ALA A O 1
ATOM 2985 N N . GLU A 1 422 ? 68.338 -31.012 -13.479 1.000 58.491 399 GLU A N 1
ATOM 2986 C CA . GLU A 1 422 ? 68.108 -29.576 -13.576 1.000 60.543 399 GLU A CA 1
ATOM 2987 C C . GLU A 1 422 ? 69.121 -28.856 -12.688 1.000 55.539 399 GLU A C 1
ATOM 2988 O O . GLU A 1 422 ? 69.689 -27.846 -13.091 1.000 57.237 399 GLU A O 1
ATOM 2994 N N . SER A 1 423 ? 69.350 -29.415 -11.491 1.000 53.903 400 SER A N 1
ATOM 2995 C CA . SER A 1 423 ? 70.413 -28.987 -10.599 1.000 47.372 400 SER A CA 1
ATOM 2996 C C . SER A 1 423 ? 71.722 -28.907 -11.381 1.000 53.871 400 SER A C 1
ATOM 2997 O O . SER A 1 423 ? 72.400 -27.878 -11.360 1.000 53.510 400 SER A O 1
ATOM 3000 N N . ALA A 1 424 ? 72.067 -29.989 -12.099 1.000 55.800 401 ALA A N 1
ATOM 3001 C CA . ALA A 1 424 ? 73.311 -30.030 -12.857 1.000 49.942 401 ALA A CA 1
ATOM 3002 C C . ALA A 1 424 ? 73.288 -29.005 -13.991 1.000 47.065 401 ALA A C 1
ATOM 3003 O O . ALA A 1 424 ? 74.324 -28.456 -14.354 1.000 52.242 401 ALA A O 1
ATOM 3005 N N . LYS A 1 425 ? 72.110 -28.764 -14.566 1.000 46.274 402 LYS A N 1
ATOM 3006 C CA . LYS A 1 425 ? 72.017 -27.756 -15.608 1.000 52.972 402 LYS A CA 1
ATOM 3007 C C . LYS A 1 425 ? 72.318 -26.367 -15.033 1.000 60.068 402 LYS A C 1
ATOM 3008 O O . LYS A 1 425 ? 73.017 -25.615 -15.700 1.000 62.874 402 LYS A O 1
ATOM 3014 N N . GLU A 1 426 ? 71.844 -26.064 -13.803 1.000 51.367 403 GLU A N 1
ATOM 3015 C CA . GLU A 1 426 ? 72.113 -24.810 -13.112 1.000 54.973 403 GLU A CA 1
ATOM 3016 C C . GLU A 1 426 ? 73.569 -24.702 -12.656 1.000 58.669 403 GLU A C 1
ATOM 3017 O O . GLU A 1 426 ? 74.171 -23.650 -12.842 1.000 59.946 403 GLU A O 1
ATOM 3023 N N . SER A 1 427 ? 74.086 -25.761 -12.002 1.000 58.096 404 SER A N 1
ATOM 3024 C CA . SER A 1 427 ? 75.472 -25.959 -11.598 1.000 48.206 404 SER A CA 1
ATOM 3025 C C . SER A 1 427 ? 76.421 -25.583 -12.723 1.000 54.593 404 SER A C 1
ATOM 3026 O O . SER A 1 427 ? 77.509 -25.060 -12.489 1.000 66.922 404 SER A O 1
ATOM 3029 N N . GLY A 1 428 ? 76.019 -25.943 -13.942 1.000 52.561 405 GLY A N 1
ATOM 3030 C CA . GLY A 1 428 ? 76.938 -25.951 -15.058 1.000 45.178 405 GLY A CA 1
ATOM 3031 C C . GLY A 1 428 ? 77.789 -27.215 -15.128 1.000 49.480 405 GLY A C 1
ATOM 3032 O O . GLY A 1 428 ? 78.621 -27.267 -16.007 1.000 52.793 405 GLY A O 1
ATOM 3033 N N . GLU A 1 429 ? 77.592 -28.220 -14.241 1.000 51.799 406 GLU A N 1
ATOM 3034 C CA . GLU A 1 429 ? 78.370 -29.464 -14.263 1.000 47.210 406 GLU A CA 1
ATOM 3035 C C . GLU A 1 429 ? 77.617 -30.542 -15.054 1.000 49.710 406 GLU A C 1
ATOM 3036 O O . GLU A 1 429 ? 76.566 -31.012 -14.614 1.000 48.272 406 GLU A O 1
ATOM 3042 N N . PRO A 1 430 ? 78.097 -30.990 -16.242 1.000 45.647 407 PRO A N 1
ATOM 3043 C CA . PRO A 1 430 ? 77.285 -31.833 -17.128 1.000 44.321 407 PRO A CA 1
ATOM 3044 C C . PRO A 1 430 ? 77.168 -33.266 -16.633 1.000 44.986 407 PRO A C 1
ATOM 3045 O O . PRO A 1 430 ? 78.154 -33.859 -16.202 1.000 50.382 407 PRO A O 1
ATOM 3049 N N . ILE A 1 431 ? 75.948 -33.791 -16.777 1.000 41.711 408 ILE A N 1
ATOM 3050 C CA . ILE A 1 431 ? 75.497 -35.097 -16.355 1.000 36.881 408 ILE A CA 1
ATOM 3051 C C . ILE A 1 431 ? 74.823 -35.759 -17.559 1.000 39.516 408 ILE A C 1
ATOM 3052 O O . ILE A 1 431 ? 74.392 -35.083 -18.481 1.000 46.345 408 ILE A O 1
ATOM 3057 N N . TRP A 1 432 ? 74.872 -37.090 -17.634 1.000 42.786 409 TRP A N 1
ATOM 3058 C CA . TRP A 1 432 ? 74.180 -37.844 -18.673 1.000 42.289 409 TRP A CA 1
ATOM 3059 C C . TRP A 1 432 ? 73.730 -39.206 -18.122 1.000 46.625 409 TRP A C 1
ATOM 3060 O O . TRP A 1 432 ? 74.487 -39.941 -17.468 1.000 43.521 409 TRP A O 1
ATOM 3071 N N . GLN A 1 433 ? 72.447 -39.506 -18.325 1.000 41.961 410 GLN A N 1
ATOM 3072 C CA . GLN A 1 433 ? 71.916 -40.747 -17.811 1.000 42.055 410 GLN A CA 1
ATOM 3073 C C . GLN A 1 433 ? 72.245 -41.944 -18.710 1.000 44.031 410 GLN A C 1
ATOM 3074 O O . GLN A 1 433 ? 72.283 -41.841 -19.945 1.000 37.665 410 GLN A O 1
ATOM 3080 N N . LEU A 1 434 ? 72.519 -43.072 -18.038 1.000 40.258 411 LEU A N 1
ATOM 3081 C CA . LEU A 1 434 ? 72.771 -44.378 -18.622 1.000 41.020 411 LEU A CA 1
ATOM 3082 C C . LEU A 1 434 ? 71.658 -45.265 -18.093 1.000 40.641 411 LEU A C 1
ATOM 3083 O O . LEU A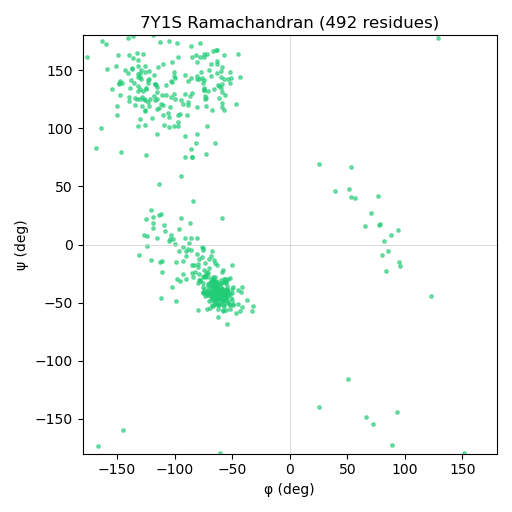 1 434 ? 71.186 -45.045 -16.983 1.000 48.603 411 LEU A O 1
ATOM 3088 N N . PRO A 1 435 ? 71.168 -46.250 -18.875 1.000 42.378 412 PRO A N 1
ATOM 3089 C CA . PRO A 1 435 ? 69.967 -46.997 -18.492 1.000 40.957 412 PRO A CA 1
ATOM 3090 C C . PRO A 1 435 ? 70.312 -48.079 -17.484 1.000 42.022 412 PRO A C 1
ATOM 3091 O O . PRO A 1 435 ? 71.393 -48.644 -17.549 1.000 41.706 412 PRO A O 1
ATOM 3095 N N . ILE A 1 436 ? 69.390 -48.337 -16.548 1.000 46.654 413 ILE A N 1
ATOM 3096 C CA . ILE A 1 436 ? 69.285 -49.629 -15.876 1.000 42.531 413 ILE A CA 1
ATOM 3097 C C . ILE A 1 436 ? 68.065 -50.381 -16.421 1.000 46.607 413 ILE A C 1
ATOM 3098 O O . ILE A 1 436 ? 66.937 -49.947 -16.227 1.000 55.212 413 ILE A O 1
ATOM 3103 N N . THR A 1 437 ? 68.293 -51.497 -17.119 1.000 41.427 414 THR A N 1
ATOM 3104 C CA . THR A 1 437 ? 67.206 -52.311 -17.645 1.000 40.029 414 THR A CA 1
ATOM 3105 C C . THR A 1 437 ? 67.056 -53.579 -16.806 1.000 46.535 414 THR A C 1
ATOM 3106 O O . THR A 1 437 ? 67.871 -53.863 -15.933 1.000 51.836 414 THR A O 1
ATOM 3110 N N . GLU A 1 438 ? 66.020 -54.363 -17.119 1.000 51.087 415 GLU A N 1
ATOM 3111 C CA . GLU A 1 438 ? 65.775 -55.618 -16.437 1.000 47.193 415 GLU A CA 1
ATOM 3112 C C . GLU A 1 438 ? 66.926 -56.589 -16.713 1.000 45.169 415 GLU A C 1
ATOM 3113 O O . GLU A 1 438 ? 67.360 -57.340 -15.833 1.000 48.805 415 GLU A O 1
ATOM 3119 N N . LYS A 1 439 ? 67.450 -56.544 -17.937 1.000 42.290 416 LYS A N 1
ATOM 3120 C CA . LYS A 1 439 ? 68.555 -57.410 -18.328 1.000 44.177 416 LYS A CA 1
ATOM 3121 C C . LYS A 1 439 ? 69.767 -57.083 -17.457 1.000 42.307 416 LYS A C 1
ATOM 3122 O O . LYS A 1 439 ? 70.488 -57.995 -17.014 1.000 39.803 416 LYS A O 1
ATOM 3128 N N . ASP A 1 440 ? 69.934 -55.775 -17.195 1.000 39.523 417 ASP A N 1
ATOM 3129 C CA . ASP A 1 440 ? 71.002 -55.308 -16.323 1.000 41.962 417 ASP A CA 1
ATOM 3130 C C . ASP A 1 440 ? 70.856 -55.867 -14.904 1.000 42.781 417 ASP A C 1
ATOM 3131 O O . ASP A 1 440 ? 71.842 -56.359 -14.350 1.000 48.105 417 ASP A O 1
ATOM 3136 N N . LYS A 1 441 ? 69.641 -55.824 -14.321 1.000 45.294 418 LYS A N 1
ATOM 3137 C CA . LYS A 1 441 ? 69.450 -56.396 -12.988 1.000 50.331 418 LYS A CA 1
ATOM 3138 C C . LYS A 1 441 ? 69.629 -57.906 -13.030 1.000 44.132 418 LYS A C 1
ATOM 3139 O O . LYS A 1 441 ? 70.085 -58.483 -12.067 1.000 44.312 418 LYS A O 1
ATOM 3145 N N . LYS A 1 442 ? 69.316 -58.521 -14.168 1.000 48.186 419 LYS A N 1
ATOM 3146 C CA . LYS A 1 442 ? 69.571 -59.938 -14.320 1.000 53.469 419 LYS A CA 1
ATOM 3147 C C . LYS A 1 442 ? 71.067 -60.235 -14.145 1.000 51.801 419 LYS A C 1
ATOM 3148 O O . LYS A 1 442 ? 71.435 -61.104 -13.346 1.000 52.135 419 LYS A O 1
ATOM 3154 N N . ARG A 1 443 ? 71.932 -59.485 -14.844 1.000 42.758 420 ARG A N 1
ATOM 3155 C CA . ARG A 1 443 ? 73.375 -59.691 -14.739 1.000 48.362 420 ARG A CA 1
ATOM 3156 C C . ARG A 1 443 ? 73.897 -59.558 -13.301 1.000 50.294 420 ARG A C 1
ATOM 3157 O O . ARG A 1 443 ? 74.769 -60.325 -12.877 1.000 53.938 420 ARG A O 1
ATOM 3165 N N . VAL A 1 444 ? 73.414 -58.552 -12.568 1.000 49.659 421 VAL A N 1
ATOM 3166 C CA . VAL A 1 444 ? 73.939 -58.266 -11.239 1.000 48.499 421 VAL A CA 1
ATOM 3167 C C . VAL A 1 444 ? 73.413 -59.286 -10.240 1.000 46.796 421 VAL A C 1
ATOM 3168 O O . VAL A 1 444 ? 74.093 -59.542 -9.239 1.000 52.151 421 VAL A O 1
ATOM 3172 N N . ARG A 1 445 ? 72.214 -59.843 -10.520 1.000 45.648 422 ARG A N 1
ATOM 3173 C CA . ARG A 1 445 ? 71.621 -60.897 -9.692 1.000 47.411 422 ARG A CA 1
ATOM 3174 C C . ARG A 1 445 ? 72.235 -62.257 -10.032 1.000 51.441 422 ARG A C 1
ATOM 3175 O O . ARG A 1 445 ? 72.053 -63.232 -9.314 1.000 56.799 422 ARG A O 1
ATOM 3183 N N . ASN A 1 446 ? 73.050 -62.304 -11.086 1.000 52.492 423 ASN A N 1
ATOM 3184 C CA . ASN A 1 446 ? 73.632 -63.555 -11.513 1.000 46.032 423 ASN A CA 1
ATOM 3185 C C . ASN A 1 446 ? 74.858 -63.911 -10.688 1.000 49.035 423 ASN A C 1
ATOM 3186 O O . ASN A 1 446 ? 75.997 -63.617 -11.037 1.000 45.780 423 ASN A O 1
ATOM 3191 N N . SER A 1 447 ? 74.618 -64.583 -9.578 1.000 49.928 424 SER A N 1
ATOM 3192 C CA . SER A 1 447 ? 75.735 -65.083 -8.820 1.000 45.695 424 SER A CA 1
ATOM 3193 C C . SER A 1 447 ? 75.393 -66.508 -8.431 1.000 50.602 424 SER A C 1
ATOM 3194 O O . SER A 1 447 ? 74.254 -66.764 -8.050 1.000 48.299 424 SER A O 1
ATOM 3197 N N . GLN A 1 448 ? 76.370 -67.419 -8.507 1.000 54.887 425 GLN A N 1
ATOM 3198 C CA . GLN A 1 448 ? 76.052 -68.788 -8.137 1.000 60.262 425 GLN A CA 1
ATOM 3199 C C . GLN A 1 448 ? 75.764 -68.873 -6.632 1.000 60.442 425 GLN A C 1
ATOM 3200 O O . GLN A 1 448 ? 74.914 -69.658 -6.201 1.000 55.990 425 GLN A O 1
ATOM 3206 N N . MET A 1 449 ? 76.426 -68.006 -5.847 1.000 53.026 426 MET A N 1
ATOM 3207 C CA . MET A 1 449 ? 76.503 -68.193 -4.409 1.000 52.297 426 MET A CA 1
ATOM 3208 C C . MET A 1 449 ? 75.716 -67.144 -3.611 1.000 54.309 426 MET A C 1
ATOM 3209 O O . MET A 1 449 ? 75.332 -67.439 -2.482 1.000 46.142 426 MET A O 1
ATOM 3214 N N . ALA A 1 450 ? 75.461 -65.944 -4.170 1.000 48.460 427 ALA A N 1
ATOM 3215 C CA . ALA A 1 450 ? 74.872 -64.879 -3.368 1.000 39.857 427 ALA A CA 1
ATOM 3216 C C . ALA A 1 450 ? 73.755 -64.159 -4.117 1.000 47.810 427 ALA A C 1
ATOM 3217 O O . ALA A 1 450 ? 73.468 -64.491 -5.269 1.000 54.586 427 ALA A O 1
ATOM 3219 N N . ASP A 1 451 ? 73.136 -63.170 -3.448 1.000 47.360 428 ASP A N 1
ATOM 3220 C CA . ASP A 1 451 ? 72.040 -62.396 -4.019 1.000 45.796 428 ASP A CA 1
ATOM 3221 C C . ASP A 1 451 ? 72.516 -61.544 -5.187 1.000 48.777 428 ASP A C 1
ATOM 3222 O O . ASP A 1 451 ? 71.781 -61.307 -6.158 1.000 52.189 428 ASP A O 1
ATOM 3227 N N . LEU A 1 452 ? 73.776 -61.108 -5.080 1.000 53.422 429 LEU A N 1
ATOM 3228 C CA . LEU A 1 452 ? 74.325 -60.064 -5.926 1.000 47.488 429 LEU A CA 1
ATOM 3229 C C . LEU A 1 452 ? 75.778 -60.390 -6.253 1.000 52.350 429 LEU A C 1
ATOM 3230 O O . LEU A 1 452 ? 76.509 -60.994 -5.456 1.000 49.357 429 LEU A O 1
ATOM 3235 N N . ASN A 1 453 ? 76.170 -59.920 -7.439 1.000 54.161 430 ASN A N 1
ATOM 3236 C CA . ASN A 1 453 ? 77.473 -60.130 -8.031 1.000 47.498 430 ASN A CA 1
ATOM 3237 C C . ASN A 1 453 ? 78.147 -58.753 -8.122 1.000 48.855 430 ASN A C 1
ATOM 3238 O O . ASN A 1 453 ? 77.662 -57.885 -8.840 1.000 55.304 430 ASN A O 1
ATOM 3243 N N . ASN A 1 454 ? 79.275 -58.550 -7.415 1.000 42.031 431 ASN A N 1
ATOM 3244 C CA . ASN A 1 454 ? 79.906 -57.245 -7.334 1.000 41.362 431 ASN A CA 1
ATOM 3245 C C . ASN A 1 454 ? 80.673 -56.857 -8.603 1.000 51.628 431 ASN A C 1
ATOM 3246 O O . ASN A 1 454 ? 81.197 -55.738 -8.666 1.000 50.962 431 ASN A O 1
ATOM 3251 N N . SER A 1 455 ? 80.741 -57.735 -9.616 1.000 42.573 432 SER A N 1
ATOM 3252 C CA . SER A 1 455 ? 81.543 -57.364 -10.776 1.000 45.018 432 SER A CA 1
ATOM 3253 C C . SER A 1 455 ? 81.301 -58.312 -11.948 1.000 49.606 432 SER A C 1
ATOM 3254 O O . SER A 1 455 ? 81.999 -59.326 -12.112 1.000 46.420 432 SER A O 1
ATOM 3257 N N . PRO A 1 456 ? 80.235 -58.084 -12.741 1.000 43.764 433 PRO A N 1
ATOM 3258 C CA . PRO A 1 456 ? 79.949 -58.957 -13.881 1.000 41.937 433 PRO A CA 1
ATOM 3259 C C . PRO A 1 456 ? 80.793 -58.846 -15.158 1.000 48.265 433 PRO A C 1
ATOM 3260 O O . PRO A 1 456 ? 80.602 -59.662 -16.045 1.000 55.391 433 PRO A O 1
ATOM 3264 N N . GLY A 1 457 ? 81.732 -57.888 -15.271 1.000 43.582 434 GLY A N 1
ATOM 3265 C CA . GLY A 1 457 ? 82.470 -57.742 -16.517 1.000 43.996 434 GLY A CA 1
ATOM 3266 C C . GLY A 1 457 ? 82.474 -56.313 -17.055 1.000 54.735 434 GLY A C 1
ATOM 3267 O O . GLY A 1 457 ? 81.874 -55.404 -16.444 1.000 55.736 434 GLY A O 1
ATOM 3268 N N . ARG A 1 458 ? 83.186 -56.131 -18.186 1.000 49.532 435 ARG A N 1
ATOM 3269 C CA . ARG A 1 458 ? 83.420 -54.796 -18.743 1.000 50.828 435 ARG A CA 1
ATOM 3270 C C . ARG A 1 458 ? 82.183 -54.314 -19.519 1.000 48.248 435 ARG A C 1
ATOM 3271 O O . ARG A 1 458 ? 82.044 -53.127 -19.791 1.000 51.667 435 ARG A O 1
ATOM 3279 N N . GLU A 1 459 ? 81.269 -55.229 -19.871 1.000 42.915 436 GLU A N 1
ATOM 3280 C CA . GLU A 1 459 ? 80.115 -54.905 -20.705 1.000 46.317 436 GLU A CA 1
ATOM 3281 C C . GLU A 1 459 ? 79.132 -54.107 -19.876 1.000 43.281 436 GLU A C 1
ATOM 3282 O O . GLU A 1 459 ? 78.628 -54.647 -18.884 1.000 53.682 436 GLU A O 1
ATOM 3288 N N . GLY A 1 460 ? 78.867 -52.866 -20.323 1.000 43.944 437 GLY A N 1
ATOM 3289 C CA . GLY A 1 460 ? 78.091 -51.895 -19.571 1.000 36.684 437 GLY A CA 1
ATOM 3290 C C . GLY A 1 460 ? 78.650 -51.777 -18.165 1.000 43.798 437 GLY A C 1
ATOM 3291 O O . GLY A 1 460 ? 77.924 -51.860 -17.156 1.000 45.453 437 GLY A O 1
ATOM 3292 N N . HIS A 1 461 ? 79.982 -51.642 -18.144 1.000 44.500 438 HIS A N 1
ATOM 3293 C CA . HIS A 1 461 ? 80.768 -51.588 -16.925 1.000 44.314 438 HIS A CA 1
ATOM 3294 C C . HIS A 1 461 ? 80.157 -50.633 -15.874 1.000 47.054 438 HIS A C 1
ATOM 3295 O O . HIS A 1 461 ? 79.854 -51.063 -14.768 1.000 45.458 438 HIS A O 1
ATOM 3302 N N . ALA A 1 462 ? 79.993 -49.339 -16.218 1.000 43.665 439 ALA A N 1
ATOM 3303 C CA . ALA A 1 462 ? 79.449 -48.328 -15.327 1.000 42.891 439 ALA A CA 1
ATOM 3304 C C . ALA A 1 462 ? 78.013 -48.635 -14.907 1.000 47.604 439 ALA A C 1
ATOM 3305 O O . ALA A 1 462 ? 77.660 -48.393 -13.753 1.000 58.973 439 ALA A O 1
ATOM 3307 N N . ILE A 1 463 ? 77.204 -49.173 -15.833 1.000 48.665 440 ILE A N 1
ATOM 3308 C CA . ILE A 1 463 ? 75.830 -49.561 -15.545 1.000 43.969 440 ILE A CA 1
ATOM 3309 C C . ILE A 1 463 ? 75.799 -50.740 -14.561 1.000 44.771 440 ILE A C 1
ATOM 3310 O O . ILE A 1 463 ? 74.878 -50.853 -13.744 1.000 41.060 440 ILE A O 1
ATOM 3315 N N . MET A 1 464 ? 76.780 -51.644 -14.643 1.000 40.663 441 MET A N 1
ATOM 3316 C CA . MET A 1 464 ? 76.743 -52.732 -13.678 1.000 39.875 441 MET A CA 1
ATOM 3317 C C . MET A 1 464 ? 76.869 -52.173 -12.265 1.000 43.956 441 MET A C 1
ATOM 3318 O O . MET A 1 464 ? 76.198 -52.647 -11.352 1.000 39.051 441 MET A O 1
ATOM 3323 N N . ALA A 1 465 ? 77.689 -51.125 -12.096 1.000 42.886 442 ALA A N 1
ATOM 3324 C CA . ALA A 1 465 ? 77.922 -50.634 -10.755 1.000 37.737 442 ALA A CA 1
ATOM 3325 C C . ALA A 1 465 ? 76.696 -49.850 -10.268 1.000 41.607 442 ALA A C 1
ATOM 3326 O O . ALA A 1 465 ? 76.245 -50.061 -9.135 1.000 46.105 442 ALA A O 1
ATOM 3328 N N . GLY A 1 466 ? 76.089 -49.043 -11.159 1.000 38.753 443 GLY A N 1
ATOM 3329 C CA . GLY A 1 466 ? 74.834 -48.350 -10.875 1.000 37.298 443 GLY A CA 1
ATOM 3330 C C . GLY A 1 466 ? 73.736 -49.344 -10.476 1.000 45.357 443 GLY A C 1
ATOM 3331 O O . GLY A 1 466 ? 73.097 -49.191 -9.429 1.000 44.502 443 GLY A O 1
ATOM 3332 N N . THR A 1 467 ? 73.568 -50.399 -11.302 1.000 43.630 444 THR A N 1
ATOM 3333 C CA . THR A 1 467 ? 72.546 -51.425 -11.117 1.000 44.217 444 THR A CA 1
ATOM 3334 C C . THR A 1 467 ? 72.678 -52.101 -9.748 1.000 41.292 444 THR A C 1
ATOM 3335 O O . THR A 1 467 ? 71.694 -52.293 -9.044 1.000 40.659 444 THR A O 1
ATOM 3339 N N . PHE A 1 468 ? 73.914 -52.399 -9.343 1.000 41.942 445 PHE A N 1
ATOM 3340 C CA . PHE A 1 468 ? 74.160 -53.000 -8.047 1.000 39.063 445 PHE A CA 1
ATOM 3341 C C . PHE A 1 468 ? 73.681 -52.052 -6.939 1.000 46.508 445 PHE A C 1
ATOM 3342 O O . PHE A 1 468 ? 72.984 -52.485 -6.013 1.000 46.217 445 PHE A O 1
ATOM 3350 N N . LEU A 1 469 ? 74.018 -50.756 -7.055 1.000 41.180 446 LEU A N 1
ATOM 3351 C CA . LEU A 1 469 ? 73.709 -49.818 -5.991 1.000 40.830 446 LEU A CA 1
ATOM 3352 C C . LEU A 1 469 ? 72.194 -49.662 -5.840 1.000 46.592 446 LEU A C 1
ATOM 3353 O O . LEU A 1 469 ? 71.675 -49.679 -4.712 1.000 41.669 446 LEU A O 1
ATOM 3358 N N . GLY A 1 470 ? 71.490 -49.564 -6.983 1.000 42.161 447 GLY A N 1
ATOM 3359 C CA . GLY A 1 470 ? 70.043 -49.422 -6.993 1.000 40.471 447 GLY A CA 1
ATOM 3360 C C . GLY A 1 470 ? 69.299 -50.573 -6.303 1.000 43.849 447 GLY A C 1
ATOM 3361 O O . GLY A 1 470 ? 68.172 -50.424 -5.862 1.000 55.896 447 GLY A O 1
ATOM 3362 N N . GLU A 1 471 ? 69.899 -51.749 -6.200 1.000 47.342 448 GLU A N 1
ATOM 3363 C CA . GLU A 1 471 ? 69.242 -52.794 -5.443 1.000 45.157 448 GLU A CA 1
ATOM 3364 C C . GLU A 1 471 ? 69.193 -52.405 -3.969 1.000 51.748 448 GLU A C 1
ATOM 3365 O O . GLU A 1 471 ? 68.316 -52.885 -3.254 1.000 55.868 448 GLU A O 1
ATOM 3371 N N . PHE A 1 472 ? 70.161 -51.598 -3.504 1.000 47.924 449 PHE A N 1
ATOM 3372 C CA . PHE A 1 472 ? 70.172 -51.238 -2.096 1.000 45.795 449 PHE A CA 1
ATOM 3373 C C . PHE A 1 472 ? 69.208 -50.085 -1.876 1.000 48.239 449 PHE A C 1
ATOM 3374 O O . PHE A 1 472 ? 68.679 -49.928 -0.774 1.000 52.691 449 PHE A O 1
ATOM 3382 N N . ALA A 1 473 ? 68.964 -49.352 -2.966 1.000 49.198 450 ALA A N 1
ATOM 3383 C CA . ALA A 1 473 ? 68.069 -48.206 -2.990 1.000 55.881 450 ALA A CA 1
ATOM 3384 C C . ALA A 1 473 ? 66.628 -48.671 -2.803 1.000 57.374 450 ALA A C 1
ATOM 3385 O O . ALA A 1 473 ? 65.858 -47.949 -2.169 1.000 60.375 450 ALA A O 1
ATOM 3387 N N . GLU A 1 474 ? 66.306 -49.889 -3.291 1.000 62.182 451 GLU A N 1
ATOM 3388 C CA . GLU A 1 474 ? 64.956 -50.457 -3.271 1.000 56.389 451 GLU A CA 1
ATOM 3389 C C . GLU A 1 474 ? 64.014 -49.409 -3.864 1.000 56.170 451 GLU A C 1
ATOM 3390 O O . GLU A 1 474 ? 64.203 -48.972 -4.990 1.000 56.479 451 GLU A O 1
ATOM 3396 N N . ASN A 1 475 ? 63.078 -48.898 -3.055 1.000 61.932 452 ASN A N 1
ATOM 3397 C CA . ASN A 1 475 ? 62.014 -48.062 -3.591 1.000 57.026 452 ASN A CA 1
ATOM 3398 C C . ASN A 1 475 ? 62.267 -46.566 -3.429 1.000 53.787 452 ASN A C 1
ATOM 3399 O O . ASN A 1 475 ? 61.609 -45.766 -4.087 1.000 56.844 452 ASN A O 1
ATOM 3404 N N . THR A 1 476 ? 63.230 -46.192 -2.578 1.000 45.823 453 THR A N 1
ATOM 3405 C CA . THR A 1 476 ? 63.573 -44.801 -2.365 1.000 42.593 453 THR A CA 1
ATOM 3406 C C . THR A 1 476 ? 64.079 -44.162 -3.665 1.000 50.855 453 THR A C 1
ATOM 3407 O O . THR A 1 476 ? 65.003 -44.663 -4.309 1.000 50.092 453 THR A O 1
ATOM 3411 N N . PRO A 1 477 ? 63.499 -43.033 -4.123 1.000 51.512 454 PRO A N 1
ATOM 3412 C CA . PRO A 1 477 ? 63.971 -42.411 -5.359 1.000 49.781 454 PRO A CA 1
ATOM 3413 C C . PRO A 1 477 ? 65.460 -42.127 -5.213 1.000 49.173 454 PRO A C 1
ATOM 3414 O O . PRO A 1 477 ? 65.912 -41.544 -4.227 1.000 53.302 454 PRO A O 1
ATOM 3418 N N . TRP A 1 478 ? 66.232 -42.576 -6.205 1.000 51.737 455 TRP A N 1
ATOM 3419 C CA . TRP A 1 478 ? 67.675 -42.533 -6.060 1.000 48.385 455 TRP A CA 1
ATOM 3420 C C . TRP A 1 478 ? 68.370 -42.130 -7.357 1.000 46.828 455 TRP A C 1
ATOM 3421 O O . TRP A 1 478 ? 67.897 -42.422 -8.451 1.000 49.745 455 TRP A O 1
ATOM 3432 N N . VAL A 1 479 ? 69.501 -41.434 -7.204 1.000 49.867 456 VAL A N 1
ATOM 3433 C CA . VAL A 1 479 ? 70.387 -41.140 -8.315 1.000 49.493 456 VAL A CA 1
ATOM 3434 C C . VAL A 1 479 ? 71.817 -41.489 -7.909 1.000 52.826 456 VAL A C 1
ATOM 3435 O O . VAL A 1 479 ? 72.286 -41.145 -6.819 1.000 56.297 456 VAL A O 1
ATOM 3439 N N . HIS A 1 480 ? 72.490 -42.210 -8.809 1.000 51.292 457 HIS A N 1
ATOM 3440 C CA . HIS A 1 480 ? 73.903 -42.522 -8.658 1.000 44.103 457 HIS A CA 1
ATOM 3441 C C . HIS A 1 480 ? 74.715 -41.693 -9.650 1.000 42.109 457 HIS A C 1
ATOM 3442 O O . HIS A 1 480 ? 74.300 -41.547 -10.811 1.000 45.889 457 HIS A O 1
ATOM 3449 N N . LEU A 1 481 ? 75.854 -41.145 -9.187 1.000 41.362 458 LEU A N 1
ATOM 3450 C CA . LEU A 1 481 ? 76.721 -40.306 -10.018 1.000 41.926 458 LEU A CA 1
ATOM 3451 C C . LEU A 1 481 ? 78.142 -40.844 -10.011 1.000 43.814 458 LEU A C 1
ATOM 3452 O O . LEU A 1 481 ? 78.789 -40.878 -8.951 1.000 41.187 458 LEU A O 1
ATOM 3457 N N . ASP A 1 482 ? 78.594 -41.276 -11.204 1.000 42.344 459 ASP A N 1
ATOM 3458 C CA . ASP A 1 482 ? 79.922 -41.852 -11.337 1.000 41.931 459 ASP A CA 1
ATOM 3459 C C . ASP A 1 482 ? 80.850 -40.753 -11.826 1.000 41.389 459 ASP A C 1
ATOM 3460 O O . ASP A 1 482 ? 80.750 -40.335 -12.988 1.000 40.286 459 ASP A O 1
ATOM 3465 N N . ILE A 1 483 ? 81.769 -40.346 -10.937 1.000 37.029 460 ILE A N 1
ATOM 3466 C CA . ILE A 1 483 ? 82.657 -39.235 -11.248 1.000 42.599 460 ILE A CA 1
ATOM 3467 C C . ILE A 1 483 ? 84.100 -39.708 -11.368 1.000 43.655 460 ILE A C 1
ATOM 3468 O O . ILE A 1 483 ? 85.038 -38.893 -11.241 1.000 38.032 460 ILE A O 1
ATOM 3473 N N . ALA A 1 484 ? 84.257 -40.991 -11.710 1.000 38.627 461 ALA A N 1
ATOM 3474 C CA . ALA A 1 484 ? 85.599 -41.504 -11.953 1.000 37.230 461 ALA A CA 1
ATOM 3475 C C . ALA A 1 484 ? 86.309 -40.680 -13.023 1.000 35.320 461 ALA A C 1
ATOM 3476 O O . ALA A 1 484 ? 87.516 -40.519 -12.989 1.000 44.906 461 ALA A O 1
ATOM 3478 N N . GLY A 1 485 ? 85.576 -40.145 -13.991 1.000 40.706 462 GLY A N 1
ATOM 3479 C CA . GLY A 1 485 ? 86.283 -39.456 -15.051 1.000 41.889 462 GLY A CA 1
ATOM 3480 C C . GLY A 1 485 ? 86.371 -37.949 -14.818 1.000 40.605 462 GLY A C 1
ATOM 3481 O O . GLY A 1 485 ? 87.326 -37.339 -15.260 1.000 44.262 462 GLY A O 1
ATOM 3482 N N . THR A 1 486 ? 85.357 -37.375 -14.162 1.000 38.054 463 THR A N 1
ATOM 3483 C CA . THR A 1 486 ? 85.226 -35.939 -13.992 1.000 35.182 463 THR A CA 1
ATOM 3484 C C . THR A 1 486 ? 85.865 -35.460 -12.681 1.000 42.611 463 THR A C 1
ATOM 3485 O O . THR A 1 486 ? 86.022 -34.238 -12.539 1.000 38.890 463 THR A O 1
ATOM 3489 N N . ALA A 1 487 ? 86.180 -36.386 -11.735 1.000 35.926 464 ALA A N 1
ATOM 3490 C CA . ALA A 1 487 ? 86.748 -35.973 -10.451 1.000 34.976 464 ALA A CA 1
ATOM 3491 C C . ALA A 1 487 ? 88.186 -35.453 -10.585 1.000 42.240 464 ALA A C 1
ATOM 3492 O O . ALA A 1 487 ? 88.677 -34.756 -9.691 1.000 56.427 464 ALA A O 1
ATOM 3494 N N . THR A 1 488 ? 88.887 -35.789 -11.674 1.000 42.776 465 THR A N 1
ATOM 3495 C CA . THR A 1 488 ? 90.265 -35.331 -11.830 1.000 41.528 465 THR A CA 1
ATOM 3496 C C . THR A 1 488 ? 90.502 -34.922 -13.275 1.000 41.739 465 THR A C 1
ATOM 3497 O O . THR A 1 488 ? 89.697 -35.179 -14.155 1.000 47.673 465 THR A O 1
ATOM 3501 N N . ALA A 1 489 ? 91.571 -34.180 -13.496 1.000 44.016 466 ALA A N 1
ATOM 3502 C CA . ALA A 1 489 ? 91.880 -33.720 -14.834 1.000 42.092 466 ALA A CA 1
ATOM 3503 C C . ALA A 1 489 ? 93.398 -33.642 -14.946 1.000 45.673 466 ALA A C 1
ATOM 3504 O O . ALA A 1 489 ? 94.036 -33.264 -13.960 1.000 42.706 466 ALA A O 1
ATOM 3506 N N . ASN A 1 490 ? 93.925 -34.041 -16.121 1.000 52.206 467 ASN A N 1
ATOM 3507 C CA . ASN A 1 490 ? 95.345 -34.146 -16.446 1.000 60.360 467 ASN A CA 1
ATOM 3508 C C . ASN A 1 490 ? 95.979 -32.773 -16.576 1.000 67.092 467 ASN A C 1
ATOM 3509 O O . ASN A 1 490 ? 97.147 -32.609 -16.257 1.000 80.967 467 ASN A O 1
ATOM 3514 N N . LYS A 1 491 ? 95.215 -31.815 -17.103 1.000 71.201 468 LYS A N 1
ATOM 3515 C CA . LYS A 1 491 ? 95.756 -30.515 -17.428 1.000 69.214 468 LYS A CA 1
ATOM 3516 C C . LYS A 1 491 ? 94.930 -29.431 -16.738 1.000 60.338 468 LYS A C 1
ATOM 3517 O O . LYS A 1 491 ? 93.733 -29.595 -16.534 1.000 72.486 468 LYS A O 1
ATOM 3523 N N . ALA A 1 492 ? 95.594 -28.326 -16.382 1.000 62.641 469 ALA A N 1
ATOM 3524 C CA . ALA A 1 492 ? 94.950 -27.065 -16.014 1.000 58.180 469 ALA A CA 1
ATOM 3525 C C . ALA A 1 492 ? 94.082 -26.544 -17.154 1.000 54.871 469 ALA A C 1
ATOM 3526 O O . ALA A 1 492 ? 94.332 -26.855 -18.325 1.000 57.006 469 ALA A O 1
ATOM 3528 N N . THR A 1 493 ? 93.058 -25.770 -16.751 1.000 54.780 470 THR A N 1
ATOM 3529 C CA . THR A 1 493 ? 92.114 -25.055 -17.605 1.000 63.842 470 THR A CA 1
ATOM 3530 C C . THR A 1 493 ? 91.841 -23.693 -16.958 1.000 65.620 470 THR A C 1
ATOM 3531 O O . THR A 1 493 ? 92.338 -23.425 -15.864 1.000 56.546 470 THR A O 1
ATOM 3535 N N . CYS A 1 494 ? 91.027 -22.851 -17.613 1.000 73.291 471 CYS A N 1
ATOM 3536 C CA . CYS A 1 494 ? 90.655 -21.560 -17.050 1.000 68.620 471 CYS A CA 1
ATOM 3537 C C . CYS A 1 494 ? 90.110 -21.720 -15.617 1.000 71.501 471 CYS A C 1
ATOM 3538 O O . CYS A 1 494 ? 90.326 -20.859 -14.766 1.000 64.864 471 CYS A O 1
ATOM 3541 N N . PHE A 1 495 ? 89.499 -22.875 -15.303 1.000 64.646 472 PHE A N 1
ATOM 3542 C CA . PHE A 1 495 ? 88.707 -23.036 -14.092 1.000 49.240 472 PHE A CA 1
ATOM 3543 C C . PHE A 1 495 ? 89.453 -23.807 -13.005 1.000 56.136 472 PHE A C 1
ATOM 3544 O O . PHE A 1 495 ? 88.857 -24.194 -11.970 1.000 49.804 472 PHE A O 1
ATOM 3552 N N . GLY A 1 496 ? 90.749 -24.067 -13.244 1.000 52.775 473 GLY A N 1
ATOM 3553 C CA . GLY A 1 496 ? 91.602 -24.447 -12.123 1.000 54.722 473 GLY A CA 1
ATOM 3554 C C . GLY A 1 496 ? 92.779 -25.343 -12.507 1.000 57.511 473 GLY A C 1
ATOM 3555 O O . GLY A 1 496 ? 92.978 -25.672 -13.680 1.000 59.060 473 GLY A O 1
ATOM 3556 N N . PRO A 1 497 ? 93.606 -25.753 -11.519 1.000 51.837 474 PRO A N 1
ATOM 3557 C CA . PRO A 1 497 ? 94.824 -26.512 -11.816 1.000 52.548 474 PRO A CA 1
ATOM 3558 C C . PRO A 1 497 ? 94.530 -27.954 -12.268 1.000 50.544 474 PRO A C 1
ATOM 3559 O O . PRO A 1 497 ? 93.426 -28.443 -12.085 1.000 48.091 474 PRO A O 1
ATOM 3563 N N . ALA A 1 498 ? 95.510 -28.635 -12.883 1.000 51.657 475 ALA A N 1
ATOM 3564 C CA . ALA A 1 498 ? 95.533 -30.095 -12.946 1.000 50.342 475 ALA A CA 1
ATOM 3565 C C . ALA A 1 498 ? 95.195 -30.686 -11.575 1.000 52.438 475 ALA A C 1
ATOM 3566 O O . ALA A 1 498 ? 95.277 -29.979 -10.556 1.000 48.300 475 ALA A O 1
ATOM 3568 N N . GLY A 1 499 ? 94.846 -31.990 -11.569 1.000 42.154 476 GLY A N 1
ATOM 3569 C CA . GLY A 1 499 ? 94.488 -32.722 -10.363 1.000 38.735 476 GLY A CA 1
ATOM 3570 C C . GLY A 1 499 ? 92.979 -32.699 -10.114 1.000 41.896 476 GLY A C 1
ATOM 3571 O O . GLY A 1 499 ? 92.192 -32.703 -11.067 1.000 48.087 476 GLY A O 1
ATOM 3572 N N . ALA A 1 500 ? 92.588 -32.636 -8.833 1.000 38.664 477 ALA A N 1
ATOM 3573 C CA . ALA A 1 500 ? 91.200 -32.750 -8.410 1.000 37.128 477 ALA A CA 1
ATOM 3574 C C . ALA A 1 500 ? 90.378 -31.591 -8.984 1.000 34.552 477 ALA A C 1
ATOM 3575 O O . ALA A 1 500 ? 90.891 -30.505 -9.132 1.000 37.324 477 ALA A O 1
ATOM 3577 N N . THR A 1 501 ? 89.094 -31.803 -9.302 1.000 36.112 478 THR A N 1
ATOM 3578 C CA . THR A 1 501 ? 88.264 -30.734 -9.859 1.000 34.789 478 THR A CA 1
ATOM 3579 C C . THR A 1 501 ? 87.187 -30.286 -8.855 1.000 37.348 478 THR A C 1
ATOM 3580 O O . THR A 1 501 ? 86.532 -29.276 -9.067 1.000 39.880 478 THR A O 1
ATOM 3584 N N . GLY A 1 502 ? 86.944 -31.059 -7.783 1.000 36.363 479 GLY A N 1
ATOM 3585 C CA . GLY A 1 502 ? 85.846 -30.774 -6.874 1.000 35.665 479 GLY A CA 1
ATOM 3586 C C . GLY A 1 502 ? 84.469 -30.923 -7.534 1.000 44.733 479 GLY A C 1
ATOM 3587 O O . GLY A 1 502 ? 83.470 -30.499 -6.964 1.000 45.412 479 GLY A O 1
ATOM 3588 N N . VAL A 1 503 ? 84.403 -31.592 -8.698 1.000 44.814 480 VAL A N 1
ATOM 3589 C CA . VAL A 1 503 ? 83.153 -31.908 -9.381 1.000 41.069 480 VAL A CA 1
ATOM 3590 C C . VAL A 1 503 ? 82.099 -32.401 -8.396 1.000 43.361 480 VAL A C 1
ATOM 3591 O O . VAL A 1 503 ? 82.410 -33.137 -7.457 1.000 37.460 480 VAL A O 1
ATOM 3595 N N . MET A 1 504 ? 80.855 -32.002 -8.697 1.000 42.330 481 MET A N 1
ATOM 3596 C CA . MET A 1 504 ? 79.624 -32.457 -8.060 1.000 48.115 481 MET A CA 1
ATOM 3597 C C . MET A 1 504 ? 79.253 -31.729 -6.756 1.000 54.278 481 MET A C 1
ATOM 3598 O O . MET A 1 504 ? 78.073 -31.744 -6.383 1.000 54.448 481 MET A O 1
ATOM 3603 N N . ALA A 1 505 ? 80.228 -31.108 -6.060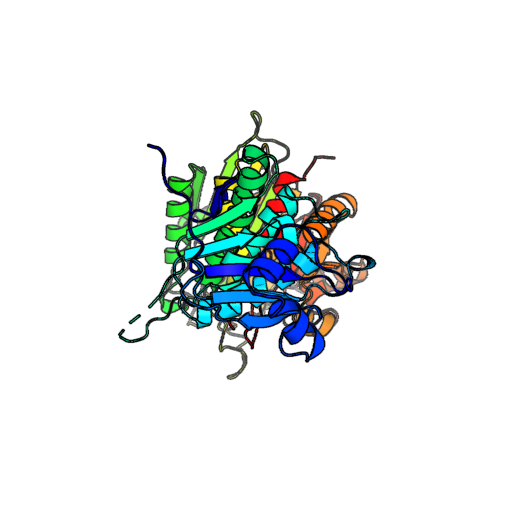 1.000 49.760 482 ALA A N 1
ATOM 3604 C CA . ALA A 1 505 ? 79.916 -30.375 -4.840 1.000 48.980 482 ALA A CA 1
ATOM 3605 C C . ALA A 1 505 ? 78.846 -29.315 -5.111 1.000 51.206 482 ALA A C 1
ATOM 3606 O O . ALA A 1 505 ? 77.878 -29.186 -4.352 1.000 50.653 482 ALA A O 1
ATOM 3608 N N . ARG A 1 506 ? 79.019 -28.564 -6.202 1.000 45.915 483 ARG A N 1
ATOM 3609 C CA . ARG A 1 506 ? 78.007 -27.595 -6.589 1.000 44.831 483 ARG A CA 1
ATOM 3610 C C . ARG A 1 506 ? 76.653 -28.246 -6.838 1.000 49.036 483 ARG A C 1
ATOM 3611 O O . ARG A 1 506 ? 75.644 -27.812 -6.283 1.000 55.935 483 ARG A O 1
ATOM 3619 N N . THR A 1 507 ? 76.644 -29.332 -7.615 1.000 53.877 484 THR A N 1
ATOM 3620 C CA . THR A 1 507 ? 75.382 -29.862 -8.095 1.000 42.199 484 THR A CA 1
ATOM 3621 C C . THR A 1 507 ? 74.581 -30.385 -6.915 1.000 43.371 484 THR A C 1
ATOM 3622 O O . THR A 1 507 ? 73.365 -30.261 -6.887 1.000 49.601 484 THR A O 1
ATOM 3626 N N . LEU A 1 508 ? 75.266 -30.966 -5.933 1.000 43.707 485 LEU A N 1
ATOM 3627 C CA . LEU A 1 508 ? 74.526 -31.463 -4.790 1.000 46.554 485 LEU A CA 1
ATOM 3628 C C . LEU A 1 508 ? 73.943 -30.272 -4.024 1.000 54.563 485 LEU A C 1
ATOM 3629 O O . LEU A 1 508 ? 72.825 -30.353 -3.520 1.000 50.183 485 LEU A O 1
ATOM 3634 N N . ALA A 1 509 ? 74.703 -29.164 -3.966 1.00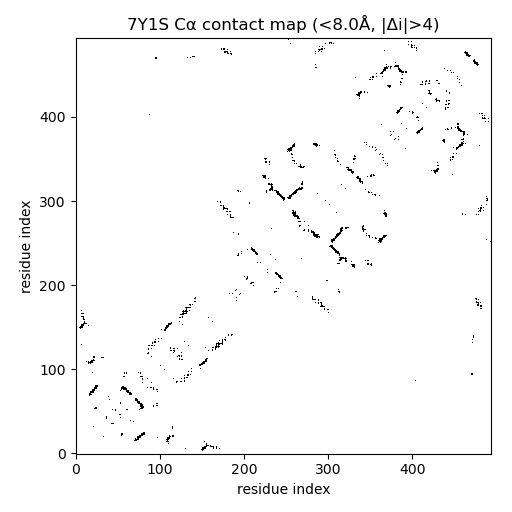0 50.136 486 ALA A N 1
ATOM 3635 C CA . ALA A 1 509 ? 74.296 -28.029 -3.168 1.000 46.487 486 ALA A CA 1
ATOM 3636 C C . ALA A 1 509 ? 73.042 -27.432 -3.790 1.000 52.197 486 ALA A C 1
ATOM 3637 O O . ALA A 1 509 ? 72.017 -27.266 -3.108 1.000 51.036 486 ALA A O 1
ATOM 3639 N N . VAL A 1 510 ? 73.139 -27.148 -5.095 1.000 47.306 487 VAL A N 1
ATOM 3640 C CA . VAL A 1 510 ? 72.015 -26.624 -5.854 1.000 44.919 487 VAL A CA 1
ATOM 3641 C C . VAL A 1 510 ? 70.805 -27.542 -5.696 1.000 50.443 487 VAL A C 1
ATOM 3642 O O . VAL A 1 510 ? 69.677 -27.076 -5.630 1.000 57.997 487 VAL A O 1
ATOM 3646 N N . LEU A 1 511 ? 71.026 -28.858 -5.676 1.000 51.045 488 LEU A N 1
ATOM 3647 C CA . LEU A 1 511 ? 69.905 -29.771 -5.573 1.000 54.007 488 LEU A CA 1
ATOM 3648 C C . LEU A 1 511 ? 69.155 -29.529 -4.264 1.000 51.491 488 LEU A C 1
ATOM 3649 O O . LEU A 1 511 ? 67.926 -29.530 -4.225 1.000 58.980 488 LEU A O 1
ATOM 3654 N N . THR A 1 512 ? 69.900 -29.326 -3.188 1.000 46.687 489 THR A N 1
ATOM 3655 C CA . THR A 1 512 ? 69.247 -29.043 -1.922 1.000 57.481 489 THR A CA 1
ATOM 3656 C C . THR A 1 512 ? 68.542 -27.675 -1.930 1.000 57.096 489 THR A C 1
ATOM 3657 O O . THR A 1 512 ? 67.512 -27.534 -1.279 1.000 64.287 489 THR A O 1
ATOM 3661 N N . GLU A 1 513 ? 69.018 -26.686 -2.697 1.000 51.319 490 GLU A N 1
ATOM 3662 C CA . GLU A 1 513 ? 68.210 -25.482 -2.806 1.000 58.257 490 GLU A CA 1
ATOM 3663 C C . GLU A 1 513 ? 66.904 -25.838 -3.500 1.000 58.863 490 GLU A C 1
ATOM 3664 O O . GLU A 1 513 ? 65.830 -25.508 -3.005 1.000 69.437 490 GLU A O 1
ATOM 3670 N N . ARG A 1 514 ? 67.003 -26.502 -4.654 1.000 52.978 491 ARG A N 1
ATOM 3671 C CA . ARG A 1 514 ? 65.866 -26.505 -5.554 1.000 51.339 491 ARG A CA 1
ATOM 3672 C C . ARG A 1 514 ? 64.915 -27.654 -5.255 1.000 52.832 491 ARG A C 1
ATOM 3673 O O . ARG A 1 514 ? 63.888 -27.775 -5.910 1.000 62.757 491 ARG A O 1
ATOM 3681 N N . PHE A 1 515 ? 65.264 -28.518 -4.301 1.000 54.219 492 PHE A N 1
ATOM 3682 C CA . PHE A 1 515 ? 64.520 -29.761 -4.195 1.000 60.542 492 PHE A CA 1
ATOM 3683 C C . PHE A 1 515 ? 63.127 -29.496 -3.625 1.000 59.774 492 PHE A C 1
ATOM 3684 O O . PHE A 1 515 ? 63.013 -28.909 -2.565 1.000 74.102 492 PHE A O 1
ATOM 3692 N N . THR A 1 516 ? 62.062 -29.925 -4.304 1.000 64.551 493 THR A N 1
ATOM 3693 C CA . THR A 1 516 ? 60.786 -30.014 -3.600 1.000 70.212 493 THR A CA 1
ATOM 3694 C C . THR A 1 516 ? 60.236 -31.434 -3.686 1.000 66.131 493 THR A C 1
ATOM 3695 O O . THR A 1 516 ? 60.310 -32.042 -4.750 1.000 59.576 493 THR A O 1
ATOM 3699 N N . PRO A 1 517 ? 59.657 -31.963 -2.575 1.000 64.212 494 PRO A N 1
ATOM 3700 C CA . PRO A 1 517 ? 59.158 -33.342 -2.497 1.000 60.949 494 PRO A CA 1
ATOM 3701 C C . PRO A 1 517 ? 58.048 -33.717 -3.476 1.000 61.983 494 PRO A C 1
ATOM 3702 O O . PRO A 1 517 ? 57.603 -32.897 -4.260 1.000 68.638 494 PRO A O 1
ATOM 3706 N N . GLU A 1 518 ? 57.574 -34.965 -3.406 1.000 87.082 495 GLU A N 1
ATOM 3707 C CA . GLU A 1 518 ? 56.733 -35.550 -4.441 1.000 94.040 495 GLU A CA 1
ATOM 3708 C C . GLU A 1 518 ? 55.884 -34.477 -5.142 1.000 88.267 495 GLU A C 1
ATOM 3709 O O . GLU A 1 518 ? 54.649 -34.513 -4.956 1.000 88.771 495 GLU A O 1
#

Secondary structure (DSSP, 8-state):
--PPPSEEEESS----SEEEEEE-S-SS--HHHHHHHHHTTTHHHHHHHHTSS--STT-EEEE---TTSS-SEEEEEE---TTT--HHHHHHHHHHHHHHHHHHT-SEEEE-GGGG--SSS-HHHHHHHHHHHHHHHH------------EEEEE-SS-HHHHHHHHHHHHHHHHHHHHHHHHHHS-GGG--HHHHHHHHHHHHHHHT-EEEEE-HHHHHHHT-HHHHHHHTT-SSPPEEEEEEEE-SSSS-SEEEEEE-EEEEE--TTSPPPTTTSTTGGGGGHHHHHHHHHHHHHHHH--S-EEEEEEEEEEE--STTS--TT-EEE-TTS-EEE-S-TT--HHHHHHHHHHHHHHTTEEEEEEEE---HHHHHHH-SSSEEEEES-HHHHHHHHHHHHHHT--EEE----HHHHHHHH--SSSSEES---STTHHHHHHHHHHHHHTTS-EEEEE-TTTSEESS-BTTB-SEE--TTHHHHHHHHHH----

Foldseek 3Di:
DPDDAQEAEDQDPPDAAAEEAADEPDLDDDDPVNVVCVVQVNVVVVCCVVVQADQQQLDWHWDAGDVVPVYGIYIYGHQYHQVPGALVSLLLSLLSRLLVVQVVLDAEYEYALVSVADPHAHLLSSLLSNLQSNLLNNADAPDPPPRHHRHYYHHDPDDRVSSVVSNLLSNLLNVLLSQLLHQQSDDLVVPAQVNLQVVLVVLCVVLVWDKDKDWPVVCVVLFAWLLVLQAQFDPRTKIKIKTKDQLAPDPALEEEEEFEAAQAQQQEPLGDDPVGRPSRNNFRSQVSLASSLSSSCSSVSANHIYMYIYTHHHGHYDPTHRDQQDWIQHSVRFIEGRNGSSQSRLSRLLNRLLVCVVVHHQAYEYEGLGDPLVCVVPNQQAKEKEWPDVVLVVLLCVLCVVLVRHYYYDYDDPVLLVQQCDDPPTRGYSANDSVVRVSNSVSSSVVSNPPRTYMYINNNRHQFACADDSRHGGGGRSPNSSSVNSSRNVDDDD

Nearest PDB structures (foldseek):
  7y1s-assembly1_A  TM=1.002E+00  e=5.331E-95  Bacillus amyloliquefaciens
  8pz0-assembly1_A  TM=9.324E-01  e=2.142E-46  Pseudomonas aeruginosa PA14
  3h8g-assembly1_D  TM=9.277E-01  e=2.131E-44  Pseudomonas putida
  8d1x-assembly1_E  TM=8.982E-01  e=1.187E-40  Neisseria gonorrhoeae NCCP11945
  7srv-assembly1_E  TM=8.621E-01  e=7.357E-38  Plasmodium falciparum

Radius of gyration: 24.45 Å; Cα contacts (8 Å, |Δi|>4): 1198; chains: 1; bounding box: 53×80×51 Å

Sequence (494 aa):
SHMASMFYASDQLRHPETLVIGLFQKSTLSGFTKELDDKLDGHLTQLLKDGDVSAKRNRVSKVYPPAATGMKRIYFIGMGREADYSFEDTKECFARVFQQIHQDKKQEVSVLLDTFVSGEVPAADAAHALSESCLLAVYEVQDYKHQELTSVCAVTEEDLREVQAGLNVGAAYGQGTNSARTLVNMPGNMLTATDLASYAAELAAKYDFECEILEKDEMEELGMGGLLAVNKGSSEPPKMIVLKYQGKDQWEDVIGLVGKGITFDTGGYSIKPKTGIVGMKSDMGGAASVLGAMEIIGELRPEQNVLAVIPSTDNMISSDAMKPDDVIVSLSGKTIEILNTDAEGRLVLADGITYAKQHGASVLVDVATLTGGVIVALGNEMTGAMTNNAAFYEQVAESAKESGEPIWQLPITEKDKKRVRNSQMADLNNSPGREGHAIMAGTFLGEFAENTPWVHLDIAGTATANKATCFGPAGATGVMARTLAVLTERFTPE